Protein AF-A0A660RYM3-F1 (afdb_monomer_lite)

Structure (mmCIF, N/CA/C/O backbone):
data_AF-A0A660RYM3-F1
#
_entry.id   AF-A0A660RYM3-F1
#
loop_
_atom_site.group_PDB
_atom_site.id
_atom_site.type_symbol
_atom_site.label_atom_id
_atom_site.label_alt_id
_atom_site.label_comp_id
_atom_site.label_asym_id
_atom_site.label_entity_id
_atom_site.label_seq_id
_atom_site.pdbx_PDB_ins_code
_atom_site.Cartn_x
_atom_site.Cartn_y
_atom_site.Cartn_z
_atom_site.occupancy
_atom_site.B_iso_or_equiv
_atom_site.auth_seq_id
_atom_site.auth_comp_id
_atom_site.auth_asym_id
_atom_site.auth_atom_id
_atom_site.pdbx_PDB_model_num
ATOM 1 N N . GLN A 1 1 ? 2.548 -3.773 -28.791 1.00 91.00 1 GLN A N 1
ATOM 2 C CA . GLN A 1 1 ? 2.977 -2.606 -27.983 1.00 91.00 1 GLN A CA 1
ATOM 3 C C . GLN A 1 1 ? 2.859 -2.888 -26.485 1.00 91.00 1 GLN A C 1
ATOM 5 O O . GLN A 1 1 ? 3.905 -2.953 -25.858 1.00 91.00 1 GLN A O 1
ATOM 10 N N . ALA A 1 2 ? 1.665 -3.144 -25.932 1.00 93.69 2 ALA A N 1
ATOM 11 C CA . ALA A 1 2 ? 1.483 -3.336 -24.484 1.00 93.69 2 ALA A CA 1
ATOM 12 C C . ALA A 1 2 ? 2.399 -4.418 -23.873 1.00 93.69 2 ALA A C 1
ATOM 14 O O . ALA A 1 2 ? 3.039 -4.179 -22.856 1.00 93.69 2 ALA A O 1
ATOM 15 N N . ILE A 1 3 ? 2.542 -5.576 -24.536 1.00 95.75 3 ILE A N 1
ATOM 16 C CA . ILE A 1 3 ? 3.478 -6.625 -24.094 1.00 95.75 3 ILE A CA 1
ATOM 17 C C . ILE A 1 3 ? 4.928 -6.114 -24.093 1.00 95.75 3 ILE A C 1
ATOM 19 O O . ILE A 1 3 ? 5.630 -6.291 -23.105 1.00 95.75 3 ILE A O 1
ATOM 23 N N . CYS A 1 4 ? 5.381 -5.463 -25.172 1.00 96.44 4 CYS A N 1
ATOM 24 C CA . CYS A 1 4 ? 6.739 -4.914 -25.254 1.00 96.44 4 CYS A CA 1
ATOM 25 C C . CYS A 1 4 ? 7.007 -3.892 -24.145 1.00 96.44 4 CYS A C 1
ATOM 27 O O . CYS A 1 4 ? 8.098 -3.890 -23.597 1.00 96.44 4 CYS A O 1
ATOM 29 N N . GLU A 1 5 ? 6.019 -3.070 -23.784 1.00 94.94 5 GLU A N 1
ATOM 30 C CA . GLU A 1 5 ? 6.148 -2.127 -22.670 1.00 94.94 5 GLU A CA 1
ATOM 31 C C . GLU A 1 5 ? 6.317 -2.854 -21.328 1.00 94.94 5 GLU A C 1
ATOM 33 O O . GLU A 1 5 ? 7.212 -2.512 -20.560 1.00 94.94 5 GLU A O 1
ATOM 38 N N . LEU A 1 6 ? 5.529 -3.901 -21.056 1.00 95.69 6 LEU A N 1
ATOM 39 C CA . LEU A 1 6 ? 5.700 -4.714 -19.844 1.00 95.69 6 LEU A CA 1
ATOM 40 C C . LEU A 1 6 ? 7.080 -5.388 -19.801 1.00 95.69 6 LEU A C 1
ATOM 42 O O . LEU A 1 6 ? 7.727 -5.379 -18.754 1.00 95.69 6 LEU A O 1
ATOM 46 N N . ILE A 1 7 ? 7.559 -5.905 -20.938 1.00 97.38 7 ILE A N 1
ATOM 47 C CA . ILE A 1 7 ? 8.912 -6.460 -21.070 1.00 97.38 7 ILE A CA 1
ATOM 48 C C . ILE A 1 7 ? 9.962 -5.385 -20.775 1.00 97.38 7 ILE A C 1
ATOM 50 O O . ILE A 1 7 ? 10.846 -5.632 -19.963 1.00 97.38 7 ILE A O 1
ATOM 54 N N . GLU A 1 8 ? 9.841 -4.190 -21.355 1.00 97.12 8 GLU A N 1
ATOM 55 C CA . GLU A 1 8 ? 10.755 -3.060 -21.137 1.00 97.12 8 GLU A CA 1
ATOM 56 C C . GLU A 1 8 ? 10.872 -2.705 -19.648 1.00 97.12 8 GLU A C 1
ATOM 58 O O . GLU A 1 8 ? 11.974 -2.547 -19.114 1.00 97.12 8 GLU A O 1
ATOM 63 N N . ARG A 1 9 ? 9.733 -2.632 -18.941 1.00 94.44 9 ARG A N 1
ATOM 64 C CA . ARG A 1 9 ? 9.699 -2.391 -17.488 1.00 94.44 9 ARG A CA 1
ATOM 65 C C . ARG A 1 9 ? 10.318 -3.541 -16.704 1.00 94.44 9 ARG A C 1
ATOM 67 O O . ARG A 1 9 ? 11.049 -3.283 -15.746 1.00 94.44 9 ARG A O 1
ATOM 74 N N . HIS A 1 10 ? 10.064 -4.775 -17.129 1.00 95.56 10 HIS A N 1
ATOM 75 C CA . HIS A 1 10 ? 10.628 -5.973 -16.527 1.00 95.56 10 HIS A CA 1
ATOM 76 C C . HIS A 1 10 ? 12.149 -5.985 -16.575 1.00 95.56 10 HIS A C 1
ATOM 78 O O . HIS A 1 10 ? 12.806 -6.086 -15.536 1.00 95.56 10 HIS A O 1
ATOM 84 N N . VAL A 1 11 ? 12.712 -5.811 -17.767 1.00 96.00 11 VAL A N 1
ATOM 85 C CA . VAL A 1 11 ? 14.160 -5.827 -17.958 1.00 96.00 11 VAL A CA 1
ATOM 86 C C . VAL A 1 11 ? 14.840 -4.602 -17.349 1.00 96.00 11 VAL A C 1
ATOM 88 O O . VAL A 1 11 ? 15.946 -4.719 -16.829 1.00 96.00 11 VAL A O 1
ATOM 91 N N . SER A 1 12 ? 14.160 -3.450 -17.307 1.00 94.56 12 SER A N 1
ATOM 92 C CA . SER A 1 12 ? 14.637 -2.269 -16.575 1.00 94.56 12 SER A CA 1
ATOM 93 C C . SER A 1 12 ? 14.730 -2.531 -15.069 1.00 94.56 12 SER A C 1
ATOM 95 O O . SER A 1 12 ? 15.683 -2.113 -14.420 1.00 94.56 12 SER A O 1
ATOM 97 N N . ALA A 1 13 ? 13.756 -3.236 -14.486 1.00 93.00 13 ALA A N 1
ATOM 98 C CA . ALA A 1 13 ? 13.808 -3.617 -13.077 1.00 93.00 13 ALA A CA 1
ATOM 99 C C . ALA A 1 13 ? 14.904 -4.665 -12.813 1.00 93.00 13 ALA A C 1
ATOM 101 O O . ALA A 1 13 ? 15.603 -4.590 -11.799 1.00 93.00 13 ALA A O 1
ATOM 102 N N . LEU A 1 14 ? 15.083 -5.621 -13.732 1.00 93.88 14 LEU A N 1
ATOM 103 C CA . LEU A 1 14 ? 16.156 -6.611 -13.663 1.00 93.88 14 LEU A CA 1
ATOM 104 C C . LEU A 1 14 ? 17.543 -5.973 -13.758 1.00 93.88 14 LEU A C 1
ATOM 106 O O . LEU A 1 14 ? 18.401 -6.337 -12.959 1.00 93.88 14 LEU A O 1
ATOM 110 N N . SER A 1 15 ? 17.765 -5.005 -14.656 1.00 93.56 15 SER A N 1
ATOM 111 C CA . SER A 1 15 ? 19.072 -4.343 -14.795 1.00 93.56 15 SER A CA 1
ATOM 112 C C . SER A 1 15 ? 19.501 -3.666 -13.499 1.00 93.56 15 SER A C 1
ATOM 114 O O . SER A 1 15 ? 20.638 -3.834 -13.065 1.00 93.56 15 SER A O 1
ATOM 116 N N . VAL A 1 16 ? 18.570 -2.984 -12.829 1.00 90.94 16 VAL A N 1
ATOM 117 C CA . VAL A 1 16 ? 18.809 -2.343 -11.529 1.00 90.94 16 VAL A CA 1
ATOM 118 C C . VAL A 1 16 ? 19.083 -3.376 -10.438 1.00 90.94 16 VAL A C 1
ATOM 120 O O . VAL A 1 16 ? 19.957 -3.166 -9.602 1.00 90.94 16 VAL A O 1
ATOM 123 N N . LYS A 1 17 ? 18.359 -4.501 -10.432 1.00 90.19 17 LYS A N 1
ATOM 124 C CA . LYS A 1 17 ? 18.537 -5.563 -9.431 1.00 90.19 17 LYS A CA 1
ATOM 125 C C . LYS A 1 17 ? 19.857 -6.320 -9.603 1.00 90.19 17 LYS A C 1
ATOM 127 O O . LYS A 1 17 ? 20.488 -6.666 -8.609 1.00 90.19 17 LYS A O 1
ATOM 132 N N . ILE A 1 18 ? 20.240 -6.612 -10.844 1.00 92.56 18 ILE A N 1
ATOM 133 C CA . ILE A 1 18 ? 21.477 -7.325 -11.188 1.00 92.56 18 ILE A CA 1
ATOM 134 C C . ILE A 1 18 ? 22.686 -6.402 -10.996 1.00 92.56 18 ILE A C 1
ATOM 136 O O . ILE A 1 18 ? 23.715 -6.846 -10.493 1.00 92.56 18 ILE A O 1
ATOM 140 N N . ASN A 1 19 ? 22.539 -5.122 -11.350 1.00 91.94 19 ASN A N 1
ATOM 141 C CA . ASN A 1 19 ? 23.526 -4.066 -11.138 1.00 91.94 19 ASN A CA 1
ATOM 142 C C . ASN A 1 19 ? 24.931 -4.412 -11.674 1.00 91.94 19 ASN A C 1
ATOM 144 O O . ASN A 1 19 ? 25.938 -4.237 -10.987 1.00 91.94 19 ASN A O 1
ATOM 148 N N . SER A 1 20 ? 25.000 -4.924 -12.906 1.00 94.62 20 SER A N 1
ATOM 149 C CA . SER A 1 20 ? 26.252 -5.271 -13.587 1.00 94.62 20 SER A CA 1
ATOM 150 C C . SER A 1 20 ? 26.348 -4.611 -14.964 1.00 94.62 20 SER A C 1
ATOM 152 O O . SER A 1 20 ? 25.308 -4.354 -15.576 1.00 94.62 20 SER A O 1
ATOM 154 N N . PRO A 1 21 ? 27.565 -4.401 -15.506 1.00 96.75 21 PRO A N 1
ATOM 155 C CA . PRO A 1 21 ? 27.733 -3.938 -16.878 1.00 96.75 21 PRO A CA 1
ATOM 156 C C . PRO A 1 21 ? 27.032 -4.842 -17.901 1.00 96.75 21 PRO A C 1
ATOM 158 O O . PRO A 1 21 ? 27.034 -6.068 -17.772 1.00 96.75 21 PRO A O 1
ATOM 161 N N . MET A 1 22 ? 26.436 -4.224 -18.918 1.00 96.50 22 MET A N 1
ATOM 162 C CA . MET A 1 22 ? 25.701 -4.897 -19.997 1.00 96.50 22 MET A CA 1
ATOM 163 C C . MET A 1 22 ? 26.531 -4.953 -21.288 1.00 96.50 22 MET A C 1
ATOM 165 O O . MET A 1 22 ? 27.446 -4.139 -21.445 1.00 96.50 22 MET A O 1
ATOM 169 N N . PRO A 1 23 ? 26.240 -5.869 -22.231 1.00 98.12 23 PRO A N 1
ATOM 170 C CA . PRO A 1 23 ? 26.928 -5.898 -23.517 1.00 98.12 23 PRO A CA 1
ATOM 171 C C . PRO A 1 23 ? 26.746 -4.588 -24.293 1.00 98.12 23 PRO A C 1
ATOM 173 O O . PRO A 1 23 ? 25.669 -3.986 -24.289 1.00 98.12 23 PRO A O 1
ATOM 176 N N . ALA A 1 24 ? 27.802 -4.135 -24.965 1.00 98.50 24 ALA A N 1
ATOM 177 C CA . ALA A 1 24 ? 27.766 -2.956 -2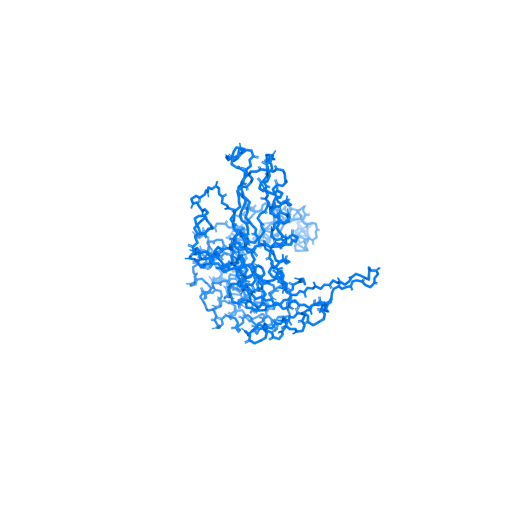5.821 1.00 98.50 24 ALA A CA 1
ATOM 178 C C . ALA A 1 24 ? 27.328 -3.326 -27.240 1.00 98.50 24 ALA A C 1
ATOM 180 O O . ALA A 1 24 ? 27.852 -4.269 -27.831 1.00 98.50 24 ALA A O 1
ATOM 181 N N . ILE A 1 25 ? 26.404 -2.552 -27.812 1.00 98.56 25 ILE A N 1
ATOM 182 C CA . ILE A 1 25 ? 26.034 -2.713 -29.222 1.00 98.56 25 ILE A CA 1
ATOM 183 C C . ILE A 1 25 ? 27.081 -2.014 -30.087 1.00 98.56 25 ILE A C 1
ATOM 185 O O . ILE A 1 25 ? 27.343 -0.818 -29.913 1.00 98.56 25 ILE A O 1
ATOM 189 N N . ARG A 1 26 ? 27.669 -2.753 -31.031 1.00 98.00 26 ARG A N 1
ATOM 190 C CA . ARG A 1 26 ? 28.670 -2.212 -31.956 1.00 98.00 26 ARG A CA 1
ATOM 191 C C . ARG A 1 26 ? 28.059 -1.171 -32.885 1.00 98.00 26 ARG A C 1
ATOM 193 O O . ARG A 1 26 ? 27.090 -1.459 -33.587 1.00 98.00 26 ARG A O 1
ATOM 200 N N . ARG A 1 27 ? 28.640 0.031 -32.926 1.00 95.56 27 ARG A N 1
ATOM 201 C CA . ARG A 1 27 ? 28.101 1.154 -33.716 1.00 95.56 27 ARG A CA 1
ATOM 202 C C . ARG A 1 27 ? 28.078 0.876 -35.217 1.00 95.56 27 ARG A C 1
ATOM 204 O O . ARG A 1 27 ? 27.109 1.210 -35.881 1.00 95.56 27 ARG A O 1
ATOM 211 N N . ASP A 1 28 ? 29.110 0.229 -35.743 1.00 96.44 28 ASP A N 1
ATOM 212 C CA . ASP A 1 28 ? 29.230 -0.131 -37.159 1.00 96.44 28 ASP A CA 1
ATOM 213 C C . ASP A 1 28 ? 28.224 -1.208 -37.601 1.00 96.44 28 ASP A C 1
ATOM 215 O O . ASP A 1 28 ? 27.918 -1.298 -38.792 1.00 96.44 28 ASP A O 1
ATOM 219 N N . SER A 1 29 ? 27.660 -1.968 -36.654 1.00 97.88 29 SER A N 1
ATOM 220 C CA . SER A 1 29 ? 26.577 -2.930 -36.907 1.00 97.88 29 SER A CA 1
ATOM 221 C C . SER A 1 29 ? 25.190 -2.285 -37.056 1.00 97.88 29 SER A C 1
ATOM 223 O O . SER A 1 29 ? 24.246 -2.949 -37.486 1.00 97.88 29 SER A O 1
ATOM 225 N N . ILE A 1 30 ? 25.052 -0.998 -36.717 1.00 97.69 30 ILE A N 1
ATOM 226 C CA . ILE A 1 30 ? 23.800 -0.244 -36.833 1.00 97.69 30 ILE A CA 1
ATOM 227 C C . ILE A 1 30 ? 23.663 0.246 -38.279 1.00 97.69 30 ILE A C 1
ATOM 229 O O . ILE A 1 30 ? 24.581 0.857 -38.829 1.00 97.69 30 ILE A O 1
ATOM 233 N N . LYS A 1 31 ? 22.522 -0.058 -38.908 1.00 94.69 31 LYS A N 1
ATOM 234 C CA . LYS A 1 31 ? 22.223 0.254 -40.314 1.00 94.69 31 LYS A CA 1
ATOM 235 C C . LYS A 1 31 ? 20.784 0.732 -40.484 1.00 94.69 31 LYS A C 1
ATOM 237 O O . LYS A 1 31 ? 19.922 0.409 -39.664 1.00 94.69 31 LYS A O 1
ATOM 242 N N . GLY A 1 32 ? 20.525 1.440 -41.583 1.00 94.62 32 GLY A N 1
ATOM 243 C CA . GLY A 1 32 ? 19.189 1.911 -41.961 1.00 94.62 32 GLY A CA 1
ATOM 244 C C . GLY A 1 32 ? 18.727 3.099 -41.117 1.00 94.62 32 GLY A C 1
ATOM 245 O O . GLY A 1 32 ? 19.541 3.904 -40.680 1.00 94.62 32 GLY A O 1
ATOM 246 N N . GLU A 1 33 ? 17.426 3.195 -40.846 1.00 94.94 33 GLU A N 1
ATOM 247 C CA . GLU A 1 33 ? 16.823 4.341 -40.140 1.00 94.94 33 GLU A CA 1
ATOM 248 C C . GLU A 1 33 ? 17.463 4.621 -38.767 1.00 94.94 33 GLU A C 1
ATOM 250 O O . GLU A 1 33 ? 17.646 5.771 -38.374 1.00 94.94 33 GLU A O 1
ATOM 255 N N . ALA A 1 34 ? 17.872 3.577 -38.039 1.00 95.38 34 ALA A N 1
ATOM 256 C CA . ALA A 1 34 ? 18.545 3.741 -36.751 1.00 95.38 34 ALA A CA 1
ATOM 257 C C . ALA A 1 34 ? 19.927 4.417 -36.876 1.00 95.38 34 ALA A C 1
ATOM 259 O O . ALA A 1 34 ? 20.332 5.150 -35.975 1.00 95.38 34 ALA A O 1
ATOM 260 N N . GLU A 1 3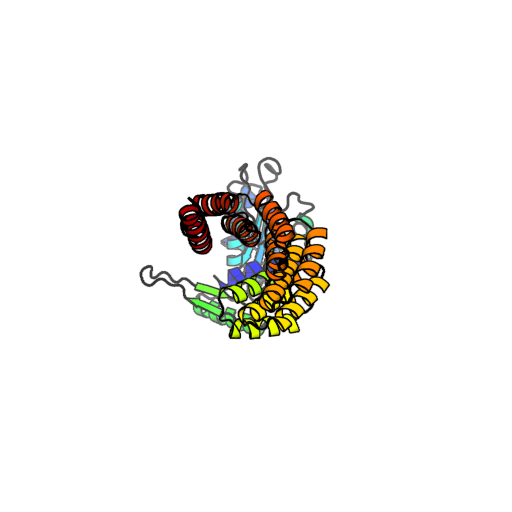5 ? 20.644 4.187 -37.983 1.00 97.12 35 GLU A N 1
ATOM 261 C CA . GLU A 1 35 ? 21.936 4.823 -38.285 1.00 97.12 35 GLU A CA 1
ATOM 262 C C . GLU A 1 35 ? 21.746 6.314 -38.594 1.00 97.12 35 GLU A C 1
ATOM 264 O O . GLU A 1 35 ? 22.521 7.147 -38.124 1.00 97.12 35 GLU A O 1
ATOM 269 N N . GLU A 1 36 ? 20.673 6.670 -39.306 1.00 96.56 36 GLU A N 1
ATOM 270 C CA . GLU A 1 36 ? 20.329 8.067 -39.594 1.00 96.56 36 GLU A CA 1
ATOM 271 C C . GLU A 1 36 ? 20.040 8.857 -38.311 1.00 96.56 36 GLU A C 1
ATOM 273 O O . GLU A 1 36 ? 20.580 9.950 -38.122 1.00 96.56 36 GLU A O 1
ATOM 278 N N . ILE A 1 37 ? 19.254 8.282 -37.392 1.00 95.81 37 ILE A N 1
ATOM 279 C CA . ILE A 1 37 ? 18.963 8.901 -36.090 1.00 95.81 37 ILE A CA 1
ATOM 280 C C . ILE A 1 37 ? 20.238 9.003 -35.248 1.00 95.81 37 ILE A C 1
ATOM 282 O O . ILE A 1 37 ? 20.498 10.050 -34.653 1.00 95.81 37 ILE A O 1
ATOM 286 N N . LEU A 1 38 ? 21.062 7.951 -35.211 1.00 95.31 38 LEU A N 1
ATOM 287 C CA . LEU A 1 38 ? 22.343 7.969 -34.500 1.00 95.31 38 LEU A CA 1
ATOM 288 C C . LEU A 1 38 ? 23.235 9.120 -34.991 1.00 95.31 38 LEU A C 1
ATOM 290 O O . LEU A 1 38 ? 23.805 9.859 -34.186 1.00 95.31 38 LEU A O 1
ATOM 294 N N . HIS A 1 39 ? 23.289 9.324 -36.305 1.00 95.38 39 HIS A N 1
ATOM 295 C CA . HIS A 1 39 ? 24.071 10.388 -36.917 1.00 95.38 39 HIS A CA 1
ATOM 296 C C . HIS A 1 39 ? 23.578 11.798 -36.539 1.00 95.38 39 HIS A C 1
ATOM 298 O O . HIS A 1 39 ? 24.383 12.730 -36.457 1.00 95.38 39 HIS A O 1
ATOM 304 N N . CYS A 1 40 ? 22.281 11.981 -36.261 1.00 94.12 40 CYS A N 1
ATOM 305 C CA . CYS A 1 40 ? 21.757 13.245 -35.732 1.00 94.12 40 CYS A CA 1
ATOM 306 C C . CYS A 1 40 ? 22.360 13.592 -34.362 1.00 94.12 40 CYS A C 1
ATOM 308 O O . CYS A 1 40 ? 22.777 14.732 -34.161 1.00 94.12 40 CYS A O 1
ATOM 310 N N . PHE A 1 41 ? 22.466 12.624 -33.447 1.00 94.88 41 PHE A N 1
ATOM 311 C CA . PHE A 1 41 ? 23.111 12.831 -32.144 1.00 94.88 41 PHE A CA 1
ATOM 312 C C . PHE A 1 41 ? 24.614 13.103 -32.282 1.00 94.88 41 PHE A C 1
ATOM 314 O O . PHE A 1 41 ? 25.149 13.996 -31.625 1.00 94.88 41 PHE A O 1
ATOM 321 N N . GLU A 1 42 ? 25.297 12.376 -33.170 1.00 92.50 42 GLU A N 1
ATOM 322 C CA . GLU A 1 42 ? 26.736 12.547 -33.405 1.00 92.50 42 GLU A CA 1
ATOM 323 C C . GLU A 1 42 ? 27.076 13.930 -33.972 1.00 92.50 42 GLU A C 1
ATOM 325 O O . GLU A 1 42 ? 28.047 14.547 -33.538 1.00 92.50 42 GLU A O 1
ATOM 330 N N . LYS A 1 43 ? 26.249 14.464 -34.884 1.00 94.75 43 LYS A N 1
ATOM 331 C CA . LYS A 1 43 ? 26.389 15.836 -35.408 1.00 94.75 43 LYS A CA 1
ATOM 332 C C . LYS A 1 43 ? 26.323 16.908 -34.322 1.00 94.75 43 LYS A C 1
ATOM 334 O O . LYS A 1 43 ? 26.939 17.959 -34.474 1.00 94.75 43 LYS A O 1
ATOM 339 N N . LEU A 1 44 ? 25.577 16.643 -33.255 1.00 92.81 44 LEU A N 1
ATOM 340 C CA . LEU A 1 44 ? 25.432 17.525 -32.100 1.00 92.81 44 LEU A CA 1
ATOM 341 C C . LEU A 1 44 ? 26.492 17.259 -31.018 1.00 92.81 44 LEU A C 1
ATOM 343 O O . LEU A 1 44 ? 26.438 17.861 -29.955 1.00 92.81 44 LEU A O 1
ATOM 347 N N . ASN A 1 45 ? 27.469 16.379 -31.273 1.00 94.06 45 ASN A N 1
ATOM 348 C CA . ASN A 1 45 ? 28.470 15.928 -30.299 1.00 94.06 45 ASN A CA 1
ATOM 349 C C . ASN A 1 45 ? 27.870 15.294 -29.029 1.00 94.06 45 ASN A C 1
ATOM 351 O O . ASN A 1 45 ? 28.537 15.228 -27.994 1.00 94.06 45 ASN A O 1
ATOM 355 N N . ILE A 1 46 ? 26.641 14.770 -29.107 1.00 95.69 46 ILE A N 1
ATOM 356 C CA . ILE A 1 46 ? 26.010 14.067 -27.990 1.00 95.69 46 ILE A CA 1
ATOM 357 C C . ILE A 1 46 ? 26.679 12.706 -27.817 1.00 95.69 46 ILE A C 1
ATOM 359 O O . ILE A 1 46 ? 26.751 11.884 -28.738 1.00 95.69 46 ILE A O 1
ATOM 363 N N . LYS A 1 47 ? 27.169 12.440 -26.606 1.00 96.19 47 LYS A N 1
ATOM 364 C CA . LYS A 1 47 ? 27.804 11.168 -26.274 1.00 96.19 47 LYS A CA 1
ATOM 365 C C . LYS A 1 47 ? 26.735 10.129 -25.961 1.00 96.19 47 LYS A C 1
ATOM 367 O O . LYS A 1 47 ? 25.930 10.335 -25.062 1.00 96.19 47 LYS A O 1
ATOM 372 N N . LEU A 1 48 ? 26.776 9.003 -26.675 1.00 97.31 48 LEU A N 1
ATOM 373 C CA . LEU A 1 48 ? 25.832 7.894 -26.524 1.00 97.31 48 LEU A CA 1
ATOM 374 C C . LEU A 1 48 ? 26.513 6.601 -26.064 1.00 97.31 48 LEU A C 1
ATOM 376 O O . LEU A 1 48 ? 27.548 6.203 -26.612 1.00 97.31 48 LEU A O 1
ATOM 380 N N . TRP A 1 49 ? 25.867 5.905 -25.131 1.00 98.06 49 TRP A N 1
ATOM 381 C CA . TRP A 1 49 ? 26.162 4.528 -24.742 1.00 98.06 49 TRP A CA 1
ATOM 382 C C . TRP A 1 49 ? 24.950 3.659 -25.059 1.00 98.06 49 TRP A C 1
ATOM 384 O O . TRP A 1 49 ? 23.866 3.910 -24.543 1.00 98.06 49 TRP A O 1
ATOM 394 N N . ILE A 1 50 ? 25.141 2.649 -25.907 1.00 98.44 50 ILE A N 1
ATOM 395 C CA . ILE A 1 50 ? 24.077 1.758 -26.384 1.00 98.44 50 ILE A CA 1
ATOM 396 C C . ILE A 1 50 ? 24.358 0.355 -25.839 1.00 98.44 50 ILE A C 1
ATOM 398 O O . ILE A 1 50 ? 25.467 -0.168 -26.016 1.00 98.44 50 ILE A O 1
ATOM 402 N N . ARG A 1 51 ? 23.389 -0.226 -25.128 1.00 98.31 51 ARG A N 1
ATOM 403 C CA . ARG A 1 51 ? 23.530 -1.500 -24.412 1.00 98.31 51 ARG A CA 1
ATOM 404 C C . ARG A 1 51 ? 22.417 -2.473 -24.763 1.00 98.31 51 ARG A C 1
ATOM 406 O O . ARG A 1 51 ? 21.259 -2.074 -24.876 1.00 98.31 51 ARG A O 1
ATOM 413 N N . ASP A 1 52 ? 22.777 -3.745 -24.880 1.00 98.31 52 ASP A N 1
ATOM 414 C CA . ASP A 1 52 ? 21.810 -4.839 -24.884 1.00 98.31 52 ASP A CA 1
ATOM 415 C C . ASP A 1 52 ? 21.321 -5.085 -23.450 1.00 98.31 52 ASP A C 1
ATOM 417 O O . ASP A 1 52 ? 22.093 -5.462 -22.569 1.00 98.31 52 ASP A O 1
ATOM 421 N N . MET A 1 53 ? 20.030 -4.855 -23.222 1.00 97.12 53 MET A N 1
ATOM 422 C CA . MET A 1 53 ? 19.342 -5.056 -21.947 1.00 97.12 53 MET A CA 1
ATOM 423 C C . MET A 1 53 ? 18.227 -6.106 -22.096 1.00 97.12 53 MET A C 1
ATOM 425 O O . MET A 1 53 ? 17.185 -6.022 -21.453 1.00 97.12 53 MET A O 1
ATOM 429 N N . THR A 1 54 ? 18.403 -7.094 -22.975 1.00 97.56 54 THR A N 1
ATOM 430 C CA . THR A 1 54 ? 17.331 -8.039 -23.326 1.00 97.56 54 THR A CA 1
ATOM 431 C C . THR A 1 54 ? 17.032 -9.071 -22.230 1.00 97.56 54 THR A C 1
ATOM 433 O O . THR A 1 54 ? 15.892 -9.511 -22.125 1.00 97.56 54 THR A O 1
ATOM 436 N N . PHE A 1 55 ? 18.016 -9.456 -21.403 1.00 95.31 55 PHE A N 1
ATOM 437 C CA . PHE A 1 55 ? 17.888 -10.461 -20.323 1.00 95.31 55 PHE A CA 1
ATOM 438 C C . PHE A 1 55 ? 17.082 -11.717 -20.703 1.00 95.31 55 PHE A C 1
ATOM 440 O O . PHE A 1 55 ? 16.180 -12.125 -19.976 1.00 95.31 55 PHE A O 1
ATOM 447 N N . ASP A 1 56 ? 17.411 -12.333 -21.843 1.00 94.25 56 ASP A N 1
ATOM 448 C CA . ASP A 1 56 ? 16.759 -13.561 -22.331 1.00 94.25 56 ASP A CA 1
ATOM 449 C C . ASP A 1 56 ? 15.239 -13.416 -22.588 1.00 94.25 56 ASP A C 1
ATOM 451 O O . ASP A 1 56 ? 14.505 -14.398 -22.697 1.00 94.25 56 ASP A O 1
ATOM 455 N N . MET A 1 57 ? 14.732 -12.191 -22.736 1.00 97.56 57 MET A N 1
ATOM 456 C CA . MET A 1 57 ? 13.370 -11.964 -23.216 1.00 97.56 57 MET A CA 1
ATOM 457 C C . MET A 1 57 ? 13.282 -12.230 -24.729 1.00 97.56 57 MET A C 1
ATOM 459 O O . MET A 1 57 ? 14.253 -12.021 -25.456 1.00 97.56 57 MET A O 1
ATOM 463 N N . PRO A 1 58 ? 12.120 -12.676 -25.243 1.00 97.06 58 PRO A N 1
ATOM 464 C CA . PRO A 1 58 ? 11.980 -13.090 -26.643 1.00 97.06 58 PRO A CA 1
ATOM 465 C C . PRO A 1 58 ? 12.013 -11.925 -27.639 1.00 97.06 58 PRO A C 1
ATOM 467 O O . PRO A 1 58 ? 12.027 -12.142 -28.847 1.00 97.06 58 PRO A O 1
ATOM 470 N N . VAL A 1 59 ? 12.013 -10.691 -27.137 1.00 98.12 59 VAL A N 1
ATOM 471 C CA . VAL A 1 59 ? 12.139 -9.473 -27.929 1.00 98.12 59 VAL A CA 1
ATOM 472 C C . VAL A 1 59 ? 13.220 -8.574 -27.344 1.00 98.12 59 VAL A C 1
ATOM 474 O O . VAL A 1 59 ? 13.362 -8.505 -26.119 1.00 98.12 59 VAL A O 1
ATOM 477 N N . PRO A 1 60 ? 13.970 -7.870 -28.200 1.00 98.31 60 PRO A N 1
ATOM 478 C CA . PRO A 1 60 ? 15.128 -7.102 -27.796 1.00 98.31 60 PRO A CA 1
ATOM 479 C C . PRO A 1 60 ? 14.719 -5.879 -26.994 1.00 98.31 60 PRO A C 1
ATOM 481 O O . PRO A 1 60 ? 13.756 -5.184 -27.334 1.00 98.31 60 PRO A O 1
ATOM 484 N N . THR A 1 61 ? 15.505 -5.586 -25.962 1.00 98.50 61 THR A N 1
ATOM 485 C CA . THR A 1 61 ? 15.439 -4.305 -25.261 1.00 98.50 61 THR A CA 1
ATOM 486 C C . THR A 1 61 ? 16.793 -3.638 -25.301 1.00 98.50 61 THR A C 1
ATOM 488 O O . THR A 1 61 ? 17.788 -4.206 -24.858 1.00 98.50 61 THR A O 1
ATOM 491 N N . ILE A 1 62 ? 16.826 -2.417 -25.823 1.00 98.50 62 ILE A N 1
ATOM 492 C CA . ILE A 1 62 ? 18.058 -1.658 -25.994 1.00 98.50 62 ILE A CA 1
ATOM 493 C C . ILE A 1 62 ? 18.014 -0.466 -25.057 1.00 98.50 62 ILE A C 1
ATOM 495 O O . ILE A 1 62 ? 17.082 0.335 -25.119 1.00 98.50 62 ILE A O 1
ATOM 499 N N . ALA A 1 63 ? 19.015 -0.355 -24.190 1.00 97.81 63 ALA A N 1
ATOM 500 C CA . ALA A 1 63 ? 19.178 0.791 -23.312 1.00 97.81 63 ALA A CA 1
ATOM 501 C C . ALA A 1 63 ? 20.118 1.811 -23.965 1.00 97.81 63 ALA A C 1
ATOM 503 O O . ALA A 1 63 ? 21.177 1.450 -24.487 1.00 97.81 63 ALA A O 1
ATOM 504 N N . VAL A 1 64 ? 19.733 3.084 -23.935 1.00 97.88 64 VAL A N 1
ATOM 505 C CA . VAL A 1 64 ? 20.526 4.195 -24.458 1.00 97.88 64 VAL A CA 1
ATOM 506 C C . VAL A 1 64 ? 20.699 5.233 -23.364 1.00 97.88 64 VAL A C 1
ATOM 508 O O . VAL A 1 64 ? 19.726 5.765 -22.829 1.00 97.88 64 VAL A O 1
ATOM 511 N N . MET A 1 65 ? 21.957 5.528 -23.048 1.00 97.00 65 MET A N 1
ATOM 512 C CA . MET A 1 65 ? 22.331 6.678 -22.237 1.00 97.00 65 MET A CA 1
ATOM 513 C C . MET A 1 65 ? 22.940 7.756 -23.121 1.00 97.00 65 MET A C 1
ATOM 515 O O . MET A 1 65 ? 23.738 7.447 -24.006 1.00 97.00 65 MET A O 1
ATOM 519 N N . ALA A 1 66 ? 22.582 9.006 -22.860 1.00 96.25 66 ALA A N 1
ATOM 520 C CA . ALA A 1 66 ? 23.003 10.172 -23.608 1.00 96.25 66 ALA A CA 1
ATOM 521 C C . ALA A 1 66 ? 23.434 11.307 -22.677 1.00 96.25 66 ALA A C 1
ATOM 523 O O . ALA A 1 66 ? 22.862 11.495 -21.603 1.00 96.25 66 ALA A O 1
ATOM 524 N N . MET A 1 67 ? 24.439 12.068 -23.100 1.00 95.00 67 MET A N 1
ATOM 525 C CA . MET A 1 67 ? 24.925 13.249 -22.390 1.00 95.00 67 MET A CA 1
ATOM 526 C C . MET A 1 67 ? 25.544 14.226 -23.388 1.00 95.00 67 MET A C 1
ATOM 528 O O . MET A 1 67 ? 26.362 13.817 -24.219 1.00 95.00 67 MET A O 1
ATOM 532 N N . ASP A 1 68 ? 25.201 15.506 -23.273 1.00 94.88 68 ASP A N 1
ATOM 533 C CA . ASP A 1 68 ? 25.900 16.579 -23.974 1.00 94.88 68 ASP A CA 1
ATOM 534 C C . ASP A 1 68 ? 27.125 17.017 -23.151 1.00 94.88 68 ASP A C 1
ATOM 536 O O . ASP A 1 68 ? 26.967 17.578 -22.065 1.00 94.88 68 ASP A O 1
ATOM 540 N N . PRO A 1 69 ? 28.359 16.770 -23.626 1.00 92.81 69 PRO A N 1
ATOM 541 C CA . PRO A 1 69 ? 29.563 17.152 -22.896 1.00 92.81 69 PRO A CA 1
ATOM 542 C C . PRO A 1 69 ? 29.783 18.670 -22.806 1.00 92.81 69 PRO A C 1
ATOM 544 O O . PRO A 1 69 ? 30.634 19.095 -22.030 1.00 92.81 69 PRO A O 1
ATOM 547 N N . SER A 1 70 ? 29.088 19.476 -23.613 1.00 91.94 70 SER A N 1
ATOM 548 C CA . SER A 1 70 ? 29.253 20.932 -23.656 1.00 91.94 70 SER A CA 1
ATOM 549 C C . SER A 1 70 ? 28.379 21.672 -22.640 1.00 91.94 70 SER A C 1
ATOM 551 O O . SER A 1 70 ? 28.769 22.742 -22.173 1.00 91.94 70 SER A O 1
ATOM 553 N N . THR A 1 71 ? 27.230 21.097 -22.276 1.00 90.19 71 THR A N 1
ATOM 554 C CA . THR A 1 71 ? 26.252 21.697 -21.351 1.00 90.19 71 THR A CA 1
ATOM 555 C C . THR A 1 71 ? 26.185 20.982 -19.998 1.00 90.19 71 THR A C 1
ATOM 557 O O . THR A 1 71 ? 25.787 21.598 -19.009 1.00 90.19 71 THR A O 1
ATOM 560 N N . TYR A 1 72 ? 26.608 19.718 -19.903 1.00 90.19 72 TYR A N 1
ATOM 561 C CA . TYR A 1 72 ? 26.636 18.962 -18.647 1.00 90.19 72 TYR A CA 1
ATOM 562 C C . TYR A 1 72 ? 27.800 19.387 -17.718 1.00 90.19 72 TYR A C 1
ATOM 564 O O . TYR A 1 72 ? 28.923 19.567 -18.194 1.00 90.19 72 TYR A O 1
ATOM 572 N N . PRO A 1 73 ? 27.604 19.460 -16.381 1.00 88.00 73 PRO A N 1
ATOM 573 C CA . PRO A 1 73 ? 26.361 19.197 -15.643 1.00 88.00 73 PRO A CA 1
ATOM 574 C C . PRO A 1 73 ? 25.497 20.444 -15.402 1.00 88.00 73 PRO A C 1
ATOM 576 O O . PRO A 1 73 ? 24.535 20.378 -14.642 1.00 88.00 73 PRO A O 1
ATOM 579 N N . GLU A 1 74 ? 25.868 21.598 -15.958 1.00 84.81 74 GLU A N 1
ATOM 580 C CA . GLU A 1 74 ? 25.284 22.887 -15.569 1.00 84.81 74 GLU A CA 1
ATOM 581 C C . GLU A 1 74 ? 23.901 23.124 -16.183 1.00 84.81 74 GLU A C 1
ATOM 583 O O . GLU A 1 74 ? 22.983 23.558 -15.490 1.00 84.81 74 GLU A O 1
ATOM 588 N N . ARG A 1 75 ? 23.755 22.844 -17.482 1.00 83.88 75 ARG A N 1
ATOM 589 C CA . ARG A 1 75 ? 22.560 23.156 -18.286 1.00 83.88 75 ARG A CA 1
ATOM 590 C C . ARG A 1 75 ? 21.885 21.919 -18.880 1.00 83.88 75 ARG A C 1
ATOM 592 O O . ARG A 1 75 ? 20.852 22.048 -19.525 1.00 83.88 75 ARG A O 1
ATOM 599 N N . SER A 1 76 ? 22.448 20.732 -18.661 1.00 85.56 76 SER A N 1
ATOM 600 C CA . SER A 1 76 ? 21.848 19.463 -19.072 1.00 85.56 76 SER A CA 1
ATOM 601 C C . SER A 1 76 ? 22.190 18.325 -18.117 1.00 85.56 76 SER A C 1
ATOM 603 O O . SER A 1 76 ? 23.157 18.380 -17.353 1.00 85.56 76 SER A O 1
ATOM 605 N N . GLU A 1 77 ? 21.363 17.281 -18.149 1.00 89.06 77 GLU A N 1
ATOM 606 C CA . GLU A 1 77 ? 21.478 16.091 -17.307 1.00 89.06 77 GLU A CA 1
ATOM 607 C C . GLU A 1 77 ? 21.846 14.853 -18.148 1.00 89.06 77 GLU A C 1
ATOM 609 O O . GLU A 1 77 ? 21.681 14.831 -19.369 1.00 89.06 77 GLU A O 1
ATOM 614 N N . ILE A 1 78 ? 22.301 13.780 -17.489 1.00 92.94 78 ILE A N 1
ATOM 615 C CA . ILE A 1 78 ? 22.450 12.466 -18.131 1.00 92.94 78 ILE A CA 1
ATOM 616 C C . ILE A 1 78 ? 21.056 11.870 -18.360 1.00 92.94 78 ILE A C 1
ATOM 618 O O . ILE A 1 78 ? 20.281 11.651 -17.420 1.00 92.94 78 ILE A O 1
ATOM 622 N N . VAL A 1 79 ? 20.744 11.561 -19.615 1.00 93.56 79 VAL A N 1
ATOM 623 C CA . VAL A 1 79 ? 19.474 10.952 -20.017 1.00 93.56 79 VAL A CA 1
ATOM 624 C C . VAL A 1 79 ? 19.686 9.462 -20.201 1.00 93.56 79 VAL A C 1
ATOM 626 O O . VAL A 1 79 ? 20.558 9.059 -20.963 1.00 93.56 79 VAL A O 1
ATOM 629 N N . TYR A 1 80 ? 18.909 8.634 -19.504 1.00 94.50 80 TYR A N 1
ATOM 630 C CA . TYR A 1 80 ? 19.009 7.181 -19.605 1.00 94.50 80 TYR A CA 1
ATOM 631 C C . TYR A 1 80 ? 17.628 6.551 -19.757 1.00 94.50 80 TYR A C 1
ATOM 633 O O . TYR A 1 80 ? 16.761 6.691 -18.893 1.00 94.50 80 TYR A O 1
ATOM 641 N N . THR A 1 81 ? 17.420 5.869 -20.879 1.00 95.00 81 THR A N 1
ATOM 642 C CA . THR A 1 81 ? 16.145 5.236 -21.220 1.00 95.00 81 THR A CA 1
ATOM 643 C C . THR A 1 81 ? 16.367 3.944 -22.005 1.00 95.00 81 THR A C 1
ATOM 645 O O . THR A 1 81 ? 17.500 3.547 -22.276 1.00 95.00 81 THR A O 1
ATOM 648 N N . SER A 1 82 ? 15.284 3.261 -22.351 1.00 96.75 82 SER A N 1
ATOM 649 C CA . SER A 1 82 ? 15.308 2.024 -23.117 1.00 96.75 82 SER A CA 1
ATOM 650 C C . SER A 1 82 ? 14.150 1.950 -24.095 1.00 96.75 82 SER A C 1
ATOM 652 O O . SER A 1 82 ? 13.142 2.623 -23.916 1.00 96.75 82 SER A O 1
ATOM 654 N N . GLY A 1 83 ? 14.292 1.101 -25.107 1.00 97.69 83 GLY A N 1
ATOM 655 C CA . GLY A 1 83 ? 13.226 0.764 -26.034 1.00 97.69 83 GLY A CA 1
ATOM 656 C C . GLY A 1 83 ? 13.146 -0.740 -26.242 1.00 97.69 83 GLY A C 1
ATOM 657 O O . GLY A 1 83 ? 14.157 -1.381 -26.536 1.00 97.69 83 GLY A O 1
ATOM 658 N N . THR A 1 84 ? 11.939 -1.290 -26.130 1.00 98.31 84 THR A N 1
ATOM 659 C CA . THR A 1 84 ? 11.629 -2.681 -26.500 1.00 98.31 84 THR A CA 1
ATOM 660 C C . THR A 1 84 ? 10.707 -2.727 -27.713 1.00 98.31 84 THR A C 1
ATOM 662 O O . THR A 1 84 ? 9.716 -1.994 -27.778 1.00 98.31 84 THR A O 1
ATOM 665 N N . ALA A 1 85 ? 10.997 -3.602 -28.676 1.00 97.75 85 ALA A N 1
ATOM 666 C CA . ALA A 1 85 ? 10.141 -3.861 -29.839 1.00 97.75 85 ALA A CA 1
ATOM 667 C C . ALA A 1 85 ? 10.395 -5.250 -30.424 1.00 97.75 85 ALA A C 1
ATOM 669 O O . ALA A 1 85 ? 11.319 -5.928 -30.011 1.00 97.75 85 ALA A O 1
ATOM 670 N N . THR A 1 86 ? 9.613 -5.650 -31.426 1.00 97.06 86 THR A N 1
ATOM 671 C CA . THR A 1 86 ? 9.698 -6.967 -32.082 1.00 97.06 86 THR A CA 1
ATOM 672 C C . THR A 1 86 ? 10.966 -7.192 -32.912 1.00 97.06 86 THR A C 1
ATOM 674 O O . THR A 1 86 ? 11.240 -8.326 -33.293 1.00 97.06 86 THR A O 1
ATOM 677 N N . SER A 1 87 ? 11.757 -6.143 -33.166 1.00 97.12 87 SER A N 1
ATOM 678 C CA . SER A 1 87 ? 13.055 -6.225 -33.845 1.00 97.12 87 SER A CA 1
ATOM 679 C C . SER A 1 87 ? 14.102 -5.319 -33.194 1.00 97.12 87 SER A C 1
ATOM 681 O O . SER A 1 87 ? 13.734 -4.292 -32.606 1.00 97.12 87 SER A O 1
ATOM 683 N N . PRO A 1 88 ? 15.402 -5.631 -33.351 1.00 98.06 88 PRO A N 1
ATOM 684 C CA . PRO A 1 88 ? 16.479 -4.815 -32.795 1.00 98.06 88 PRO A CA 1
ATOM 685 C C . PRO A 1 88 ? 16.474 -3.376 -33.327 1.00 98.06 88 PRO A C 1
ATOM 687 O O . PRO A 1 88 ? 16.647 -2.429 -32.564 1.00 98.06 88 PRO A O 1
ATOM 690 N N . GLN A 1 89 ? 16.195 -3.187 -34.619 1.00 97.38 89 GLN A N 1
ATOM 691 C CA . GLN A 1 89 ? 16.108 -1.871 -35.255 1.00 97.38 89 GLN A CA 1
ATOM 692 C C . GLN A 1 89 ? 14.975 -1.036 -34.653 1.00 97.38 89 GLN A C 1
ATOM 694 O O . GLN A 1 89 ? 15.219 0.089 -34.219 1.00 97.38 89 GLN A O 1
ATOM 699 N N . ARG A 1 90 ? 13.754 -1.586 -34.554 1.00 97.00 90 ARG A N 1
ATOM 700 C CA . ARG A 1 90 ? 12.619 -0.873 -33.938 1.00 97.00 90 ARG A CA 1
ATOM 701 C C . ARG A 1 90 ? 12.891 -0.558 -32.461 1.00 97.00 90 ARG A C 1
ATOM 703 O O . ARG A 1 90 ? 12.503 0.509 -31.991 1.00 97.00 90 ARG A O 1
ATOM 710 N N . ALA A 1 91 ? 13.558 -1.459 -31.736 1.00 98.25 91 ALA A N 1
ATOM 711 C CA . ALA A 1 91 ? 13.909 -1.267 -30.329 1.00 98.25 91 ALA A CA 1
ATOM 712 C C . ALA A 1 91 ? 14.913 -0.114 -30.152 1.00 98.25 91 ALA A C 1
ATOM 714 O O . ALA A 1 91 ? 14.700 0.766 -29.317 1.00 98.25 91 ALA A O 1
ATOM 715 N N . LEU A 1 92 ? 15.955 -0.067 -30.990 1.00 98.50 92 LEU A N 1
ATOM 716 C CA . LEU A 1 92 ? 16.961 0.996 -30.971 1.00 98.50 92 LEU A CA 1
ATOM 717 C C . LEU A 1 92 ? 16.358 2.350 -31.359 1.00 98.50 92 LEU A C 1
ATOM 719 O O . LEU A 1 92 ? 16.618 3.341 -30.681 1.00 98.50 92 LEU A O 1
ATOM 723 N N . ILE A 1 93 ? 15.531 2.390 -32.409 1.00 98.12 93 ILE A N 1
ATOM 724 C CA . ILE A 1 93 ? 14.832 3.611 -32.832 1.00 98.12 93 ILE A CA 1
ATOM 725 C C . ILE A 1 93 ? 13.992 4.150 -31.676 1.00 98.12 93 ILE A C 1
ATOM 727 O O . ILE A 1 93 ? 14.151 5.312 -31.319 1.00 98.12 93 ILE A O 1
ATOM 731 N N . ARG A 1 94 ? 13.176 3.301 -31.033 1.00 97.44 94 ARG A N 1
ATOM 732 C CA . ARG A 1 94 ? 12.370 3.691 -29.865 1.00 97.44 94 ARG A CA 1
ATOM 733 C C . ARG A 1 94 ? 13.225 4.269 -28.743 1.00 97.44 94 ARG A C 1
ATOM 735 O O . ARG A 1 94 ? 12.882 5.321 -28.213 1.00 97.44 94 ARG A O 1
ATOM 742 N N . ALA A 1 95 ? 14.341 3.619 -28.411 1.00 97.25 95 ALA A N 1
ATOM 743 C CA . ALA A 1 95 ? 15.240 4.093 -27.365 1.00 97.25 95 ALA A CA 1
ATOM 744 C C . ALA A 1 95 ? 15.840 5.470 -27.706 1.00 97.25 95 ALA A C 1
ATOM 746 O O . ALA A 1 95 ? 15.824 6.371 -26.874 1.00 97.25 95 ALA A O 1
ATOM 747 N N . LEU A 1 96 ? 16.323 5.660 -28.939 1.00 96.88 96 LEU A N 1
ATOM 748 C CA . LEU A 1 96 ? 16.895 6.930 -29.401 1.00 96.88 96 LEU A CA 1
ATOM 749 C C . LEU A 1 96 ? 15.852 8.056 -29.456 1.00 96.88 96 LEU A C 1
ATOM 751 O O . LEU A 1 96 ? 16.141 9.181 -29.053 1.00 96.88 96 LEU A O 1
ATOM 755 N N . THR A 1 97 ? 14.633 7.771 -29.920 1.00 95.50 97 THR A N 1
ATOM 756 C CA . THR A 1 97 ? 13.556 8.771 -29.951 1.00 95.50 97 THR A CA 1
ATOM 757 C C . THR A 1 97 ? 13.088 9.150 -28.550 1.00 95.50 97 THR A C 1
ATOM 759 O O . THR A 1 97 ? 12.800 10.318 -28.306 1.00 95.50 97 THR A O 1
ATOM 762 N N . GLU A 1 98 ? 13.074 8.201 -27.611 1.00 93.94 98 GLU A N 1
ATOM 763 C CA . GLU A 1 98 ? 12.753 8.476 -26.208 1.00 93.94 98 GLU A CA 1
ATOM 764 C C . GLU A 1 98 ? 13.844 9.337 -25.551 1.00 93.94 98 GLU A C 1
ATOM 766 O O . GLU A 1 98 ? 13.529 10.259 -24.802 1.00 93.94 98 GLU A O 1
ATOM 771 N N . VAL A 1 99 ? 15.128 9.118 -25.879 1.00 93.62 99 VAL A N 1
ATOM 772 C CA . VAL A 1 99 ? 16.212 10.023 -25.455 1.00 93.62 99 VAL A CA 1
ATOM 773 C C . VAL A 1 99 ? 15.933 11.444 -25.936 1.00 93.62 99 VAL A C 1
ATOM 775 O O . VAL A 1 99 ? 15.976 12.367 -25.128 1.00 93.62 99 VAL A O 1
ATOM 778 N N . ALA A 1 100 ? 15.631 11.628 -27.224 1.00 91.38 100 ALA A N 1
ATOM 779 C CA . ALA A 1 100 ? 15.352 12.952 -27.780 1.00 91.38 100 ALA A CA 1
ATOM 780 C C . ALA A 1 100 ? 14.131 13.612 -27.115 1.00 91.38 100 ALA A C 1
ATOM 782 O O . ALA A 1 100 ? 14.156 14.803 -26.812 1.00 91.38 100 ALA A O 1
ATOM 783 N N . GLN A 1 101 ? 13.081 12.835 -26.832 1.00 89.19 101 GLN A N 1
ATOM 784 C CA . GLN A 1 101 ? 11.887 13.322 -26.141 1.00 89.19 101 GLN A CA 1
ATOM 785 C C . GLN A 1 101 ? 12.184 13.788 -24.708 1.00 89.19 101 GLN A C 1
ATOM 787 O O . GLN A 1 101 ? 11.642 14.805 -24.276 1.00 89.19 101 GLN A O 1
ATOM 792 N N . LEU A 1 102 ? 13.022 13.056 -23.967 1.00 85.94 102 LEU A N 1
ATOM 793 C CA . LEU A 1 102 ? 13.363 13.383 -22.578 1.00 85.94 102 LEU A CA 1
ATOM 794 C C . LEU A 1 102 ? 14.391 14.513 -22.464 1.00 85.94 102 LEU A C 1
ATOM 796 O O . LEU A 1 102 ? 14.341 15.280 -21.506 1.00 85.94 102 LEU A O 1
ATOM 800 N N . ALA A 1 103 ? 15.324 14.594 -23.411 1.00 81.81 103 ALA A N 1
ATOM 801 C CA . ALA A 1 103 ? 16.431 15.542 -23.378 1.00 81.81 103 ALA A CA 1
ATOM 802 C C . ALA A 1 103 ? 16.102 16.914 -23.979 1.00 81.81 103 ALA A C 1
ATOM 804 O O . ALA A 1 103 ? 16.799 17.887 -23.691 1.00 81.81 103 ALA A O 1
ATOM 805 N N . GLY A 1 104 ? 15.093 16.991 -24.854 1.00 80.06 104 GLY A N 1
ATOM 806 C CA . GLY A 1 104 ? 14.866 18.178 -25.671 1.00 80.06 104 GLY A CA 1
ATOM 807 C C . GLY A 1 104 ? 16.073 18.462 -26.569 1.00 80.06 104 GLY A C 1
ATOM 808 O O . GLY A 1 104 ? 16.502 17.601 -27.336 1.00 80.06 104 GLY A O 1
ATOM 809 N N . ASP A 1 105 ? 16.630 19.666 -26.465 1.00 71.81 105 ASP A N 1
ATOM 810 C CA . ASP A 1 105 ? 17.845 20.098 -27.164 1.00 71.81 105 ASP A CA 1
ATOM 811 C C . ASP A 1 105 ? 19.135 19.894 -26.349 1.00 71.81 105 ASP A C 1
ATOM 813 O O . ASP A 1 105 ? 20.193 20.341 -26.783 1.00 71.81 105 ASP A O 1
ATOM 817 N N . PHE A 1 106 ? 19.067 19.211 -25.195 1.00 73.06 106 PHE A N 1
ATOM 818 C CA . PHE A 1 106 ? 20.161 19.125 -24.217 1.00 73.06 106 PHE A CA 1
ATOM 819 C C . PHE A 1 106 ? 20.664 20.502 -23.749 1.00 73.06 106 PHE A C 1
ATOM 821 O O . PHE A 1 106 ? 21.813 20.637 -23.326 1.00 73.06 106 PHE A O 1
ATOM 828 N N . ASP A 1 107 ? 19.799 21.518 -23.776 1.00 66.94 107 ASP A N 1
ATOM 829 C CA . ASP A 1 107 ? 20.114 22.858 -23.291 1.00 66.94 107 ASP A CA 1
ATOM 830 C C . ASP A 1 107 ? 18.958 23.479 -22.489 1.00 66.94 107 ASP A C 1
ATOM 832 O O . ASP A 1 107 ? 18.655 24.675 -22.555 1.00 66.94 107 ASP A O 1
ATOM 836 N N . THR A 1 108 ? 18.297 22.635 -21.698 1.00 61.31 108 THR A N 1
ATOM 837 C CA . THR A 1 108 ? 17.168 23.019 -20.857 1.00 61.31 108 THR A CA 1
ATOM 838 C C . THR A 1 108 ? 17.548 22.956 -19.380 1.00 61.31 108 THR A C 1
ATOM 840 O O . THR A 1 108 ? 17.945 21.901 -18.897 1.00 61.31 108 THR A O 1
ATOM 843 N N . GLU A 1 109 ? 17.268 24.008 -18.601 1.00 60.25 109 GLU A N 1
ATOM 844 C CA . GLU A 1 109 ? 17.279 23.942 -17.120 1.00 60.25 109 GLU A CA 1
ATOM 845 C C . GLU A 1 109 ? 16.206 22.973 -16.551 1.00 60.25 109 GLU A C 1
ATOM 847 O O . GLU A 1 109 ? 16.076 22.796 -15.337 1.00 60.25 109 GLU A O 1
ATOM 852 N N . GLY A 1 110 ? 15.391 22.365 -17.423 1.00 57.81 110 GLY A N 1
ATOM 853 C CA . GLY A 1 110 ? 14.358 21.398 -17.079 1.00 57.81 110 GLY A CA 1
ATOM 854 C C . GLY A 1 110 ? 14.929 20.039 -16.670 1.00 57.81 110 GLY A C 1
ATOM 855 O O . GLY A 1 110 ? 15.899 19.550 -17.237 1.00 57.81 110 GLY A O 1
ATOM 856 N N . LYS A 1 111 ? 14.277 19.396 -15.696 1.00 62.09 111 LYS A N 1
ATOM 857 C CA . LYS A 1 111 ? 14.596 18.032 -15.252 1.00 62.09 111 LYS A CA 1
ATOM 858 C C . LYS A 1 111 ? 13.556 17.055 -15.782 1.00 62.09 111 LYS A C 1
ATOM 860 O O . LYS A 1 111 ? 12.365 17.249 -15.537 1.00 62.09 111 LYS A O 1
ATOM 865 N N . TYR A 1 112 ? 13.983 15.977 -16.440 1.00 73.50 112 TYR A N 1
ATOM 866 C CA . TYR A 1 112 ? 13.050 14.932 -16.879 1.00 73.50 112 TYR A CA 1
ATOM 867 C C . TYR A 1 112 ? 12.583 14.049 -15.710 1.00 73.50 112 TYR A C 1
ATOM 869 O O . TYR A 1 112 ? 13.302 13.862 -14.721 1.00 73.50 112 TYR A O 1
ATOM 877 N N . LEU A 1 113 ? 11.372 13.500 -15.825 1.00 64.31 113 LEU A N 1
ATOM 878 C CA . LEU A 1 113 ? 10.802 12.559 -14.858 1.00 64.31 113 LEU A CA 1
ATOM 879 C C . LEU A 1 113 ? 11.277 11.130 -15.141 1.00 64.31 113 LEU A C 1
ATOM 881 O O . LEU A 1 113 ? 11.310 10.689 -16.286 1.00 64.31 113 LEU A O 1
ATOM 885 N N . GLU A 1 114 ? 11.600 10.382 -14.087 1.00 65.56 114 GLU A N 1
ATOM 886 C CA . GLU A 1 114 ? 12.054 8.994 -14.220 1.00 65.56 114 GLU A CA 1
ATOM 887 C C . GLU A 1 114 ? 10.953 8.097 -14.803 1.00 65.56 114 GLU A C 1
ATOM 889 O O . GLU A 1 114 ? 9.811 8.109 -14.330 1.00 65.56 114 GLU A O 1
ATOM 894 N N . SER A 1 115 ? 11.309 7.246 -15.769 1.00 65.19 115 SER A N 1
ATOM 895 C CA . SER A 1 115 ? 10.392 6.301 -16.420 1.00 65.19 115 SER A CA 1
ATOM 896 C C . SER A 1 115 ? 10.631 4.863 -15.926 1.00 65.19 115 SER A C 1
ATOM 898 O O . SER A 1 115 ? 9.967 4.403 -15.003 1.00 65.19 115 SER A O 1
ATOM 900 N N . GLY A 1 116 ? 11.596 4.123 -16.475 1.00 72.56 116 GLY A N 1
ATOM 901 C CA . GLY A 1 116 ? 11.883 2.735 -16.050 1.00 72.56 116 GLY A CA 1
ATOM 902 C C . GLY A 1 116 ? 13.199 2.600 -15.297 1.00 72.56 116 GLY A C 1
ATOM 903 O O . GLY A 1 116 ? 13.287 1.903 -14.288 1.00 72.56 116 GLY A O 1
ATOM 904 N N . LEU A 1 117 ? 14.197 3.325 -15.785 1.00 87.44 117 LEU A N 1
ATOM 905 C CA . LEU A 1 117 ? 15.586 3.270 -15.360 1.00 87.44 117 LEU A CA 1
ATOM 906 C C . LEU A 1 117 ? 15.910 4.389 -14.351 1.00 87.44 117 LEU A C 1
ATOM 908 O O . LEU A 1 117 ? 15.147 5.356 -14.247 1.00 87.44 117 LEU A O 1
ATOM 912 N N . PRO A 1 118 ? 16.980 4.239 -13.548 1.00 86.81 118 PRO A N 1
ATOM 913 C CA . PRO A 1 118 ? 17.412 5.269 -12.607 1.00 86.81 118 PRO A CA 1
ATOM 914 C C . PRO A 1 118 ? 17.997 6.483 -13.338 1.00 86.81 118 PRO A C 1
ATOM 916 O O . PRO A 1 118 ? 18.545 6.349 -14.433 1.00 86.81 118 PRO A O 1
ATOM 919 N N . LYS A 1 119 ? 17.928 7.659 -12.706 1.00 88.19 119 LYS A N 1
ATOM 920 C CA . LYS A 1 119 ? 18.733 8.815 -13.115 1.00 88.19 119 LYS A CA 1
ATOM 921 C C . LYS A 1 119 ? 20.108 8.733 -12.469 1.00 88.19 119 LYS A C 1
ATOM 923 O O . LYS A 1 119 ? 20.224 8.369 -11.301 1.00 88.19 119 LYS A O 1
ATOM 928 N N . PHE A 1 120 ? 21.122 9.134 -13.221 1.00 90.50 120 PHE A N 1
ATOM 929 C CA . PHE A 1 120 ? 22.478 9.288 -12.718 1.00 90.50 120 PHE A CA 1
ATOM 930 C C . PHE A 1 120 ? 22.823 10.770 -12.673 1.00 90.50 120 PHE A C 1
ATOM 932 O O . PHE A 1 120 ? 22.646 11.482 -13.662 1.00 90.50 120 PHE A O 1
ATOM 939 N N . ALA A 1 121 ? 23.319 11.238 -11.532 1.00 88.50 121 ALA A N 1
ATOM 940 C CA . ALA A 1 121 ? 23.847 12.587 -11.408 1.00 88.50 121 ALA A CA 1
ATOM 941 C C . ALA A 1 121 ? 25.248 12.682 -12.019 1.00 88.50 121 ALA A C 1
ATOM 943 O O . ALA A 1 121 ? 25.615 13.736 -12.533 1.00 88.50 121 ALA A O 1
ATOM 944 N N . THR A 1 122 ? 26.022 11.589 -11.983 1.00 93.25 122 THR A N 1
ATOM 945 C CA . THR A 1 122 ? 27.410 11.534 -12.464 1.00 93.25 122 THR A CA 1
ATOM 946 C C . THR A 1 122 ? 27.699 10.304 -13.321 1.00 93.25 122 THR A C 1
ATOM 948 O O . THR A 1 122 ? 27.024 9.280 -13.224 1.00 93.25 122 THR A O 1
ATOM 951 N N . LEU A 1 123 ? 28.753 10.373 -14.141 1.00 93.31 123 LEU A N 1
ATOM 952 C CA . LEU A 1 123 ? 29.220 9.215 -14.913 1.00 93.31 123 LEU A CA 1
ATOM 953 C C . LEU A 1 123 ? 29.758 8.075 -14.032 1.00 93.31 123 LEU A C 1
ATOM 955 O O . LEU A 1 123 ? 29.755 6.930 -14.478 1.00 93.31 123 LEU A O 1
ATOM 959 N N . GLU A 1 124 ? 30.192 8.376 -12.803 1.00 93.56 124 GLU A N 1
ATOM 960 C CA . GLU A 1 124 ? 30.624 7.360 -11.833 1.00 93.56 124 GLU A CA 1
ATOM 961 C C . GLU A 1 124 ? 29.427 6.559 -11.305 1.00 93.56 124 GLU A C 1
ATOM 963 O O . GLU A 1 124 ? 29.480 5.335 -11.239 1.00 93.56 124 GLU A O 1
ATOM 968 N N . GLU A 1 125 ? 28.301 7.220 -11.014 1.00 93.25 125 GLU A N 1
ATOM 969 C CA . GLU A 1 125 ? 27.048 6.523 -10.683 1.00 93.25 125 GLU A CA 1
ATOM 970 C C . GLU A 1 125 ? 26.546 5.675 -11.863 1.00 93.25 125 GLU A C 1
ATOM 972 O O . GLU A 1 125 ? 25.979 4.601 -11.667 1.00 93.25 125 GLU A O 1
ATOM 977 N N . ALA A 1 126 ? 26.811 6.122 -13.095 1.00 93.81 126 ALA A N 1
ATOM 978 C CA . ALA A 1 126 ? 26.436 5.438 -14.328 1.00 93.81 126 ALA A CA 1
ATOM 979 C C . ALA A 1 126 ? 27.422 4.339 -14.771 1.00 93.81 126 ALA A C 1
ATOM 981 O O . ALA A 1 126 ? 27.367 3.900 -15.924 1.00 93.81 126 ALA A O 1
ATOM 982 N N . LYS A 1 127 ? 28.331 3.879 -13.901 1.00 94.31 127 LYS A N 1
ATOM 983 C CA . LYS A 1 127 ? 29.392 2.917 -14.251 1.00 94.31 127 LYS A CA 1
ATOM 984 C C . LYS A 1 127 ? 28.878 1.642 -14.922 1.00 94.31 127 LYS A C 1
ATOM 986 O O . LYS A 1 127 ? 29.465 1.174 -15.892 1.00 94.31 127 LYS A O 1
ATOM 991 N N . ILE A 1 128 ? 27.725 1.140 -14.476 1.00 93.44 128 ILE A N 1
ATOM 992 C CA . ILE A 1 128 ? 27.065 -0.038 -15.066 1.00 93.44 128 ILE A CA 1
ATOM 993 C C . ILE A 1 128 ? 26.650 0.159 -16.534 1.00 93.44 128 ILE A C 1
ATOM 995 O O . ILE A 1 128 ? 26.443 -0.814 -17.253 1.00 93.44 128 ILE A O 1
ATOM 999 N N . VAL A 1 129 ? 26.517 1.407 -16.990 1.00 95.75 129 VAL A N 1
ATOM 1000 C CA . VAL A 1 129 ? 26.201 1.744 -18.382 1.00 95.75 129 VAL A CA 1
ATOM 1001 C C . VAL A 1 129 ? 27.450 2.187 -19.136 1.00 95.75 129 VAL A C 1
ATOM 1003 O O . VAL A 1 129 ? 27.594 1.868 -20.315 1.00 95.75 129 VAL A O 1
ATOM 1006 N N . THR A 1 130 ? 28.369 2.919 -18.499 1.00 96.56 130 THR A N 1
ATOM 1007 C CA . THR A 1 130 ? 29.586 3.397 -19.174 1.00 96.56 130 THR A CA 1
ATOM 1008 C C . THR A 1 130 ? 30.563 2.263 -19.477 1.00 96.56 130 THR A C 1
ATOM 1010 O O . THR A 1 130 ? 31.159 2.260 -20.557 1.00 96.56 130 THR A O 1
ATOM 1013 N N . GLU A 1 131 ? 30.658 1.267 -18.596 1.00 96.31 131 GLU A N 1
ATOM 1014 C CA . GLU A 1 131 ? 31.383 0.015 -18.819 1.00 96.31 131 GLU A CA 1
ATOM 1015 C C . GLU A 1 131 ? 30.532 -0.993 -19.612 1.00 96.31 131 GLU A C 1
ATOM 1017 O O . GLU A 1 131 ? 29.330 -0.802 -19.826 1.00 96.31 131 GLU A O 1
ATOM 1022 N N . PHE A 1 132 ? 31.164 -2.059 -20.108 1.00 96.81 132 PHE A N 1
ATOM 1023 C CA . PHE A 1 132 ? 30.481 -3.159 -20.791 1.00 96.81 132 PHE A CA 1
ATOM 1024 C C . PHE A 1 132 ? 31.248 -4.474 -20.627 1.00 96.81 132 PHE A C 1
ATOM 1026 O O . PHE A 1 132 ? 32.447 -4.475 -20.354 1.00 96.81 132 PHE A O 1
ATOM 1033 N N . THR A 1 133 ? 30.548 -5.598 -20.781 1.00 95.19 133 THR A N 1
ATOM 1034 C CA . THR A 1 133 ? 31.121 -6.948 -20.630 1.00 95.19 133 THR A CA 1
ATOM 1035 C C . THR A 1 133 ? 31.782 -7.451 -21.910 1.00 95.19 133 THR A C 1
ATOM 1037 O O . THR A 1 133 ? 32.926 -7.896 -21.893 1.00 95.19 133 THR A O 1
ATOM 1040 N N . TYR A 1 134 ? 31.061 -7.380 -23.024 1.00 97.44 134 TYR A N 1
ATOM 1041 C CA . TYR A 1 134 ? 31.526 -7.712 -24.367 1.00 97.44 134 TYR A CA 1
ATOM 1042 C C . TYR A 1 134 ? 30.722 -6.912 -25.398 1.00 97.44 134 TYR A C 1
ATOM 1044 O O . TYR A 1 134 ? 29.785 -6.195 -25.045 1.00 97.44 134 TYR A O 1
ATOM 1052 N N . GLU A 1 135 ? 31.099 -7.012 -26.668 1.00 98.25 135 GLU A N 1
ATOM 1053 C CA . GLU A 1 135 ? 30.378 -6.370 -27.765 1.00 98.25 135 GLU A CA 1
ATOM 1054 C C . GLU A 1 135 ? 29.512 -7.361 -28.542 1.00 98.25 135 GLU A C 1
ATOM 1056 O O . GLU A 1 135 ? 29.945 -8.484 -28.803 1.00 98.25 135 GLU A O 1
ATOM 1061 N N . VAL A 1 136 ? 28.335 -6.910 -28.970 1.00 98.12 136 VAL A N 1
ATOM 1062 C CA . VAL A 1 136 ? 27.362 -7.672 -29.764 1.00 98.12 136 VAL A CA 1
ATOM 1063 C C . VAL A 1 136 ? 26.932 -6.857 -30.986 1.00 98.12 136 VAL A C 1
ATOM 1065 O O . VAL A 1 136 ? 26.868 -5.622 -30.929 1.00 98.12 136 VAL A O 1
ATOM 1068 N N . ASN A 1 137 ? 26.656 -7.521 -32.108 1.00 98.44 137 ASN A N 1
ATOM 1069 C CA . ASN A 1 137 ? 26.085 -6.839 -33.270 1.00 98.44 137 ASN A CA 1
ATOM 1070 C C . ASN A 1 137 ? 24.578 -6.640 -33.077 1.00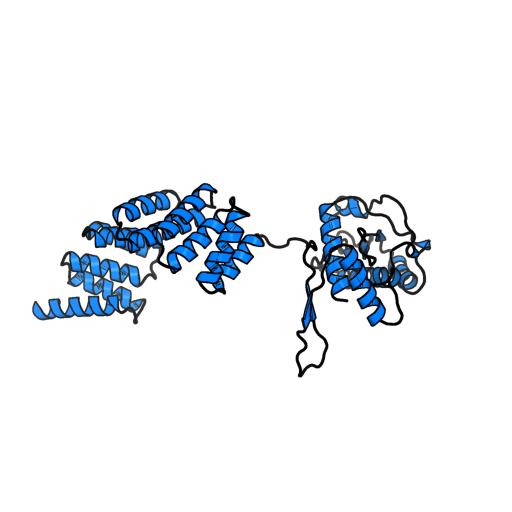 98.44 137 ASN A C 1
ATOM 1072 O O . ASN A 1 137 ? 23.895 -7.530 -32.581 1.00 98.44 137 ASN A O 1
ATOM 1076 N N . LEU A 1 138 ? 24.023 -5.518 -33.547 1.00 98.19 138 LEU A N 1
ATOM 1077 C CA . LEU A 1 138 ? 22.591 -5.221 -33.409 1.00 98.19 138 LEU A CA 1
ATOM 1078 C C . LEU A 1 138 ? 21.696 -6.348 -33.964 1.00 98.19 138 LEU A C 1
ATOM 1080 O O . LEU A 1 138 ? 20.672 -6.672 -33.375 1.00 98.19 138 LEU A O 1
ATOM 1084 N N . GLY A 1 139 ? 22.087 -6.958 -35.086 1.00 96.62 139 GLY A N 1
ATOM 1085 C CA . GLY A 1 139 ? 21.332 -8.043 -35.722 1.00 96.62 139 GLY A CA 1
ATOM 1086 C C . GLY A 1 139 ? 21.433 -9.411 -35.035 1.00 96.62 139 GLY A C 1
ATOM 1087 O O . GLY A 1 139 ? 20.740 -10.329 -35.456 1.00 96.62 139 GLY A O 1
ATOM 1088 N N . GLU A 1 140 ? 22.289 -9.568 -34.019 1.00 97.19 140 GLU A N 1
ATOM 1089 C CA . GLU A 1 140 ? 22.410 -10.811 -33.234 1.00 97.19 140 GLU A CA 1
ATOM 1090 C C . GLU A 1 140 ? 21.401 -10.871 -32.079 1.00 97.19 140 GLU A C 1
ATOM 1092 O O . GLU A 1 140 ? 21.171 -11.942 -31.518 1.00 97.19 140 GLU A O 1
ATOM 1097 N N . LEU A 1 141 ? 20.790 -9.735 -31.727 1.00 98.06 141 LEU A N 1
ATOM 1098 C CA . LEU A 1 141 ? 19.704 -9.687 -30.755 1.00 98.06 141 LEU A CA 1
ATOM 1099 C C . LEU A 1 141 ? 18.456 -10.412 -31.301 1.00 98.06 141 LEU A C 1
ATOM 1101 O O . LEU A 1 141 ? 18.258 -10.457 -32.520 1.00 98.06 141 LEU A O 1
ATOM 1105 N N . PRO A 1 142 ? 17.587 -10.960 -30.426 1.00 97.69 142 PRO A N 1
ATOM 1106 C CA . PRO A 1 142 ? 16.391 -11.667 -30.870 1.00 97.69 142 PRO A CA 1
ATOM 1107 C C . PRO A 1 142 ? 15.510 -10.782 -31.754 1.00 97.69 142 PRO A C 1
ATOM 1109 O O . PRO A 1 142 ? 15.484 -9.559 -31.632 1.00 97.69 142 PRO A O 1
ATOM 1112 N N . SER A 1 143 ? 14.776 -11.410 -32.663 1.00 97.25 143 SER A N 1
ATOM 1113 C CA . SER A 1 143 ? 13.827 -10.732 -33.536 1.00 97.25 143 SER A CA 1
ATOM 1114 C C . SER A 1 143 ? 12.688 -11.684 -33.851 1.00 97.25 143 SER A C 1
ATOM 1116 O O . SER A 1 143 ? 12.921 -12.828 -34.235 1.00 97.25 143 SER A O 1
ATOM 1118 N N . ILE A 1 144 ? 11.466 -11.191 -33.704 1.00 97.00 144 ILE A N 1
ATOM 1119 C CA . ILE A 1 144 ? 10.234 -11.872 -34.117 1.00 97.00 144 ILE A CA 1
ATOM 1120 C C . ILE A 1 144 ? 9.489 -11.042 -35.164 1.00 97.00 144 ILE A C 1
ATOM 1122 O O . ILE A 1 144 ? 8.277 -11.165 -35.302 1.00 97.00 144 ILE A O 1
ATOM 1126 N N . TYR A 1 145 ? 10.209 -10.142 -35.840 1.00 95.94 145 TYR A N 1
ATOM 1127 C CA . TYR A 1 145 ? 9.654 -9.266 -36.860 1.00 95.94 145 TYR A CA 1
ATOM 1128 C C . TYR A 1 145 ? 8.847 -10.057 -37.889 1.00 95.94 145 TYR A C 1
ATOM 1130 O O . TYR A 1 145 ? 9.349 -11.024 -38.463 1.00 95.94 145 TYR A O 1
ATOM 1138 N N . SER A 1 146 ? 7.649 -9.565 -38.175 1.00 95.69 146 SER A N 1
ATOM 1139 C CA . SER A 1 146 ? 6.863 -9.947 -39.341 1.00 95.69 146 SER A CA 1
ATOM 1140 C C . SER A 1 146 ? 6.211 -8.700 -39.937 1.00 95.69 146 SER A C 1
ATOM 1142 O O . SER A 1 146 ? 5.982 -7.703 -39.243 1.00 95.69 146 SER A O 1
ATOM 1144 N N . ASP A 1 147 ? 5.910 -8.761 -41.233 1.00 94.19 147 ASP A N 1
ATOM 1145 C CA . ASP A 1 147 ? 5.073 -7.763 -41.901 1.00 94.19 147 ASP A CA 1
ATOM 1146 C C . ASP A 1 147 ? 3.598 -7.875 -41.454 1.00 94.19 147 ASP A C 1
ATOM 1148 O O . ASP A 1 147 ? 2.828 -6.929 -41.632 1.00 94.19 147 ASP A O 1
ATOM 1152 N N . ASP A 1 148 ? 3.208 -8.998 -40.832 1.00 95.81 148 ASP A N 1
ATOM 1153 C CA . ASP A 1 148 ? 1.912 -9.187 -40.179 1.00 95.81 148 ASP A CA 1
ATOM 1154 C C . ASP A 1 148 ? 2.035 -9.056 -38.651 1.00 95.81 148 ASP A C 1
ATOM 1156 O O . ASP A 1 148 ? 2.624 -9.889 -37.959 1.00 95.81 148 ASP A O 1
ATOM 1160 N N . HIS A 1 149 ? 1.414 -8.014 -38.094 1.00 91.69 149 HIS A N 1
ATOM 1161 C CA . HIS A 1 149 ? 1.400 -7.782 -36.648 1.00 91.69 149 HIS A CA 1
ATOM 1162 C C . HIS A 1 149 ? 0.694 -8.896 -35.857 1.00 91.69 149 HIS A C 1
ATOM 1164 O O . HIS A 1 149 ? 0.965 -9.054 -34.666 1.00 91.69 149 HIS A O 1
ATOM 1170 N N . VAL A 1 150 ? -0.217 -9.656 -36.476 1.00 94.81 150 VAL A N 1
ATOM 1171 C CA . VAL A 1 150 ? -0.857 -10.810 -35.826 1.00 94.81 150 VAL A CA 1
ATOM 1172 C C . VAL A 1 150 ? 0.173 -11.910 -35.591 1.00 94.81 150 VAL A C 1
ATOM 1174 O O . VAL A 1 150 ? 0.252 -12.435 -34.483 1.00 94.81 150 VAL A O 1
ATOM 1177 N N . GLU A 1 151 ? 1.024 -12.190 -36.579 1.00 96.69 151 GLU A N 1
ATOM 1178 C CA . GLU A 1 151 ? 2.099 -13.179 -36.458 1.00 96.69 151 GLU A CA 1
ATOM 1179 C C . GLU A 1 151 ? 3.125 -12.772 -35.389 1.00 96.69 151 GLU A C 1
ATOM 1181 O O . GLU A 1 151 ? 3.547 -13.610 -34.584 1.00 96.69 151 GLU A O 1
ATOM 1186 N N . GLU A 1 152 ? 3.472 -11.480 -35.311 1.00 96.06 152 GLU A N 1
ATOM 1187 C CA . GLU A 1 152 ? 4.331 -10.959 -34.239 1.00 96.06 152 GLU A CA 1
ATOM 1188 C C . GLU A 1 152 ? 3.711 -11.211 -32.852 1.00 96.06 152 GLU A C 1
ATOM 1190 O O . GLU A 1 152 ? 4.402 -11.639 -31.925 1.00 96.06 152 GLU A O 1
ATOM 1195 N N . LEU A 1 153 ? 2.405 -10.963 -32.693 1.00 93.75 153 LEU A N 1
ATOM 1196 C CA . LEU A 1 153 ? 1.692 -11.154 -31.426 1.00 93.75 153 LEU A CA 1
ATOM 1197 C C . LEU A 1 153 ? 1.574 -12.631 -31.036 1.00 93.75 153 LEU A C 1
ATOM 1199 O O . LEU A 1 153 ? 1.813 -12.968 -29.875 1.00 93.75 153 LEU A O 1
ATOM 1203 N N . GLU A 1 154 ? 1.227 -13.507 -31.979 1.00 95.88 154 GLU A N 1
ATOM 1204 C CA . GLU A 1 154 ? 1.118 -14.950 -31.744 1.00 95.88 154 GLU A CA 1
ATOM 1205 C C . GLU A 1 154 ? 2.473 -15.560 -31.369 1.00 95.88 154 GLU A C 1
ATOM 1207 O O . GLU A 1 154 ? 2.573 -16.323 -30.401 1.00 95.88 154 GLU A O 1
ATOM 1212 N N . THR A 1 155 ? 3.532 -15.168 -32.082 1.00 97.25 155 THR A N 1
ATOM 1213 C CA . THR A 1 155 ? 4.902 -15.608 -31.797 1.00 97.25 155 THR A CA 1
ATOM 1214 C C . THR A 1 155 ? 5.351 -15.116 -30.425 1.00 97.25 155 THR A C 1
ATOM 1216 O O . THR A 1 155 ? 5.819 -15.911 -29.609 1.00 97.25 155 THR A O 1
ATOM 1219 N N . LEU A 1 156 ? 5.137 -13.832 -30.115 1.00 96.31 156 LEU A N 1
ATOM 1220 C CA . LEU A 1 156 ? 5.488 -13.259 -28.816 1.00 96.31 156 LEU A CA 1
ATOM 1221 C C . LEU A 1 156 ? 4.768 -13.963 -27.661 1.00 96.31 156 LEU A C 1
ATOM 1223 O O . LEU A 1 156 ? 5.389 -14.282 -26.646 1.00 96.31 156 LEU A O 1
ATOM 1227 N N . ALA A 1 157 ? 3.468 -14.227 -27.815 1.00 95.81 157 ALA A N 1
ATOM 1228 C CA . ALA A 1 157 ? 2.673 -14.922 -26.810 1.00 95.81 157 ALA A CA 1
ATOM 1229 C C . ALA A 1 157 ? 3.166 -16.358 -26.583 1.00 95.81 157 ALA A C 1
ATOM 1231 O O . ALA A 1 157 ? 3.275 -16.802 -25.438 1.00 95.81 157 ALA A O 1
ATOM 1232 N N . LYS A 1 158 ? 3.508 -17.074 -27.660 1.00 97.25 158 LYS A N 1
ATOM 1233 C CA . LYS A 1 158 ? 4.057 -18.431 -27.588 1.00 97.25 158 LYS A CA 1
ATOM 1234 C C . LYS A 1 158 ? 5.414 -18.462 -26.883 1.00 97.25 158 LYS A C 1
ATOM 1236 O O . LYS A 1 158 ? 5.607 -19.286 -25.992 1.00 97.25 158 LYS A O 1
ATOM 1241 N N . GLU A 1 159 ? 6.331 -17.570 -27.242 1.00 97.50 159 GLU A N 1
ATOM 1242 C CA . GLU A 1 159 ? 7.669 -17.529 -26.645 1.00 97.50 159 GLU A CA 1
ATOM 1243 C C . GLU A 1 159 ? 7.636 -17.129 -25.163 1.00 97.50 159 GLU A C 1
ATOM 1245 O O . GLU A 1 159 ? 8.316 -17.740 -24.337 1.00 97.50 159 GLU A O 1
ATOM 1250 N N . LEU A 1 160 ? 6.787 -16.166 -24.788 1.00 97.06 160 LEU A N 1
ATOM 1251 C CA . LEU A 1 160 ? 6.565 -15.823 -23.381 1.00 97.06 160 LEU A CA 1
ATOM 1252 C C . LEU A 1 160 ? 5.995 -17.005 -22.592 1.00 97.06 160 LEU A C 1
ATOM 1254 O O . LEU A 1 160 ? 6.493 -17.312 -21.508 1.00 97.06 160 LEU A O 1
ATOM 1258 N N . LYS A 1 161 ? 5.024 -17.725 -23.165 1.00 96.88 161 LYS A N 1
ATOM 1259 C CA . LYS A 1 161 ? 4.461 -18.930 -22.551 1.00 96.88 161 LYS A CA 1
ATOM 1260 C C . LYS A 1 161 ? 5.511 -20.025 -22.358 1.00 96.88 161 LYS A C 1
ATOM 1262 O O . LYS A 1 161 ? 5.544 -20.644 -21.298 1.00 96.88 161 LYS A O 1
ATOM 1267 N N . ASN A 1 162 ? 6.400 -20.235 -23.333 1.00 96.81 162 ASN A N 1
ATOM 1268 C CA . ASN A 1 162 ? 7.514 -21.187 -23.215 1.00 96.81 162 ASN A CA 1
ATOM 1269 C C . ASN A 1 162 ? 8.471 -20.829 -22.067 1.00 96.81 162 ASN A C 1
ATOM 1271 O O . ASN A 1 162 ? 9.058 -21.718 -21.455 1.00 96.81 162 ASN A O 1
ATOM 1275 N N . LYS A 1 163 ? 8.598 -19.535 -21.754 1.00 95.50 163 LYS A N 1
ATOM 1276 C CA . LYS A 1 163 ? 9.384 -19.011 -20.627 1.00 95.50 163 LYS A CA 1
ATOM 1277 C C . LYS A 1 163 ? 8.604 -18.950 -19.303 1.00 95.50 163 LYS A C 1
ATOM 1279 O O . LYS A 1 163 ? 9.142 -18.477 -18.309 1.00 95.50 163 LYS A O 1
ATOM 1284 N N . GLY A 1 164 ? 7.367 -19.452 -19.265 1.00 96.12 164 GLY A N 1
ATOM 1285 C CA . GLY A 1 164 ? 6.539 -19.511 -18.056 1.00 96.12 164 GLY A CA 1
ATOM 1286 C C . GLY A 1 164 ? 5.737 -18.242 -17.760 1.00 96.12 164 GLY A C 1
ATOM 1287 O O . GLY A 1 164 ? 5.194 -18.117 -16.665 1.00 96.12 164 GLY A O 1
ATOM 1288 N N . TYR A 1 165 ? 5.639 -17.313 -18.713 1.00 96.56 165 TYR A N 1
ATOM 1289 C CA . TYR A 1 165 ? 4.828 -16.106 -18.582 1.00 96.56 165 TYR A CA 1
ATOM 1290 C C . TYR A 1 165 ? 3.469 -16.280 -19.260 1.00 96.56 165 TYR A C 1
ATOM 1292 O O . TYR A 1 165 ? 3.383 -16.583 -20.450 1.00 96.56 165 TYR A O 1
ATOM 1300 N N . GLU A 1 166 ? 2.397 -16.027 -18.514 1.00 95.25 166 GLU A N 1
ATOM 1301 C CA . GLU A 1 166 ? 1.041 -15.944 -19.057 1.00 95.25 166 GLU A CA 1
ATOM 1302 C C . GLU A 1 166 ? 0.625 -14.489 -19.264 1.00 95.25 166 GLU A C 1
ATOM 1304 O O . GLU A 1 166 ? 0.940 -13.621 -18.452 1.00 95.25 166 GLU A O 1
ATOM 1309 N N . ILE A 1 167 ? -0.102 -14.227 -20.350 1.00 95.06 167 ILE A N 1
ATOM 1310 C CA . ILE A 1 167 ? -0.537 -12.883 -20.730 1.00 95.06 167 ILE A CA 1
ATOM 1311 C C . ILE A 1 167 ? -2.048 -12.794 -20.571 1.00 95.06 167 ILE A C 1
ATOM 1313 O O . ILE A 1 167 ? -2.792 -13.577 -21.161 1.00 95.06 167 ILE A O 1
ATOM 1317 N N . TYR A 1 168 ? -2.491 -11.798 -19.815 1.00 95.44 168 TYR A N 1
ATOM 1318 C CA . TYR A 1 168 ? -3.892 -11.468 -19.620 1.00 95.44 168 TYR A CA 1
ATOM 1319 C C . TYR A 1 168 ? -4.171 -10.103 -20.237 1.00 95.44 168 TYR A C 1
ATOM 1321 O O . TYR A 1 168 ? -3.414 -9.152 -20.030 1.00 95.44 168 TYR A O 1
ATOM 1329 N N . PHE A 1 169 ? -5.278 -10.001 -20.967 1.00 94.19 169 PHE A N 1
ATOM 1330 C CA . PHE A 1 169 ? -5.753 -8.744 -21.529 1.00 94.19 169 PHE A CA 1
ATOM 1331 C C . PHE A 1 169 ? -7.128 -8.399 -20.980 1.00 94.19 169 PHE A C 1
ATOM 1333 O O . PHE A 1 169 ? -8.006 -9.254 -20.887 1.00 94.19 169 PHE A O 1
ATOM 1340 N N . ILE A 1 170 ? -7.309 -7.126 -20.653 1.00 94.56 170 ILE A N 1
ATOM 1341 C CA . ILE A 1 170 ? -8.600 -6.540 -20.316 1.00 94.56 170 ILE A CA 1
ATOM 1342 C C . ILE A 1 170 ? -8.896 -5.513 -21.398 1.00 94.56 170 ILE A C 1
ATOM 1344 O O . ILE A 1 170 ? -8.204 -4.498 -21.493 1.00 94.56 170 ILE A O 1
ATOM 1348 N N . ASP A 1 171 ? -9.902 -5.793 -22.219 1.00 93.50 171 ASP A N 1
ATOM 1349 C CA . ASP A 1 171 ? -10.392 -4.837 -23.204 1.00 93.50 171 ASP A CA 1
ATOM 1350 C C . ASP A 1 171 ? -11.149 -3.714 -22.487 1.00 93.50 171 ASP A C 1
ATOM 1352 O O . ASP A 1 171 ? -12.110 -3.954 -21.754 1.00 93.50 171 ASP A O 1
ATOM 1356 N N . ILE A 1 172 ? -10.672 -2.486 -22.672 1.00 93.75 172 ILE A N 1
ATOM 1357 C CA . ILE A 1 172 ? -11.258 -1.263 -22.117 1.00 93.75 172 ILE A CA 1
ATOM 1358 C C . ILE A 1 172 ? -11.714 -0.311 -23.227 1.00 93.75 172 ILE A C 1
ATOM 1360 O O . ILE A 1 172 ? -11.893 0.888 -23.000 1.00 93.75 172 ILE A O 1
ATOM 1364 N N . THR A 1 173 ? -11.887 -0.831 -24.442 1.00 93.75 173 THR A N 1
ATOM 1365 C CA . THR A 1 173 ? -12.340 -0.069 -25.600 1.00 93.75 173 THR A CA 1
ATOM 1366 C C . THR A 1 173 ? -13.718 0.522 -25.327 1.00 93.75 173 THR A C 1
ATOM 1368 O O . THR A 1 173 ? -14.705 -0.182 -25.118 1.00 93.75 173 THR A O 1
ATOM 1371 N N . HIS A 1 174 ? -13.805 1.851 -25.347 1.00 93.62 174 HIS A N 1
ATOM 1372 C CA . HIS A 1 174 ? -15.077 2.541 -25.195 1.00 93.62 174 HIS A CA 1
ATOM 1373 C C . HIS A 1 174 ? -15.822 2.567 -26.536 1.00 93.62 174 HIS A C 1
ATOM 1375 O O . HIS A 1 174 ? -15.321 3.127 -27.514 1.00 93.62 174 HIS A O 1
ATOM 1381 N N . GLU A 1 175 ? -17.056 2.058 -26.566 1.00 91.81 175 GLU A N 1
ATOM 1382 C CA . GLU A 1 175 ? -17.856 1.883 -27.794 1.00 91.81 175 GLU A CA 1
ATOM 1383 C C . GLU A 1 175 ? -17.967 3.158 -28.645 1.00 91.81 175 GLU A C 1
ATOM 1385 O O . GLU A 1 175 ? -17.897 3.107 -29.869 1.00 91.81 175 GLU A O 1
ATOM 1390 N N . LYS A 1 176 ? -18.091 4.332 -28.007 1.00 94.94 176 LYS A N 1
ATOM 1391 C CA . LYS A 1 176 ? -18.183 5.617 -28.730 1.00 94.94 176 LYS A CA 1
ATOM 1392 C C . LYS A 1 176 ? -16.856 6.122 -29.300 1.00 94.94 176 LYS A C 1
ATOM 1394 O O . LYS A 1 176 ? -16.884 6.961 -30.192 1.00 94.94 176 LYS A O 1
ATOM 1399 N N . LEU A 1 177 ? -15.721 5.697 -28.740 1.00 92.94 177 LEU A N 1
ATOM 1400 C CA . LEU A 1 177 ? -14.401 6.131 -29.208 1.00 92.94 177 LEU A CA 1
ATOM 1401 C C . LEU A 1 177 ? -13.921 5.255 -30.362 1.00 92.94 177 LEU A C 1
ATOM 1403 O O . LEU A 1 177 ? -13.231 5.757 -31.242 1.00 92.94 177 LEU A O 1
ATOM 1407 N N . ASN A 1 178 ? -14.299 3.970 -30.360 1.00 87.50 178 ASN A N 1
ATOM 1408 C CA . ASN A 1 178 ? -13.889 2.984 -31.361 1.00 87.50 178 ASN A CA 1
ATOM 1409 C C . ASN A 1 178 ? -12.361 2.968 -31.596 1.00 87.50 178 ASN A C 1
ATOM 1411 O O . ASN A 1 178 ? -11.882 2.772 -32.712 1.00 87.50 178 ASN A O 1
ATOM 1415 N N . LEU A 1 179 ? -11.603 3.221 -30.526 1.00 92.62 179 LEU A N 1
ATOM 1416 C CA . LEU A 1 179 ? -10.147 3.163 -30.481 1.00 92.62 179 LEU A CA 1
ATOM 1417 C C . LEU A 1 179 ? -9.762 1.981 -29.590 1.00 92.62 179 LEU A C 1
ATOM 1419 O O . LEU A 1 179 ? -10.061 2.043 -28.394 1.00 92.62 179 LEU A O 1
ATOM 1423 N N . PRO A 1 180 ? -9.133 0.925 -30.142 1.00 90.38 180 PRO A N 1
ATOM 1424 C CA . PRO A 1 180 ? -8.723 -0.232 -29.361 1.00 90.38 180 PRO A CA 1
ATOM 1425 C C . PRO A 1 180 ? -7.836 0.181 -28.188 1.00 90.38 180 PRO A C 1
ATOM 1427 O O . PRO A 1 180 ? -6.787 0.800 -28.377 1.00 90.38 180 PRO A O 1
ATOM 1430 N N . ALA A 1 181 ? -8.262 -0.168 -26.979 1.00 92.62 181 ALA A N 1
ATOM 1431 C CA . ALA A 1 181 ? -7.531 0.110 -25.755 1.00 92.62 181 ALA A CA 1
ATOM 1432 C C . ALA A 1 181 ? -7.578 -1.120 -24.851 1.00 92.62 181 ALA A C 1
ATOM 1434 O O . ALA A 1 181 ? -8.639 -1.695 -24.618 1.00 92.62 181 ALA A O 1
ATOM 1435 N N . ILE A 1 182 ? -6.418 -1.520 -24.336 1.00 93.19 182 ILE A N 1
ATOM 1436 C CA . ILE A 1 182 ? -6.279 -2.712 -23.503 1.00 93.19 182 ILE A CA 1
ATOM 1437 C C . ILE A 1 182 ? -5.431 -2.411 -22.272 1.00 93.19 182 ILE A C 1
ATOM 1439 O O . ILE A 1 182 ? -4.466 -1.649 -22.343 1.00 93.19 182 ILE A O 1
ATOM 1443 N N . TYR A 1 183 ? -5.742 -3.072 -21.162 1.00 93.25 183 TYR A N 1
ATOM 1444 C CA . TYR A 1 183 ? -4.772 -3.319 -20.100 1.00 93.25 183 TYR A CA 1
ATOM 1445 C C . TYR A 1 183 ? -4.154 -4.697 -20.297 1.00 93.25 183 TYR A C 1
ATOM 1447 O O . TYR A 1 183 ? -4.868 -5.678 -20.493 1.00 93.25 183 TYR A O 1
ATOM 1455 N N . ALA A 1 184 ? -2.828 -4.769 -20.228 1.00 93.69 184 ALA A N 1
ATOM 1456 C CA . ALA A 1 184 ? -2.085 -6.019 -20.274 1.00 93.69 184 ALA A CA 1
ATOM 1457 C C . ALA A 1 184 ? -1.507 -6.331 -18.892 1.00 93.69 184 ALA A C 1
ATOM 1459 O O . ALA A 1 184 ? -0.980 -5.444 -18.220 1.00 93.69 184 ALA A O 1
ATOM 1460 N N . ILE A 1 185 ? -1.597 -7.591 -18.477 1.00 94.62 185 ILE A N 1
ATOM 1461 C CA . ILE A 1 185 ? -1.070 -8.081 -17.203 1.00 94.62 185 ILE A CA 1
ATOM 1462 C C . ILE A 1 185 ? -0.276 -9.353 -17.489 1.00 94.62 185 ILE A C 1
ATOM 1464 O O . ILE A 1 185 ? -0.792 -10.283 -18.105 1.00 94.62 185 ILE A O 1
ATOM 1468 N N . ILE A 1 186 ? 0.977 -9.393 -17.033 1.00 95.12 186 ILE A N 1
ATOM 1469 C CA . ILE A 1 186 ? 1.845 -10.572 -17.128 1.00 95.12 186 ILE A CA 1
ATOM 1470 C C . ILE A 1 186 ? 2.369 -10.883 -15.721 1.00 95.12 186 ILE A C 1
ATOM 1472 O O . ILE A 1 186 ? 3.325 -10.244 -15.264 1.00 95.12 186 ILE A O 1
ATOM 1476 N N . PRO A 1 187 ? 1.725 -11.809 -14.986 1.00 92.56 187 PRO A N 1
ATOM 1477 C CA . PRO A 1 187 ? 2.176 -12.206 -13.658 1.00 92.56 187 PRO A CA 1
ATOM 1478 C C . PRO A 1 187 ? 3.624 -12.711 -13.675 1.00 92.56 187 PRO A C 1
ATOM 1480 O O . PRO A 1 187 ? 4.059 -13.366 -14.619 1.00 92.56 187 PRO A O 1
ATOM 1483 N N . GLY A 1 188 ? 4.380 -12.395 -12.622 1.00 89.00 188 GLY A N 1
ATOM 1484 C CA . GLY A 1 188 ? 5.792 -12.775 -12.493 1.00 89.00 188 GLY A CA 1
ATOM 1485 C C . GLY A 1 188 ? 6.790 -11.766 -13.074 1.00 89.00 188 GLY A C 1
ATOM 1486 O O . GLY A 1 188 ? 7.980 -11.858 -12.775 1.00 89.00 188 GLY A O 1
ATOM 1487 N N . MET A 1 189 ? 6.343 -10.762 -13.836 1.00 92.62 189 MET A N 1
ATOM 1488 C CA . MET A 1 189 ? 7.224 -9.671 -14.255 1.00 92.62 189 MET A CA 1
ATOM 1489 C C . MET A 1 189 ? 7.558 -8.729 -13.088 1.00 92.62 189 MET A C 1
ATOM 1491 O O . MET A 1 189 ? 6.687 -8.216 -12.392 1.00 92.62 189 MET A O 1
ATOM 1495 N N . HIS A 1 190 ? 8.851 -8.482 -12.887 1.00 89.12 190 HIS A N 1
ATOM 1496 C CA . HIS A 1 190 ? 9.379 -7.424 -12.027 1.00 89.12 190 HIS A CA 1
ATOM 1497 C C . HIS A 1 190 ? 9.024 -6.020 -12.528 1.00 89.12 190 HIS A C 1
ATOM 1499 O O . HIS A 1 190 ? 9.029 -5.759 -13.722 1.00 89.12 190 HIS A O 1
ATOM 1505 N N . PHE A 1 191 ? 8.806 -5.097 -11.599 1.00 86.19 191 PHE A N 1
ATOM 1506 C CA . PHE A 1 191 ? 8.695 -3.667 -11.866 1.00 86.19 191 PHE A CA 1
ATOM 1507 C C . PHE A 1 191 ? 9.563 -2.927 -10.857 1.00 86.19 191 PHE A C 1
ATOM 1509 O O . PHE A 1 191 ? 9.819 -3.429 -9.760 1.00 86.19 191 PHE A O 1
ATOM 1516 N N . ARG A 1 192 ? 10.018 -1.724 -11.212 1.00 76.31 192 ARG A N 1
ATOM 1517 C CA . ARG A 1 192 ? 10.701 -0.860 -10.250 1.00 76.31 192 ARG A CA 1
ATOM 1518 C C . ARG A 1 192 ? 9.700 -0.467 -9.162 1.00 76.31 192 ARG A C 1
ATOM 1520 O O . ARG A 1 192 ? 8.754 0.271 -9.435 1.00 76.31 192 ARG A O 1
ATOM 1527 N N . GLU A 1 193 ? 9.906 -0.964 -7.945 1.00 67.81 193 GLU A N 1
ATOM 1528 C CA . GLU A 1 193 ? 9.079 -0.612 -6.792 1.00 67.81 193 GLU A CA 1
ATOM 1529 C C . GLU A 1 193 ? 9.272 0.878 -6.486 1.00 67.81 193 GLU A C 1
ATOM 1531 O O . GLU A 1 193 ? 10.339 1.322 -6.065 1.00 67.81 193 GLU A O 1
ATOM 1536 N N . ARG A 1 194 ? 8.234 1.668 -6.759 1.00 66.38 194 ARG A N 1
ATOM 1537 C CA . ARG A 1 194 ? 8.172 3.097 -6.413 1.00 66.38 194 ARG A CA 1
ATOM 1538 C C . ARG A 1 194 ? 7.361 3.346 -5.147 1.00 66.38 194 ARG A C 1
ATOM 1540 O O . ARG A 1 194 ? 7.263 4.480 -4.687 1.00 66.38 194 ARG A O 1
ATOM 1547 N N . LEU A 1 195 ? 6.720 2.302 -4.628 1.00 65.00 195 LEU A N 1
ATOM 1548 C CA . LEU A 1 195 ? 5.848 2.403 -3.476 1.00 65.00 195 LEU A CA 1
ATOM 1549 C C . LEU A 1 195 ? 6.693 2.358 -2.206 1.00 65.00 195 LEU A C 1
ATOM 1551 O O . LEU A 1 195 ? 7.484 1.448 -1.994 1.00 65.00 195 LEU A O 1
ATOM 1555 N N . GLN A 1 196 ? 6.471 3.333 -1.327 1.00 67.50 196 GLN A N 1
ATOM 1556 C CA . GLN A 1 196 ? 6.966 3.276 0.053 1.00 67.50 196 GLN A CA 1
ATOM 1557 C C . GLN A 1 196 ? 6.174 2.268 0.903 1.00 67.50 196 GLN A C 1
ATOM 1559 O O . GLN A 1 196 ? 6.566 1.947 2.021 1.00 67.50 196 GLN A O 1
ATOM 1564 N N . ILE A 1 197 ? 5.038 1.791 0.384 1.00 71.69 197 ILE A N 1
ATOM 1565 C CA . ILE A 1 197 ? 4.110 0.896 1.069 1.00 71.69 197 ILE A CA 1
ATOM 1566 C C . ILE A 1 197 ? 4.158 -0.462 0.377 1.00 71.69 197 ILE A C 1
ATOM 1568 O O . ILE A 1 197 ? 4.011 -0.538 -0.838 1.00 71.69 197 ILE A O 1
ATOM 1572 N N . SER A 1 198 ? 4.301 -1.528 1.163 1.00 82.25 198 SER A N 1
ATOM 1573 C CA . SER A 1 198 ? 4.315 -2.902 0.659 1.00 82.25 198 SER A CA 1
ATOM 1574 C C . SER A 1 198 ? 3.070 -3.221 -0.181 1.00 82.25 198 SER A C 1
ATOM 1576 O O . SER A 1 198 ? 1.941 -2.967 0.250 1.00 82.25 198 SER A O 1
ATOM 1578 N N . LEU A 1 199 ? 3.266 -3.852 -1.343 1.00 84.06 199 LEU A N 1
ATOM 1579 C CA . LEU A 1 199 ? 2.174 -4.377 -2.170 1.00 84.06 199 LEU A CA 1
ATOM 1580 C C . LEU A 1 199 ? 1.242 -5.302 -1.371 1.00 84.06 199 LEU A C 1
ATOM 1582 O O . LEU A 1 199 ? 0.024 -5.222 -1.514 1.00 84.06 199 LEU A O 1
ATOM 1586 N N . LEU A 1 200 ? 1.804 -6.125 -0.481 1.00 89.94 200 LEU A N 1
ATOM 1587 C CA . LEU A 1 200 ? 1.040 -7.018 0.390 1.00 89.94 200 LEU A CA 1
ATOM 1588 C C . LEU A 1 200 ? 0.113 -6.239 1.332 1.00 89.94 200 LEU A C 1
ATOM 1590 O O . LEU A 1 200 ? -1.055 -6.589 1.487 1.00 89.94 200 LEU A O 1
ATOM 1594 N N . TYR A 1 201 ? 0.599 -5.138 1.909 1.00 91.06 201 TYR A N 1
ATOM 1595 C CA . TYR A 1 201 ? -0.228 -4.258 2.734 1.00 91.06 201 TYR A CA 1
ATOM 1596 C C . TYR A 1 201 ? -1.391 -3.661 1.927 1.00 91.06 201 TYR A C 1
ATOM 1598 O O . TYR A 1 201 ? -2.531 -3.650 2.394 1.00 91.06 201 TYR A O 1
ATOM 1606 N N . GLN A 1 202 ? -1.127 -3.203 0.698 1.00 90.44 202 GLN A N 1
ATOM 1607 C CA . GLN A 1 202 ? -2.170 -2.648 -0.172 1.00 90.44 202 GLN A CA 1
ATOM 1608 C C . GLN A 1 202 ? -3.194 -3.697 -0.602 1.00 90.44 202 GLN A C 1
ATOM 1610 O O . GLN A 1 202 ? -4.393 -3.410 -0.614 1.00 90.44 202 GLN A O 1
ATOM 1615 N N . LEU A 1 203 ? -2.747 -4.916 -0.907 1.00 92.69 203 LEU A N 1
ATOM 1616 C CA . LEU A 1 203 ? -3.623 -6.040 -1.218 1.00 92.69 203 LEU A CA 1
ATOM 1617 C C . LEU A 1 203 ? -4.588 -6.307 -0.057 1.00 92.69 203 LEU A C 1
ATOM 1619 O O . LEU A 1 203 ? -5.800 -6.318 -0.251 1.00 92.69 203 LEU A O 1
ATOM 1623 N N . ILE A 1 204 ? -4.067 -6.430 1.162 1.00 95.50 204 ILE A N 1
ATOM 1624 C CA . ILE A 1 204 ? -4.864 -6.739 2.357 1.00 95.50 204 ILE A CA 1
ATOM 1625 C C . ILE A 1 204 ? -5.841 -5.616 2.688 1.00 95.50 204 ILE A C 1
ATOM 1627 O O . ILE A 1 204 ? -7.004 -5.876 3.006 1.00 95.50 204 ILE A O 1
ATOM 1631 N N . ARG A 1 205 ? -5.409 -4.360 2.547 1.00 93.38 205 ARG A N 1
ATOM 1632 C CA . ARG A 1 205 ? -6.294 -3.202 2.678 1.00 93.38 205 ARG A CA 1
ATOM 1633 C C . ARG A 1 205 ? -7.412 -3.226 1.632 1.00 93.38 205 ARG A C 1
ATOM 1635 O O . ARG A 1 205 ? -8.559 -2.955 1.970 1.00 93.38 205 ARG A O 1
ATOM 1642 N N . THR A 1 206 ? -7.101 -3.572 0.384 1.00 93.19 206 THR A N 1
ATOM 1643 C CA . THR A 1 206 ? -8.082 -3.658 -0.713 1.00 93.19 206 THR A CA 1
ATOM 1644 C C . THR A 1 206 ? -9.100 -4.765 -0.452 1.00 93.19 206 THR A C 1
ATOM 1646 O O . THR A 1 206 ? -10.302 -4.514 -0.515 1.00 93.19 206 THR A O 1
ATOM 1649 N N . ILE A 1 207 ? -8.638 -5.954 -0.056 1.00 95.62 207 ILE A N 1
ATOM 1650 C CA . ILE A 1 207 ? -9.501 -7.064 0.368 1.00 95.62 207 ILE A CA 1
ATOM 1651 C C . ILE A 1 207 ? -10.432 -6.598 1.496 1.00 95.62 207 ILE A C 1
ATOM 1653 O O . ILE A 1 207 ? -11.651 -6.744 1.406 1.00 95.62 207 ILE A O 1
ATOM 1657 N N . SER A 1 208 ? -9.863 -5.947 2.514 1.00 93.25 208 SER A N 1
ATOM 1658 C CA . SER A 1 208 ? -10.584 -5.446 3.690 1.00 93.25 208 SER A CA 1
ATOM 1659 C C . SER A 1 208 ? -11.600 -4.341 3.374 1.00 93.25 208 SER A C 1
ATOM 1661 O O . SER A 1 208 ? -12.574 -4.180 4.107 1.00 93.25 208 SER A O 1
ATOM 1663 N N . LEU A 1 209 ? -11.431 -3.590 2.288 1.00 93.88 209 LEU A N 1
ATOM 1664 C CA . LEU A 1 209 ? -12.377 -2.546 1.891 1.00 93.88 209 LEU A CA 1
ATOM 1665 C C . LEU A 1 209 ? -13.510 -3.079 1.012 1.00 93.88 209 LEU A C 1
ATOM 1667 O O . LEU A 1 209 ? -14.655 -2.681 1.209 1.00 93.88 209 LEU A O 1
ATOM 1671 N N . TYR A 1 210 ? -13.207 -3.969 0.065 1.00 94.25 210 TYR A N 1
ATOM 1672 C CA . TYR A 1 210 ? -14.124 -4.252 -1.044 1.00 94.25 210 TYR A CA 1
ATOM 1673 C C . TYR A 1 210 ? -14.796 -5.626 -1.008 1.00 94.25 210 TYR A C 1
ATOM 1675 O O . TYR A 1 210 ? -15.854 -5.773 -1.615 1.00 94.25 210 TYR A O 1
ATOM 1683 N N . LEU A 1 211 ? -14.238 -6.624 -0.313 1.00 95.38 211 LEU A N 1
ATOM 1684 C CA . LEU A 1 211 ? -14.842 -7.962 -0.295 1.00 95.38 211 LEU A CA 1
ATOM 1685 C C . LEU A 1 211 ? -15.936 -8.122 0.789 1.00 95.38 211 LEU A C 1
ATOM 1687 O O . LEU A 1 211 ? -15.946 -7.405 1.794 1.00 95.38 211 LEU A O 1
ATOM 1691 N N . PRO A 1 212 ? -16.877 -9.069 0.637 1.00 95.31 212 PRO A N 1
ATOM 1692 C CA . PRO A 1 212 ? -17.794 -9.450 1.712 1.00 95.31 212 PRO A CA 1
ATOM 1693 C C . PRO A 1 212 ? -17.062 -10.091 2.912 1.00 95.31 212 PRO A C 1
ATOM 1695 O O . PRO A 1 212 ? -16.028 -10.730 2.713 1.00 95.31 212 PRO A O 1
ATOM 1698 N N . PRO A 1 213 ? -17.588 -10.007 4.155 1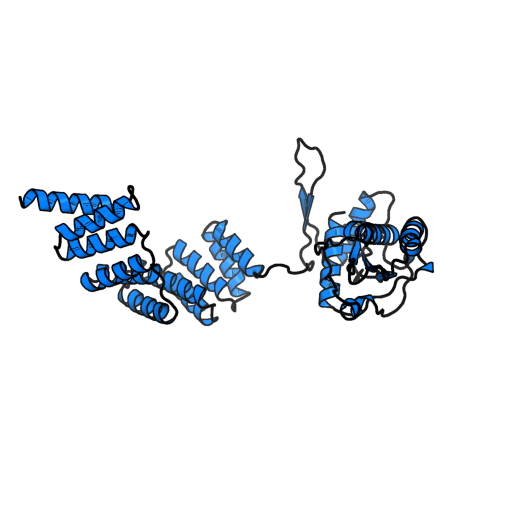.00 91.81 213 PRO A N 1
ATOM 1699 C CA . PRO A 1 213 ? -16.897 -10.488 5.364 1.00 91.81 213 PRO A CA 1
ATOM 1700 C C . PRO A 1 213 ? -16.394 -11.941 5.319 1.00 91.81 213 PRO A C 1
ATOM 1702 O O . PRO A 1 213 ? -15.320 -12.241 5.830 1.00 91.81 213 PRO A O 1
ATOM 1705 N N . GLN A 1 214 ? -17.144 -12.849 4.691 1.00 92.44 214 GLN A N 1
ATOM 1706 C CA . GLN A 1 214 ? -16.779 -14.270 4.606 1.00 92.44 214 GLN A CA 1
ATOM 1707 C C . GLN A 1 214 ? -15.635 -14.518 3.610 1.00 92.44 214 GLN A C 1
ATOM 1709 O O . GLN A 1 214 ? -14.731 -15.299 3.896 1.00 92.44 214 GLN A O 1
ATOM 1714 N N . GLU A 1 215 ? -15.645 -13.824 2.469 1.00 95.88 215 GLU A N 1
ATOM 1715 C CA . GLU A 1 215 ? -14.571 -13.893 1.469 1.00 95.88 215 GLU A CA 1
ATOM 1716 C C . GLU A 1 215 ? -13.294 -13.218 1.979 1.00 95.88 215 GLU A C 1
ATOM 1718 O O . GLU A 1 215 ? -12.204 -13.768 1.820 1.00 95.88 215 GLU A O 1
ATOM 1723 N N . LYS A 1 216 ? -13.437 -12.074 2.670 1.00 96.06 216 LYS A N 1
ATOM 1724 C CA . LYS A 1 216 ? -12.344 -11.401 3.390 1.00 96.06 216 LYS A CA 1
ATOM 1725 C C . LYS A 1 216 ? -11.651 -12.345 4.356 1.00 96.06 216 LYS A C 1
ATOM 1727 O O . LYS A 1 216 ? -10.428 -12.431 4.327 1.00 96.06 216 LYS A O 1
ATOM 1732 N N . LEU A 1 217 ? -12.434 -13.024 5.200 1.00 96.88 217 LEU A N 1
ATOM 1733 C CA . LEU A 1 217 ? -11.911 -13.929 6.217 1.00 96.88 217 LEU A CA 1
ATOM 1734 C C . LEU A 1 217 ? -11.067 -15.019 5.566 1.00 96.88 217 LEU A C 1
ATOM 1736 O O . LEU A 1 217 ? -9.888 -15.125 5.875 1.00 96.88 217 LEU A O 1
ATOM 1740 N N . LYS A 1 218 ? -11.650 -15.745 4.605 1.00 96.94 218 LYS A N 1
ATOM 1741 C CA . LYS A 1 218 ? -10.968 -16.839 3.913 1.00 96.94 218 LYS A CA 1
ATOM 1742 C C . LYS A 1 218 ? -9.638 -16.385 3.302 1.00 96.94 218 LYS A C 1
ATOM 1744 O O . LYS A 1 218 ? -8.609 -17.004 3.544 1.00 96.94 218 LYS A O 1
ATOM 1749 N N . LEU A 1 219 ? -9.654 -15.299 2.528 1.00 97.12 219 LEU A N 1
ATOM 1750 C CA . LEU A 1 219 ? -8.470 -14.860 1.792 1.00 97.12 219 LEU A CA 1
ATOM 1751 C C . LEU A 1 219 ? -7.389 -14.281 2.716 1.00 97.12 219 LEU A C 1
ATOM 1753 O O . LEU A 1 219 ? -6.208 -14.560 2.528 1.00 97.12 219 LEU A O 1
ATOM 1757 N N . ILE A 1 220 ? -7.769 -13.493 3.728 1.00 97.19 220 ILE A N 1
ATOM 1758 C CA . ILE A 1 220 ? -6.804 -12.955 4.696 1.00 97.19 220 ILE A CA 1
ATOM 1759 C C . ILE A 1 220 ? -6.224 -14.084 5.555 1.00 97.19 220 ILE A C 1
ATOM 1761 O O . ILE A 1 220 ? -5.030 -14.044 5.831 1.00 97.19 220 ILE A O 1
ATOM 1765 N N . GLU A 1 221 ? -7.001 -15.102 5.934 1.00 96.75 221 GLU A N 1
ATOM 1766 C CA . GLU A 1 221 ? -6.486 -16.288 6.634 1.00 96.75 221 GLU A CA 1
ATOM 1767 C C . GLU A 1 221 ? -5.475 -17.060 5.786 1.00 96.75 221 GLU A C 1
ATOM 1769 O O . GLU A 1 221 ? -4.384 -17.345 6.272 1.00 96.75 221 GLU A O 1
ATOM 1774 N N . GLU A 1 222 ? -5.795 -17.351 4.520 1.00 96.75 222 GLU A N 1
ATOM 1775 C CA . GLU A 1 222 ? -4.872 -18.013 3.588 1.00 96.75 222 GLU A CA 1
ATOM 1776 C C . GLU A 1 222 ? -3.553 -17.233 3.471 1.00 96.75 222 GLU A C 1
ATOM 1778 O O . GLU A 1 222 ? -2.482 -17.799 3.674 1.00 96.75 222 GLU A O 1
ATOM 1783 N N . ILE A 1 223 ? -3.619 -15.915 3.253 1.00 96.25 223 ILE A N 1
ATOM 1784 C CA . ILE A 1 223 ? -2.420 -15.069 3.154 1.00 96.25 223 ILE A CA 1
ATOM 1785 C C . ILE A 1 223 ? -1.643 -15.027 4.477 1.00 96.25 223 ILE A C 1
ATOM 1787 O O . ILE A 1 223 ? -0.415 -15.069 4.472 1.00 96.25 223 ILE A O 1
ATOM 1791 N N . THR A 1 224 ? -2.341 -14.937 5.611 1.00 95.81 224 THR A N 1
ATOM 1792 C CA . THR A 1 224 ? -1.708 -14.861 6.936 1.00 95.81 224 THR A CA 1
ATOM 1793 C C . THR A 1 224 ? -1.022 -16.177 7.306 1.00 95.81 224 THR A C 1
ATOM 1795 O O . THR A 1 224 ? 0.013 -16.142 7.961 1.00 95.81 224 THR A O 1
ATOM 1798 N N . ASN A 1 225 ? -1.549 -17.322 6.863 1.00 94.06 225 ASN A N 1
ATOM 1799 C CA . ASN A 1 225 ? -0.927 -18.634 7.069 1.00 94.06 225 ASN A CA 1
ATOM 1800 C C . ASN A 1 225 ? 0.342 -18.822 6.223 1.00 94.06 225 ASN A C 1
ATOM 1802 O O . ASN A 1 225 ? 1.277 -19.481 6.664 1.00 94.06 225 ASN A O 1
ATOM 1806 N N . GLU A 1 226 ? 0.387 -18.240 5.023 1.00 94.75 226 GLU A N 1
ATOM 1807 C CA . GLU A 1 226 ? 1.583 -18.264 4.169 1.00 94.75 226 GLU A CA 1
ATOM 1808 C C . GLU A 1 226 ? 2.643 -17.247 4.628 1.00 94.75 226 GLU A C 1
ATOM 1810 O O . GLU A 1 226 ? 3.846 -17.473 4.491 1.00 94.75 226 GLU A O 1
ATOM 1815 N N .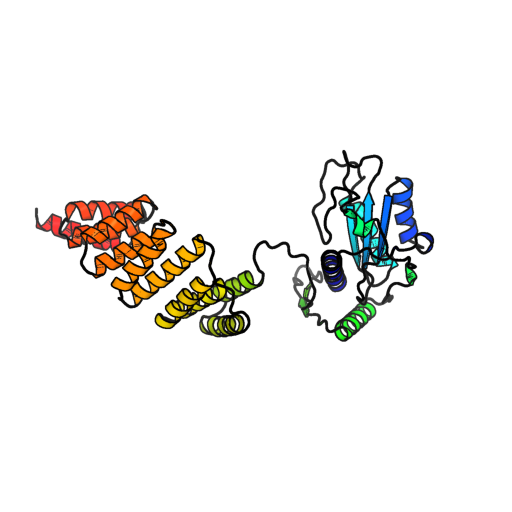 ILE A 1 227 ? 2.209 -16.108 5.179 1.00 93.56 227 ILE A N 1
ATOM 1816 C CA . ILE A 1 227 ? 3.072 -14.997 5.592 1.00 93.56 227 ILE A CA 1
ATOM 1817 C C . ILE A 1 227 ? 2.723 -14.600 7.029 1.00 93.56 227 ILE A C 1
ATOM 1819 O O . ILE A 1 227 ? 1.924 -13.702 7.273 1.00 93.56 227 ILE A O 1
ATOM 1823 N N . GLU A 1 228 ? 3.344 -15.246 8.011 1.00 90.69 228 GLU A N 1
ATOM 1824 C CA . GLU A 1 228 ? 2.968 -15.029 9.414 1.00 90.69 228 GLU A CA 1
ATOM 1825 C C . GLU A 1 228 ? 3.634 -13.812 10.073 1.00 90.69 228 GLU A C 1
ATOM 1827 O O . GLU A 1 228 ? 3.145 -13.333 11.094 1.00 90.69 228 GLU A O 1
ATOM 1832 N N . ASP A 1 229 ? 4.741 -13.300 9.528 1.00 91.62 229 ASP A N 1
ATOM 1833 C CA . ASP A 1 229 ? 5.655 -12.382 10.227 1.00 91.62 229 ASP A CA 1
ATOM 1834 C C . ASP A 1 229 ? 5.292 -10.887 10.123 1.00 91.62 229 ASP A C 1
ATOM 1836 O O . ASP A 1 229 ? 6.067 -10.022 10.540 1.00 91.62 229 ASP A O 1
ATOM 1840 N N . LYS A 1 230 ? 4.129 -10.550 9.550 1.00 94.94 230 LYS A N 1
ATOM 1841 C CA . LYS A 1 230 ? 3.688 -9.159 9.355 1.00 94.94 230 LYS A CA 1
ATOM 1842 C C . LYS A 1 230 ? 2.541 -8.809 10.298 1.00 94.94 230 LYS A C 1
ATOM 1844 O O . LYS A 1 230 ? 1.433 -9.321 10.150 1.00 94.94 230 LYS A O 1
ATOM 1849 N N . TYR A 1 231 ? 2.768 -7.859 11.213 1.00 96.69 231 TYR A N 1
ATOM 1850 C CA . TYR A 1 231 ? 1.759 -7.441 12.201 1.00 96.69 231 TYR A CA 1
ATOM 1851 C C . TYR A 1 231 ? 0.418 -7.044 11.566 1.00 96.69 231 TYR A C 1
ATOM 1853 O O . TYR A 1 231 ? -0.642 -7.368 12.098 1.00 96.69 231 TYR A O 1
ATOM 1861 N N . TYR A 1 232 ? 0.449 -6.347 10.425 1.00 95.88 232 TYR A N 1
ATOM 1862 C CA . TYR A 1 232 ? -0.763 -5.818 9.811 1.00 95.88 232 TYR A CA 1
ATOM 1863 C C . TYR A 1 232 ? -1.674 -6.930 9.287 1.00 95.88 232 TYR A C 1
ATOM 1865 O O . TYR A 1 232 ? -2.883 -6.740 9.291 1.00 95.88 232 TYR A O 1
ATOM 1873 N N . LEU A 1 233 ? -1.144 -8.098 8.904 1.00 97.25 233 LEU A N 1
ATOM 1874 C CA . LEU A 1 233 ? -1.963 -9.245 8.496 1.00 97.25 233 LEU A CA 1
ATOM 1875 C C . LEU A 1 233 ? -2.853 -9.705 9.648 1.00 97.25 233 LEU A C 1
ATOM 1877 O O . LEU A 1 233 ? -4.075 -9.740 9.516 1.00 97.25 233 LEU A O 1
ATOM 1881 N N . TRP A 1 234 ? -2.250 -9.910 10.818 1.00 98.25 234 TRP A N 1
ATOM 1882 C CA . TRP A 1 234 ? -2.962 -10.237 12.049 1.00 98.25 234 TRP A CA 1
ATOM 1883 C C . TRP A 1 234 ? -3.919 -9.125 12.491 1.00 98.25 234 TRP A C 1
ATOM 1885 O O . TRP A 1 234 ? -5.037 -9.410 12.915 1.00 98.25 234 TRP A O 1
ATOM 1895 N N . ALA A 1 235 ? -3.536 -7.853 12.347 1.00 98.06 235 ALA A N 1
A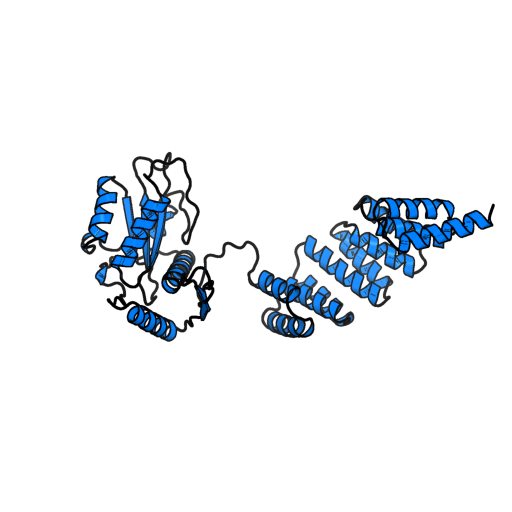TOM 1896 C CA . ALA A 1 235 ? -4.414 -6.733 12.683 1.00 98.06 235 ALA A CA 1
ATOM 1897 C C . ALA A 1 235 ? -5.653 -6.669 11.768 1.00 98.06 235 ALA A C 1
ATOM 1899 O O . ALA A 1 235 ? -6.774 -6.498 12.251 1.00 98.06 235 ALA A O 1
ATOM 1900 N N . TYR A 1 236 ? -5.482 -6.851 10.455 1.00 97.69 236 TYR A N 1
ATOM 1901 C CA . TYR A 1 236 ? -6.599 -6.899 9.510 1.00 97.69 236 TYR A CA 1
ATOM 1902 C C . TYR A 1 236 ? -7.457 -8.154 9.704 1.00 97.69 236 TYR A C 1
ATOM 1904 O O . TYR A 1 236 ? -8.681 -8.044 9.688 1.00 97.69 236 TYR A O 1
ATOM 1912 N N . LEU A 1 237 ? -6.858 -9.312 9.990 1.00 97.75 237 LEU A N 1
ATOM 1913 C CA . LEU A 1 237 ? -7.604 -10.518 10.350 1.00 97.75 237 LEU A CA 1
ATOM 1914 C C . LEU A 1 237 ? -8.449 -10.298 11.617 1.00 97.75 237 LEU A C 1
ATOM 1916 O O . LEU A 1 237 ? -9.635 -10.627 11.644 1.00 97.75 237 LEU A O 1
ATOM 1920 N N . GLY A 1 238 ? -7.881 -9.641 12.633 1.00 97.81 238 GLY A N 1
ATOM 1921 C CA . GLY A 1 238 ? -8.607 -9.235 13.837 1.00 97.81 238 GLY A CA 1
ATOM 1922 C C . GLY A 1 238 ? -9.781 -8.298 13.538 1.00 97.81 238 GLY A C 1
ATOM 1923 O O . GLY A 1 238 ? -10.859 -8.457 14.113 1.00 97.81 238 GLY A O 1
ATOM 1924 N N . ASN A 1 239 ? -9.621 -7.367 12.590 1.00 97.25 239 ASN A N 1
ATOM 1925 C CA . ASN A 1 239 ? -10.715 -6.507 12.128 1.00 97.25 239 ASN A CA 1
ATOM 1926 C C . ASN A 1 239 ? -11.856 -7.317 11.504 1.00 97.25 239 ASN A C 1
ATOM 1928 O O . ASN A 1 239 ? -13.010 -7.083 11.861 1.00 97.25 239 ASN A O 1
ATOM 1932 N N . VAL A 1 240 ? -11.546 -8.296 10.650 1.00 97.12 240 VAL A N 1
ATOM 1933 C CA . VAL A 1 240 ? -12.564 -9.167 10.041 1.00 97.12 240 VAL A CA 1
ATOM 1934 C C . VAL A 1 240 ? -13.298 -9.984 11.106 1.00 97.12 240 VAL A C 1
ATOM 1936 O O . VAL A 1 240 ? -14.527 -10.028 11.114 1.00 97.12 240 VAL A O 1
ATOM 1939 N N . TYR A 1 241 ? -12.579 -10.575 12.063 1.00 98.06 241 TYR A N 1
ATOM 1940 C CA . TYR A 1 241 ? -13.209 -11.295 13.172 1.00 98.06 241 TYR A CA 1
ATOM 1941 C C . TYR A 1 241 ? -14.111 -10.396 14.027 1.00 98.06 241 TYR A C 1
ATOM 1943 O O . TYR A 1 241 ? -15.203 -10.809 14.420 1.00 98.06 241 TYR A O 1
ATOM 1951 N N . LYS A 1 242 ? -13.700 -9.147 14.267 1.00 96.56 242 LYS A N 1
ATOM 1952 C CA . LYS A 1 242 ? -14.502 -8.154 14.990 1.00 96.56 242 LYS A CA 1
ATOM 1953 C C . LYS A 1 242 ? -15.770 -7.762 14.223 1.00 96.56 242 LYS A C 1
ATOM 1955 O O . LYS A 1 242 ? -16.809 -7.595 14.857 1.00 96.56 242 LYS A O 1
ATOM 1960 N N . GLU A 1 243 ? -15.701 -7.618 12.896 1.00 94.94 243 GLU A N 1
ATOM 1961 C CA . GLU A 1 243 ? -16.872 -7.388 12.029 1.00 94.94 243 GLU A CA 1
ATOM 1962 C C . GLU A 1 243 ? -17.864 -8.559 12.083 1.00 94.94 243 GLU A C 1
ATOM 1964 O O . GLU A 1 243 ? -19.072 -8.345 12.055 1.00 94.94 243 GLU A O 1
ATOM 1969 N N . LEU A 1 244 ? -17.359 -9.787 12.220 1.00 95.69 244 LEU A N 1
ATOM 1970 C CA . LEU A 1 244 ? -18.151 -11.013 12.361 1.00 95.69 244 LEU A CA 1
ATOM 1971 C C . LEU A 1 244 ? -18.630 -11.287 13.801 1.00 95.69 244 LEU A C 1
ATOM 1973 O O . LEU A 1 244 ? -19.115 -12.382 14.077 1.00 95.69 244 LEU A O 1
ATOM 1977 N N . GLU A 1 245 ? -18.455 -10.336 14.724 1.00 96.25 245 GLU A N 1
ATOM 1978 C CA . GLU A 1 245 ? -18.763 -10.462 16.161 1.00 96.25 245 GLU A CA 1
ATOM 1979 C C . GLU A 1 245 ? -18.036 -11.615 16.888 1.00 96.25 245 GLU A C 1
ATOM 1981 O O . GLU A 1 245 ? -18.351 -11.955 18.031 1.00 96.25 245 GLU A O 1
ATOM 1986 N N . LYS A 1 246 ? -16.984 -12.170 16.281 1.00 97.88 246 LYS A N 1
ATOM 1987 C CA . LYS A 1 246 ? -16.092 -13.174 16.876 1.00 97.88 246 LYS A CA 1
ATOM 1988 C C . LYS A 1 246 ? -15.010 -12.485 17.708 1.00 97.88 246 LYS A C 1
ATOM 1990 O O . LYS A 1 246 ? -13.844 -12.383 17.329 1.00 97.88 246 LYS A O 1
ATOM 1995 N N . LEU A 1 247 ? -15.435 -11.902 18.829 1.00 98.19 247 LEU A N 1
ATOM 1996 C CA . LEU A 1 247 ? -14.620 -10.956 19.602 1.00 98.19 247 LEU A CA 1
ATOM 1997 C C . LEU A 1 247 ? -13.386 -11.594 20.255 1.00 98.19 247 LEU A C 1
ATOM 1999 O O . LEU A 1 247 ? -12.376 -10.915 20.416 1.00 98.19 247 LEU A O 1
ATOM 2003 N N . THR A 1 248 ? -13.445 -12.871 20.637 1.00 98.38 248 THR A N 1
ATOM 2004 C CA . THR A 1 248 ? -12.299 -13.560 21.256 1.00 98.38 248 THR A CA 1
ATOM 2005 C C . THR A 1 248 ? -11.201 -13.814 20.225 1.00 98.38 248 THR A C 1
ATOM 2007 O O . THR A 1 248 ? -10.041 -13.501 20.475 1.00 98.38 248 THR A O 1
ATOM 2010 N N . GLU A 1 249 ? -11.572 -14.293 19.041 1.00 98.31 249 GLU A N 1
ATOM 2011 C CA . GLU A 1 249 ? -10.676 -14.513 17.908 1.00 98.31 249 GLU A CA 1
ATOM 2012 C C . GLU A 1 249 ? -10.062 -13.195 17.422 1.00 98.31 249 GLU A C 1
ATOM 2014 O O . GLU A 1 249 ? -8.862 -13.132 17.152 1.00 98.31 249 GLU A O 1
ATOM 2019 N N . ALA A 1 250 ? -10.852 -12.115 17.403 1.00 98.44 250 ALA A N 1
ATOM 2020 C CA . ALA A 1 250 ? -10.356 -10.779 17.091 1.00 98.44 250 ALA A CA 1
ATOM 2021 C C . ALA A 1 250 ? -9.246 -10.339 18.057 1.00 98.44 250 ALA A C 1
ATOM 2023 O O . ALA A 1 250 ? -8.178 -9.918 17.615 1.00 98.44 250 ALA A O 1
ATOM 2024 N N . ILE A 1 251 ? -9.477 -10.479 19.370 1.00 98.75 251 ILE A N 1
ATOM 2025 C CA . ILE A 1 251 ? -8.491 -10.140 20.407 1.00 98.75 251 ILE A CA 1
ATOM 2026 C C . ILE A 1 251 ? -7.217 -10.972 20.235 1.00 98.75 251 ILE A C 1
ATOM 2028 O O . ILE A 1 251 ? -6.134 -10.395 20.229 1.00 98.75 251 ILE A O 1
ATOM 2032 N N . MET A 1 252 ? -7.332 -12.285 20.013 1.00 98.50 252 MET A N 1
ATOM 2033 C CA . MET A 1 252 ? -6.169 -13.152 19.782 1.00 98.50 252 MET A CA 1
ATOM 2034 C C . MET A 1 252 ? -5.342 -12.705 18.570 1.00 98.50 252 MET A C 1
ATOM 2036 O O . MET A 1 252 ? -4.113 -12.690 18.630 1.00 98.50 252 MET A O 1
ATOM 2040 N N . CYS A 1 253 ? -5.999 -12.309 17.476 1.00 98.50 253 CYS A N 1
ATOM 2041 C CA . CYS A 1 253 ? -5.309 -11.806 16.290 1.00 98.50 253 CYS A CA 1
ATOM 2042 C C . CYS A 1 253 ? -4.594 -10.481 16.576 1.00 98.50 253 CYS A C 1
ATOM 2044 O O . CYS A 1 253 ? -3.429 -10.323 16.225 1.00 98.50 253 CYS A O 1
ATOM 2046 N N . TYR A 1 254 ? -5.245 -9.542 17.262 1.00 98.69 254 TYR A N 1
ATOM 2047 C CA . TYR A 1 254 ? -4.611 -8.282 17.648 1.00 98.69 254 TYR A CA 1
ATOM 2048 C C . TYR A 1 254 ? -3.429 -8.481 18.609 1.00 98.69 254 TYR A C 1
ATOM 2050 O O . TYR A 1 254 ? -2.393 -7.838 18.454 1.00 98.69 254 TYR A O 1
ATOM 2058 N N . GLU A 1 255 ? -3.545 -9.393 19.575 1.00 98.38 255 GLU A N 1
ATOM 2059 C CA . GLU A 1 255 ? -2.443 -9.751 20.471 1.00 98.38 255 GLU A CA 1
ATOM 2060 C C . GLU A 1 255 ? -1.280 -10.381 19.693 1.00 98.38 255 GLU A C 1
ATOM 2062 O O . GLU A 1 255 ? -0.130 -10.004 19.917 1.00 98.38 255 GLU A O 1
ATOM 2067 N N . LYS A 1 256 ? -1.563 -11.256 18.714 1.00 98.12 256 LYS A N 1
ATOM 2068 C CA . LYS A 1 256 ? -0.538 -11.805 17.813 1.00 98.12 256 LYS A CA 1
ATOM 2069 C C . LYS A 1 256 ? 0.099 -10.715 16.941 1.00 98.12 256 LYS A C 1
ATOM 2071 O O . LYS A 1 256 ? 1.311 -10.739 16.758 1.00 98.12 256 LYS A O 1
ATOM 2076 N N . ALA A 1 257 ? -0.660 -9.717 16.481 1.00 98.25 257 ALA A N 1
ATOM 2077 C CA . ALA A 1 257 ? -0.122 -8.575 15.737 1.00 98.25 257 ALA A CA 1
ATOM 2078 C C . ALA A 1 257 ? 0.940 -7.805 16.543 1.00 98.25 257 ALA A C 1
ATOM 2080 O O . ALA A 1 257 ? 1.998 -7.472 16.011 1.00 98.25 257 ALA A O 1
ATOM 2081 N N . LEU A 1 258 ? 0.695 -7.571 17.837 1.00 97.94 258 LEU A N 1
ATOM 2082 C CA . LEU A 1 258 ? 1.633 -6.866 18.721 1.00 97.94 258 LEU A CA 1
ATOM 2083 C C . LEU A 1 258 ? 2.965 -7.613 18.917 1.00 97.94 258 LEU A C 1
ATOM 2085 O O . LEU A 1 258 ? 3.973 -6.971 19.207 1.00 97.94 258 LEU A O 1
ATOM 2089 N N . LEU A 1 259 ? 3.007 -8.937 18.712 1.00 97.81 259 LEU A N 1
ATOM 2090 C CA . LEU A 1 259 ? 4.246 -9.728 18.791 1.00 97.81 259 LEU A CA 1
ATOM 2091 C C . LEU A 1 259 ? 5.226 -9.438 17.644 1.00 97.81 259 LEU A C 1
ATOM 2093 O O . LEU A 1 259 ? 6.406 -9.754 17.764 1.00 97.81 259 LEU A O 1
ATOM 2097 N N . PHE A 1 260 ? 4.762 -8.820 16.555 1.00 96.81 260 PHE A N 1
ATOM 2098 C CA . PHE A 1 260 ? 5.580 -8.468 15.389 1.00 96.81 260 PHE A CA 1
ATOM 2099 C C . PHE A 1 260 ? 6.014 -6.996 15.386 1.00 96.81 260 PHE A C 1
ATOM 2101 O O . PHE A 1 260 ? 6.270 -6.432 14.324 1.00 96.81 260 PHE A O 1
ATOM 2108 N N . TYR A 1 261 ? 6.088 -6.383 16.573 1.00 94.75 261 TYR A N 1
ATOM 2109 C CA . TYR A 1 261 ? 6.631 -5.042 16.816 1.00 94.75 261 TYR A CA 1
ATOM 2110 C C . TYR A 1 261 ? 6.128 -3.976 15.820 1.00 94.75 261 TYR A C 1
ATOM 2112 O O . TYR A 1 261 ? 6.928 -3.414 15.065 1.00 94.75 261 TYR A O 1
ATOM 2120 N N . PRO A 1 262 ? 4.811 -3.682 15.794 1.00 96.12 262 PRO A N 1
ATOM 2121 C CA . PRO A 1 262 ? 4.285 -2.620 14.943 1.00 96.12 262 PRO A CA 1
ATOM 2122 C C . PRO A 1 262 ? 4.957 -1.275 15.260 1.00 96.12 262 PRO A C 1
ATOM 2124 O O . PRO A 1 262 ? 5.376 -1.057 16.401 1.00 96.12 262 PRO A O 1
ATOM 2127 N N . PRO A 1 263 ? 4.993 -0.322 14.318 1.00 95.81 263 PRO A N 1
ATOM 2128 C CA . PRO A 1 263 ? 5.296 1.069 14.642 1.00 95.81 263 PRO A CA 1
ATOM 2129 C C . PRO A 1 263 ? 4.376 1.592 15.758 1.00 95.81 263 PRO A C 1
ATOM 2131 O O . PRO A 1 263 ? 3.213 1.199 15.832 1.00 95.81 263 PRO A O 1
ATOM 2134 N N . GLU A 1 264 ? 4.866 2.496 16.610 1.00 97.19 264 GLU A N 1
ATOM 2135 C CA . GLU A 1 264 ? 4.114 3.014 17.770 1.00 97.19 264 GLU A CA 1
ATOM 2136 C C . GLU A 1 264 ? 2.681 3.490 17.445 1.00 97.19 264 GLU A C 1
ATOM 2138 O O . GLU A 1 264 ? 1.762 3.099 18.174 1.00 97.19 264 GLU A O 1
ATOM 2143 N N . PRO A 1 265 ? 2.422 4.235 16.345 1.00 95.88 265 PRO A N 1
ATOM 2144 C CA . PRO A 1 265 ? 1.055 4.630 15.992 1.00 95.88 265 PRO A CA 1
ATOM 2145 C C . PRO A 1 265 ? 0.122 3.433 15.766 1.00 95.88 265 PRO A C 1
ATOM 2147 O O . PRO A 1 265 ? -1.041 3.454 16.175 1.00 95.88 265 PRO A O 1
ATOM 2150 N N . ASP A 1 266 ? 0.643 2.364 15.166 1.00 96.19 266 ASP A N 1
ATOM 2151 C CA . ASP A 1 266 ? -0.121 1.153 14.888 1.00 96.19 266 ASP A CA 1
ATOM 2152 C C . ASP A 1 266 ? -0.299 0.299 16.144 1.00 96.19 266 ASP A C 1
ATOM 2154 O O . ASP A 1 266 ? -1.353 -0.311 16.313 1.00 96.19 266 ASP A O 1
ATOM 2158 N N . GLN A 1 267 ? 0.663 0.294 17.074 1.00 98.19 267 GLN A N 1
ATOM 2159 C CA . GLN A 1 267 ? 0.473 -0.337 18.385 1.00 98.19 267 GLN A CA 1
ATOM 2160 C C . GLN A 1 267 ? -0.703 0.301 19.134 1.00 98.19 267 GLN A C 1
ATOM 2162 O O . GLN A 1 267 ? -1.573 -0.414 19.635 1.00 98.19 267 GLN A O 1
ATOM 2167 N N . ILE A 1 268 ? -0.778 1.638 19.158 1.00 98.12 268 ILE A N 1
ATOM 2168 C CA . ILE A 1 268 ? -1.892 2.376 19.775 1.00 98.12 268 ILE A CA 1
ATOM 2169 C C . ILE A 1 268 ? -3.223 2.012 19.099 1.00 98.12 268 ILE A C 1
ATOM 2171 O O . ILE A 1 268 ? -4.213 1.735 19.787 1.00 98.12 268 ILE A O 1
ATOM 2175 N N . ALA A 1 269 ? -3.260 1.958 17.763 1.00 97.81 269 ALA A N 1
ATOM 2176 C CA . ALA A 1 269 ? -4.454 1.566 17.013 1.00 97.81 269 ALA A CA 1
ATOM 2177 C C . ALA A 1 269 ? -4.889 0.120 17.322 1.00 97.81 269 ALA A C 1
ATOM 2179 O O . ALA A 1 269 ? -6.074 -0.142 17.551 1.00 97.81 269 ALA A O 1
ATOM 2180 N N . ILE A 1 270 ? -3.940 -0.816 17.406 1.00 98.56 270 ILE A N 1
ATOM 2181 C CA . ILE A 1 270 ? -4.210 -2.216 17.750 1.00 98.56 270 ILE A CA 1
ATOM 2182 C C . ILE A 1 270 ? -4.752 -2.328 19.181 1.00 98.56 270 ILE A C 1
ATOM 2184 O O . ILE A 1 270 ? -5.787 -2.965 19.389 1.00 98.56 270 ILE A O 1
ATOM 2188 N N . TYR A 1 271 ? -4.141 -1.660 20.165 1.00 98.62 271 TYR A N 1
ATOM 2189 C CA . TYR A 1 271 ? -4.672 -1.639 21.532 1.00 98.62 271 TYR A CA 1
ATOM 2190 C C . TYR A 1 271 ? -6.071 -1.023 21.615 1.00 98.62 271 TYR A C 1
ATOM 2192 O O . TYR A 1 271 ? -6.922 -1.530 22.346 1.00 98.62 271 TYR A O 1
ATOM 2200 N N . THR A 1 272 ? -6.339 0.024 20.834 1.00 98.31 272 THR A N 1
ATOM 2201 C CA . THR A 1 272 ? -7.672 0.635 20.724 1.00 98.31 272 THR A CA 1
ATOM 2202 C C . THR A 1 272 ? -8.701 -0.389 20.234 1.00 98.31 272 THR A C 1
ATOM 2204 O O . THR A 1 272 ? -9.800 -0.484 20.784 1.00 98.31 272 THR A O 1
ATOM 2207 N N . HIS A 1 273 ? -8.349 -1.219 19.247 1.00 98.38 273 HIS A N 1
ATOM 2208 C CA . HIS A 1 273 ? -9.225 -2.287 18.767 1.00 98.38 273 HIS A CA 1
ATOM 2209 C C . HIS A 1 273 ? -9.431 -3.422 19.778 1.00 98.38 273 HIS A C 1
ATOM 2211 O O . HIS A 1 273 ? -10.561 -3.895 19.917 1.00 98.38 273 HIS A O 1
ATOM 2217 N N . ILE A 1 274 ? -8.390 -3.821 20.516 1.00 98.69 274 ILE A N 1
ATOM 2218 C CA . ILE A 1 274 ? -8.510 -4.788 21.619 1.00 98.69 274 ILE A CA 1
ATOM 2219 C C . ILE A 1 274 ? -9.464 -4.244 22.693 1.00 98.69 274 ILE A C 1
ATOM 2221 O O . ILE A 1 274 ? -10.375 -4.941 23.140 1.00 98.69 274 ILE A O 1
ATOM 2225 N N . ALA A 1 275 ? -9.292 -2.982 23.088 1.00 98.44 275 ALA A N 1
ATOM 2226 C CA . ALA A 1 275 ? -10.131 -2.323 24.080 1.00 98.44 275 ALA A CA 1
ATOM 2227 C C . ALA A 1 275 ? -11.601 -2.212 23.628 1.00 98.44 275 ALA A C 1
ATOM 2229 O O . ALA A 1 275 ? -12.495 -2.516 24.418 1.00 98.44 275 ALA A O 1
ATOM 2230 N N . ASP A 1 276 ? -11.878 -1.856 22.368 1.00 98.12 276 ASP A N 1
ATOM 2231 C CA . ASP A 1 276 ? -13.249 -1.860 21.827 1.00 98.12 276 ASP A CA 1
ATOM 2232 C C . ASP A 1 276 ? -13.873 -3.266 21.845 1.00 98.12 276 ASP A C 1
ATOM 2234 O O . ASP A 1 276 ? -15.034 -3.429 22.233 1.00 98.12 276 ASP A O 1
ATOM 2238 N N . ALA A 1 277 ? -13.101 -4.303 21.502 1.00 98.25 277 ALA A N 1
ATOM 2239 C CA . ALA A 1 277 ? -13.569 -5.685 21.578 1.00 98.25 277 ALA A CA 1
ATOM 2240 C C . ALA A 1 277 ? -13.916 -6.090 23.024 1.00 98.25 277 ALA A C 1
ATOM 2242 O O . ALA A 1 277 ? -14.995 -6.636 23.263 1.00 98.25 277 ALA A O 1
ATOM 2243 N N . TYR A 1 278 ? -13.078 -5.745 24.008 1.00 98.62 278 TYR A N 1
ATOM 2244 C CA . TYR A 1 278 ? -13.387 -5.974 25.425 1.00 98.62 278 TYR A CA 1
ATOM 2245 C C . TYR A 1 278 ? -14.606 -5.174 25.910 1.00 98.62 278 TYR A C 1
ATOM 2247 O O . TYR A 1 278 ? -15.413 -5.713 26.672 1.00 98.62 278 TYR A O 1
ATOM 2255 N N . ILE A 1 279 ? -14.806 -3.933 25.441 1.00 97.94 279 ILE A N 1
ATOM 2256 C CA . ILE A 1 279 ? -16.028 -3.162 25.727 1.00 97.94 279 ILE A CA 1
ATOM 2257 C C . ILE A 1 279 ? -17.265 -3.920 25.234 1.00 97.94 279 ILE A C 1
ATOM 2259 O O . ILE A 1 279 ? -18.238 -4.035 25.981 1.00 97.94 279 ILE A O 1
ATOM 2263 N N . LYS A 1 280 ? -17.239 -4.452 24.005 1.00 97.00 280 LYS A N 1
ATOM 2264 C CA . LYS A 1 280 ? -18.360 -5.218 23.431 1.00 97.00 280 LYS A CA 1
ATOM 2265 C C . LYS A 1 280 ? -18.628 -6.522 24.184 1.00 97.00 280 LYS A C 1
ATOM 2267 O O . LYS A 1 280 ? -19.786 -6.894 24.338 1.00 97.00 280 LYS A O 1
ATOM 2272 N N . LYS A 1 281 ? -17.585 -7.168 24.719 1.00 97.44 281 LYS A N 1
ATOM 2273 C CA . LYS A 1 281 ? -17.714 -8.336 25.611 1.00 97.44 281 LYS A CA 1
ATOM 2274 C C . LYS A 1 281 ? -18.194 -7.986 27.028 1.00 97.44 281 LYS A C 1
ATOM 2276 O O . LYS A 1 281 ? -18.546 -8.882 27.786 1.00 97.44 281 LYS A O 1
ATOM 2281 N N . GLY A 1 282 ? -18.205 -6.705 27.405 1.00 97.31 282 GLY A N 1
ATOM 2282 C CA . GLY A 1 282 ? -18.528 -6.258 28.764 1.00 97.31 282 GLY A CA 1
ATOM 2283 C C . GLY A 1 282 ? -17.402 -6.478 29.783 1.00 97.31 282 GLY A C 1
ATOM 2284 O O . GLY A 1 282 ? -17.628 -6.376 30.987 1.00 97.31 282 GLY A O 1
ATOM 2285 N N . GLU A 1 283 ? -16.182 -6.759 29.327 1.00 98.38 283 GLU A N 1
ATOM 2286 C CA . GLU A 1 283 ? -15.019 -7.049 30.172 1.00 98.38 283 GLU A CA 1
ATOM 2287 C C . GLU A 1 283 ? -14.253 -5.761 30.520 1.00 98.38 283 GLU A C 1
ATOM 2289 O O . GLU A 1 283 ? -13.115 -5.535 30.105 1.00 98.38 283 GLU A O 1
ATOM 2294 N N . TYR A 1 284 ? -14.887 -4.874 31.287 1.00 98.38 284 TYR A N 1
ATOM 2295 C CA . TYR A 1 284 ? -14.396 -3.506 31.515 1.00 98.38 284 TYR A CA 1
ATOM 2296 C C . TYR A 1 284 ? -13.047 -3.418 32.248 1.00 98.38 284 TYR A C 1
ATOM 2298 O O . TYR A 1 284 ? -12.293 -2.472 32.030 1.00 98.38 284 TYR A O 1
ATOM 2306 N N . ASP A 1 285 ? -12.708 -4.398 33.088 1.00 98.38 285 ASP A N 1
ATOM 2307 C CA . ASP A 1 285 ? -11.390 -4.463 33.732 1.00 98.38 285 ASP A CA 1
ATOM 2308 C C . ASP A 1 285 ? -10.258 -4.714 32.730 1.00 98.38 285 ASP A C 1
ATOM 2310 O O . ASP A 1 285 ? -9.171 -4.150 32.869 1.00 98.38 285 ASP A O 1
ATOM 2314 N N . ASN A 1 286 ? -10.517 -5.513 31.692 1.00 98.38 286 ASN A N 1
ATOM 2315 C CA . ASN A 1 286 ? -9.549 -5.752 30.626 1.00 98.38 286 ASN A CA 1
ATOM 2316 C C . ASN A 1 286 ? -9.392 -4.513 29.738 1.00 98.38 286 ASN A C 1
ATOM 2318 O O . ASN A 1 286 ? -8.267 -4.185 29.366 1.00 98.38 286 ASN A O 1
ATOM 2322 N N . VAL A 1 287 ? -10.473 -3.759 29.503 1.00 98.69 287 VAL A N 1
ATOM 2323 C CA . VAL A 1 287 ? -10.401 -2.458 28.813 1.00 98.69 287 VAL A CA 1
ATOM 2324 C C . VAL A 1 287 ? -9.436 -1.518 29.530 1.00 98.69 287 VAL A C 1
ATOM 2326 O O . VAL A 1 287 ? -8.520 -1.001 28.901 1.00 98.69 287 VAL A O 1
ATOM 2329 N N . ILE A 1 288 ? -9.599 -1.332 30.845 1.00 98.50 288 ILE A N 1
ATOM 2330 C CA . ILE A 1 288 ? -8.743 -0.431 31.633 1.00 98.50 288 ILE A CA 1
ATOM 2331 C C . ILE A 1 288 ? -7.274 -0.858 31.526 1.00 98.50 288 ILE A C 1
ATOM 2333 O O . ILE A 1 288 ? -6.417 -0.027 31.241 1.00 98.50 288 ILE A O 1
ATOM 2337 N N . LYS A 1 289 ? -6.975 -2.153 31.694 1.00 98.44 289 LYS A N 1
ATOM 2338 C CA . LYS A 1 289 ? -5.602 -2.676 31.587 1.00 98.44 289 LYS A CA 1
ATOM 2339 C C . LYS A 1 289 ? -4.979 -2.414 30.215 1.00 98.44 289 LYS A C 1
ATOM 2341 O O . LYS A 1 289 ? -3.829 -1.997 30.141 1.00 98.44 289 LYS A O 1
ATOM 2346 N N . VAL A 1 290 ? -5.721 -2.684 29.143 1.00 98.25 290 VAL A N 1
ATOM 2347 C CA . VAL A 1 290 ? -5.241 -2.527 27.763 1.00 98.25 290 VAL A CA 1
ATOM 2348 C C . VAL A 1 290 ? -5.037 -1.058 27.415 1.00 98.25 290 VAL A C 1
ATOM 2350 O O . VAL A 1 290 ? -4.005 -0.698 26.858 1.00 98.25 290 VAL A O 1
ATOM 2353 N N . VAL A 1 291 ? -5.988 -0.201 27.786 1.00 98.56 291 VAL A N 1
ATOM 2354 C CA . VAL A 1 291 ? -5.892 1.236 27.526 1.00 98.56 291 VAL A CA 1
ATOM 2355 C C . VAL A 1 291 ? -4.717 1.858 28.280 1.00 98.56 291 VAL A C 1
ATOM 2357 O O . VAL A 1 291 ? -3.996 2.657 27.695 1.00 98.56 291 VAL A O 1
ATOM 2360 N N . LEU A 1 292 ? -4.472 1.472 29.537 1.00 98.19 292 LEU A N 1
ATOM 2361 C CA . LEU A 1 292 ? -3.322 1.982 30.291 1.00 98.19 292 LEU A CA 1
ATOM 2362 C C . LEU A 1 292 ? -1.987 1.626 29.620 1.00 98.19 292 LEU A C 1
ATOM 2364 O O . LEU A 1 292 ? -1.136 2.499 29.513 1.00 98.19 292 LEU A O 1
ATOM 2368 N N . LYS A 1 293 ? -1.838 0.409 29.078 1.00 97.62 293 LYS A N 1
ATOM 2369 C CA . LYS A 1 293 ? -0.654 0.040 28.278 1.00 97.62 293 LYS A CA 1
ATOM 2370 C C . LYS A 1 293 ? -0.508 0.891 27.016 1.00 97.62 293 LYS A C 1
ATOM 2372 O O . LYS A 1 293 ? 0.595 1.271 26.656 1.00 97.62 293 LYS A O 1
ATOM 2377 N N . ALA A 1 294 ? -1.610 1.195 26.334 1.00 97.88 294 ALA A N 1
ATOM 2378 C CA . ALA A 1 294 ? -1.569 2.039 25.142 1.00 97.88 294 ALA A CA 1
ATOM 2379 C C . ALA A 1 294 ? -1.162 3.486 25.473 1.00 97.88 294 ALA A C 1
ATOM 2381 O O . ALA A 1 294 ? -0.409 4.100 24.722 1.00 97.88 294 ALA A O 1
ATOM 2382 N N . LEU A 1 295 ? -1.612 4.002 26.621 1.00 98.00 295 LEU A N 1
ATOM 2383 C CA . LEU A 1 295 ? -1.254 5.333 27.117 1.00 98.00 295 LEU A CA 1
ATOM 2384 C C . LEU A 1 295 ? 0.221 5.449 27.535 1.00 98.00 295 LEU A C 1
ATOM 2386 O O . LEU A 1 295 ? 0.745 6.558 27.544 1.00 98.00 295 LEU A O 1
ATOM 2390 N N . GLU A 1 296 ? 0.905 4.339 27.838 1.00 97.81 296 GLU A N 1
ATOM 2391 C CA . GLU A 1 296 ? 2.366 4.330 28.036 1.00 97.81 296 GLU A CA 1
ATOM 2392 C C . GLU A 1 296 ? 3.132 4.634 26.735 1.00 97.81 296 GLU A C 1
ATOM 2394 O O . GLU A 1 296 ? 4.260 5.117 26.798 1.00 97.81 296 GLU A O 1
ATOM 2399 N N . ILE A 1 297 ? 2.524 4.378 25.568 1.00 97.44 297 ILE A N 1
ATOM 2400 C CA . ILE A 1 297 ? 3.108 4.654 24.245 1.00 97.44 297 ILE A CA 1
ATOM 2401 C C . ILE A 1 297 ? 2.758 6.074 23.799 1.00 97.44 297 ILE A C 1
ATOM 2403 O O . ILE A 1 297 ? 3.621 6.828 23.357 1.00 97.44 297 ILE A O 1
ATOM 2407 N N . GLY A 1 298 ? 1.484 6.451 23.904 1.00 97.06 298 GLY A N 1
ATOM 2408 C CA . GLY A 1 298 ? 1.047 7.778 23.496 1.00 97.06 298 GLY A CA 1
ATOM 2409 C C . GLY A 1 298 ? -0.402 8.084 23.844 1.00 97.06 298 GLY A C 1
ATOM 2410 O O . GLY A 1 298 ? -1.271 7.211 23.884 1.00 97.06 298 GLY A O 1
ATOM 2411 N N . GLU A 1 299 ? -0.669 9.366 24.071 1.00 96.44 299 GLU A N 1
ATOM 2412 C CA . GLU A 1 299 ? -2.012 9.860 24.346 1.00 96.44 299 GLU A CA 1
ATOM 2413 C C . GLU A 1 299 ? -2.782 10.130 23.049 1.00 96.44 299 GLU A C 1
ATOM 2415 O O . GLU A 1 299 ? -2.373 10.939 22.217 1.00 96.44 299 GLU A O 1
ATOM 2420 N N . VAL A 1 300 ? -3.954 9.507 22.911 1.00 96.69 300 VAL A N 1
ATOM 2421 C CA . VAL A 1 300 ? -4.942 9.838 21.876 1.00 96.69 300 VAL A CA 1
ATOM 2422 C C . VAL A 1 300 ? -6.339 9.897 22.491 1.00 96.69 300 VAL A C 1
ATOM 2424 O O . VAL A 1 300 ? -6.648 9.153 23.424 1.00 96.69 300 VAL A O 1
ATOM 2427 N N . ALA A 1 301 ? -7.201 10.775 21.971 1.00 97.44 301 ALA A N 1
ATOM 2428 C CA . ALA A 1 301 ? -8.538 11.012 22.529 1.00 97.44 301 ALA A CA 1
ATOM 2429 C C . ALA A 1 301 ? -9.382 9.724 22.639 1.00 97.44 301 ALA A C 1
ATOM 2431 O O . ALA A 1 301 ? -10.067 9.515 23.640 1.00 97.44 301 ALA A O 1
ATOM 2432 N N . GLU A 1 302 ? -9.274 8.832 21.649 1.00 97.56 302 GLU A N 1
ATOM 2433 C CA . GLU A 1 302 ? -10.018 7.566 21.580 1.00 97.56 302 GLU A CA 1
ATOM 2434 C C . GLU A 1 302 ? -9.729 6.638 22.777 1.00 97.56 302 GLU A C 1
ATOM 2436 O O . GLU A 1 302 ? -10.640 6.008 23.316 1.00 97.56 302 GLU A O 1
ATOM 2441 N N . LEU A 1 303 ? -8.479 6.595 23.258 1.00 98.31 303 LEU A N 1
ATOM 2442 C CA . LEU A 1 303 ? -8.102 5.792 24.426 1.00 98.31 303 LEU A CA 1
ATOM 2443 C C . LEU A 1 303 ? -8.806 6.293 25.689 1.00 98.31 303 LEU A C 1
ATOM 2445 O O . LEU A 1 303 ? -9.377 5.506 26.445 1.00 98.31 303 LEU A O 1
ATOM 2449 N N . TYR A 1 304 ? -8.833 7.608 25.896 1.00 98.62 304 TYR A N 1
ATOM 2450 C CA . TYR A 1 304 ? -9.531 8.207 27.030 1.00 98.62 304 TYR A CA 1
ATOM 2451 C C . TYR A 1 304 ? -11.054 8.058 26.930 1.00 98.62 304 TYR A C 1
ATOM 2453 O O . TYR A 1 304 ? -11.708 7.832 27.950 1.00 98.62 304 TYR A O 1
ATOM 2461 N N . ASN A 1 305 ? -11.627 8.088 25.722 1.00 98.38 305 ASN A N 1
ATOM 2462 C CA . ASN A 1 305 ? -13.035 7.743 25.517 1.00 98.38 305 ASN A CA 1
ATOM 2463 C C . ASN A 1 305 ? -13.329 6.297 25.955 1.00 98.38 305 ASN A C 1
ATOM 2465 O O . ASN A 1 305 ? -14.262 6.061 26.728 1.00 98.38 305 ASN A O 1
ATOM 2469 N N . LEU A 1 306 ? -12.520 5.328 25.515 1.00 98.56 306 LEU A N 1
ATOM 2470 C CA . LEU A 1 306 ? -12.671 3.917 25.889 1.00 98.56 306 LEU A CA 1
ATOM 2471 C C . LEU A 1 306 ? -12.520 3.706 27.400 1.00 98.56 306 LEU A C 1
ATOM 2473 O O . LEU A 1 306 ? -13.326 2.994 28.008 1.00 98.56 306 LEU A O 1
ATOM 2477 N N . LEU A 1 307 ? -11.549 4.380 28.021 1.00 98.44 307 LEU A N 1
ATOM 2478 C CA . LEU A 1 307 ? -11.354 4.374 29.469 1.00 98.44 307 LEU A CA 1
ATOM 2479 C C . LEU A 1 307 ? -12.578 4.938 30.205 1.00 98.44 307 LEU A C 1
ATOM 2481 O O . LEU A 1 307 ? -13.075 4.329 31.156 1.00 98.44 307 LEU A O 1
ATOM 2485 N N . GLY A 1 308 ? -13.112 6.065 29.727 1.00 98.50 308 GLY A N 1
ATOM 2486 C CA . GLY A 1 308 ? -14.318 6.685 30.264 1.00 98.50 308 GLY A CA 1
ATOM 2487 C C . GLY A 1 308 ? -15.537 5.771 30.161 1.00 98.50 308 GLY A C 1
ATOM 2488 O O . GLY A 1 308 ? -16.270 5.593 31.137 1.00 98.50 308 GLY A O 1
ATOM 2489 N N . ARG A 1 309 ? -15.726 5.111 29.009 1.00 98.56 309 ARG A N 1
ATOM 2490 C CA . ARG A 1 309 ? -16.804 4.130 28.791 1.00 98.56 309 ARG A CA 1
ATOM 2491 C C . ARG A 1 309 ? -16.689 2.954 29.758 1.00 98.56 309 ARG A C 1
ATOM 2493 O O . ARG A 1 309 ? -17.702 2.560 30.339 1.00 98.56 309 ARG A O 1
ATOM 2500 N N . ALA A 1 310 ? -15.484 2.423 29.963 1.00 98.62 310 ALA A N 1
ATOM 2501 C CA . ALA A 1 310 ? -15.244 1.333 30.905 1.00 98.62 310 ALA A CA 1
ATOM 2502 C C . ALA A 1 310 ? -15.595 1.742 32.344 1.00 98.62 310 ALA A C 1
ATOM 2504 O O . ALA A 1 310 ? -16.396 1.069 32.994 1.00 98.62 310 ALA A O 1
ATOM 2505 N N . PHE A 1 311 ? -15.083 2.879 32.827 1.00 98.75 311 PHE A N 1
ATOM 2506 C CA . PHE A 1 311 ? -15.401 3.367 34.172 1.00 98.75 311 PHE A CA 1
ATOM 2507 C C . PHE A 1 311 ? -16.890 3.663 34.358 1.00 98.75 311 PHE A C 1
ATOM 2509 O O . PHE A 1 311 ? -17.453 3.302 35.392 1.00 98.75 311 PHE A O 1
ATOM 2516 N N . TYR A 1 312 ? -17.550 4.251 33.356 1.00 98.56 312 TYR A N 1
ATOM 2517 C CA . TYR A 1 312 ? -18.984 4.529 33.410 1.00 98.56 312 TYR A CA 1
ATOM 2518 C C . TYR A 1 312 ? -19.787 3.239 33.586 1.00 98.56 312 TYR A C 1
ATOM 2520 O O . TYR A 1 312 ? -20.671 3.163 34.438 1.00 98.56 312 TYR A O 1
ATOM 2528 N N . LYS A 1 313 ? -19.452 2.195 32.819 1.00 98.06 313 LYS A N 1
ATOM 2529 C CA . LYS A 1 313 ? -20.118 0.889 32.904 1.00 98.06 313 LYS A CA 1
ATOM 2530 C C . LYS A 1 313 ? -19.875 0.170 34.228 1.00 98.06 313 LYS A C 1
ATOM 2532 O O . LYS A 1 313 ? -20.736 -0.595 34.652 1.00 98.06 313 LYS A O 1
ATOM 2537 N N . LYS A 1 314 ? -18.758 0.452 34.900 1.00 97.94 314 LYS A N 1
ATOM 2538 C CA . LYS A 1 314 ? -18.487 -0.013 36.267 1.00 97.94 314 LYS A CA 1
ATOM 2539 C C . LYS A 1 314 ? -19.177 0.819 37.359 1.00 97.94 314 LYS A C 1
ATOM 2541 O O . LYS A 1 314 ? -19.077 0.461 38.525 1.00 97.94 314 LYS A O 1
ATOM 2546 N N . GLY A 1 315 ? -19.857 1.914 37.009 1.00 97.50 315 GLY A N 1
ATOM 2547 C CA . GLY A 1 315 ? -20.475 2.838 37.968 1.00 97.50 315 GLY A CA 1
ATOM 2548 C C . GLY A 1 315 ? -19.512 3.875 38.562 1.00 97.50 315 GLY A C 1
ATOM 2549 O O . GLY A 1 315 ? -19.910 4.676 39.406 1.00 97.50 315 GLY A O 1
ATOM 2550 N N . ASN A 1 316 ? -18.259 3.919 38.102 1.00 98.44 316 ASN A N 1
ATOM 2551 C CA . ASN A 1 316 ? -17.241 4.859 38.573 1.00 98.44 316 ASN A CA 1
ATOM 2552 C C . ASN A 1 316 ? -17.343 6.191 37.813 1.00 98.44 316 ASN A C 1
ATOM 2554 O O . ASN A 1 316 ? -16.445 6.582 37.065 1.00 98.44 316 ASN A O 1
ATOM 2558 N N . TYR A 1 317 ? -18.456 6.902 37.992 1.00 98.31 317 TYR A N 1
ATOM 2559 C CA . TYR A 1 317 ? -18.805 8.069 37.172 1.00 98.31 317 TYR A CA 1
ATOM 2560 C C . TYR A 1 317 ? -17.812 9.234 37.264 1.00 98.31 317 TYR A C 1
ATOM 2562 O O . TYR A 1 317 ? -17.622 9.943 36.279 1.00 98.31 317 TYR A O 1
ATOM 2570 N N . LYS A 1 318 ? -17.144 9.419 38.411 1.00 98.31 318 LYS A N 1
ATOM 2571 C CA . LYS A 1 318 ? -16.119 10.461 38.570 1.00 98.31 318 LYS A CA 1
ATOM 2572 C C . LYS A 1 318 ? -14.892 10.190 37.690 1.00 98.31 318 LYS A C 1
ATOM 2574 O O . LYS A 1 318 ? -14.508 11.054 36.913 1.00 98.31 318 LYS A O 1
ATOM 2579 N N . GLN A 1 319 ? -14.339 8.977 37.755 1.00 98.38 319 GLN A N 1
ATOM 2580 C CA . GLN A 1 319 ? -13.197 8.575 36.921 1.00 98.38 319 GLN A CA 1
ATOM 2581 C C . GLN A 1 319 ? -13.569 8.560 35.435 1.00 98.38 319 GLN A C 1
ATOM 2583 O O . GLN A 1 319 ? -12.777 8.953 34.586 1.00 98.38 319 GLN A O 1
ATOM 2588 N N . ALA A 1 320 ? -14.804 8.155 35.120 1.00 98.75 320 ALA A N 1
ATOM 2589 C CA . ALA A 1 320 ? -15.317 8.223 33.759 1.00 98.75 320 ALA A CA 1
ATOM 2590 C C . ALA A 1 320 ? -15.326 9.663 33.229 1.00 98.75 320 ALA A C 1
ATOM 2592 O O . ALA A 1 320 ? -14.866 9.920 32.122 1.00 98.75 320 ALA A O 1
ATOM 2593 N N . MET A 1 321 ? -15.821 10.604 34.037 1.00 98.56 321 MET A N 1
ATOM 2594 C CA . MET A 1 321 ? -15.838 12.025 33.700 1.00 98.56 321 MET A CA 1
ATOM 2595 C C . MET A 1 321 ? -14.428 12.589 33.493 1.00 98.56 321 MET A C 1
ATOM 2597 O O . MET A 1 321 ? -14.221 13.307 32.524 1.00 98.56 321 MET A O 1
ATOM 2601 N N . GLU A 1 322 ? -13.471 12.257 34.364 1.00 98.50 322 GLU A N 1
ATOM 2602 C CA . GLU A 1 322 ? -12.066 12.678 34.230 1.00 98.50 322 GLU A CA 1
ATOM 2603 C C . GLU A 1 322 ? -11.453 12.183 32.910 1.00 98.50 322 GLU A C 1
ATOM 2605 O O . GLU A 1 322 ? -10.825 12.959 32.190 1.00 98.50 322 GLU A O 1
ATOM 2610 N N . ALA A 1 323 ? -11.708 10.926 32.538 1.00 98.56 323 ALA A N 1
ATOM 2611 C CA . ALA A 1 323 ? -11.250 10.379 31.266 1.00 98.56 323 ALA A CA 1
ATOM 2612 C C . ALA A 1 323 ? -11.910 11.083 30.066 1.00 98.56 323 ALA A C 1
ATOM 2614 O O . ALA A 1 323 ? -11.214 11.524 29.156 1.00 98.56 323 ALA A O 1
ATOM 2615 N N . PHE A 1 324 ? -13.234 11.277 30.073 1.00 98.75 324 PHE A N 1
ATOM 2616 C CA . PHE A 1 324 ? -13.902 12.001 28.985 1.00 98.75 324 PHE A CA 1
ATOM 2617 C C . PHE A 1 324 ? -13.462 13.468 28.887 1.00 98.75 324 PHE A C 1
ATOM 2619 O O . PHE A 1 324 ? -13.348 13.989 27.781 1.00 98.75 324 PHE A O 1
ATOM 2626 N N . LEU A 1 325 ? -13.162 14.133 30.008 1.00 98.56 325 LEU A N 1
ATOM 2627 C CA . LEU A 1 325 ? -12.584 15.478 29.996 1.00 98.56 325 LEU A CA 1
ATOM 2628 C C . LEU A 1 325 ? -11.233 15.484 29.278 1.00 98.56 325 LEU A C 1
ATOM 2630 O O . LEU A 1 325 ? -11.052 16.280 28.357 1.00 98.56 325 LEU A O 1
ATOM 2634 N N . ARG A 1 326 ? -10.338 14.541 29.600 1.00 98.50 326 ARG A N 1
ATOM 2635 C CA . ARG A 1 326 ? -9.058 14.411 28.892 1.00 98.50 326 ARG A CA 1
ATOM 2636 C C . ARG A 1 326 ? -9.245 14.116 27.400 1.00 98.50 326 ARG A C 1
ATOM 2638 O O . ARG A 1 326 ? -8.544 14.696 26.575 1.00 98.50 326 ARG A O 1
ATOM 2645 N N . ALA A 1 327 ? -10.241 13.304 27.032 1.00 98.38 327 ALA A N 1
ATOM 2646 C CA . ALA A 1 327 ? -10.606 13.092 25.629 1.00 98.38 327 ALA A CA 1
ATOM 2647 C C . ALA A 1 327 ? -11.020 14.405 24.935 1.00 98.38 327 ALA A C 1
ATOM 2649 O O . ALA A 1 327 ? -10.562 14.671 23.826 1.00 98.38 327 ALA A O 1
ATOM 2650 N N . THR A 1 328 ? -11.807 15.268 25.594 1.00 98.12 328 THR A N 1
ATOM 2651 C CA . THR A 1 328 ? -12.187 16.586 25.042 1.00 98.12 328 THR A CA 1
ATOM 2652 C C . THR A 1 328 ? -11.048 17.605 25.004 1.00 98.12 328 THR A C 1
ATOM 2654 O O . THR A 1 328 ? -11.078 18.505 24.172 1.00 98.12 328 THR A O 1
ATOM 2657 N N . GLU A 1 329 ? -10.039 17.485 25.868 1.00 98.25 329 GLU A N 1
ATOM 2658 C CA . GLU A 1 329 ? -8.827 18.313 25.792 1.00 98.25 329 GLU A CA 1
ATOM 2659 C C . GLU A 1 329 ? -7.993 17.955 24.556 1.00 98.25 329 GLU A C 1
ATOM 2661 O O . GLU A 1 329 ? -7.500 18.846 23.866 1.00 98.25 329 GLU A O 1
ATOM 2666 N N . LEU A 1 330 ? -7.879 16.658 24.251 1.00 97.56 330 LEU A N 1
ATOM 2667 C CA . LEU A 1 330 ? -7.163 16.152 23.076 1.00 97.56 330 LEU A CA 1
ATOM 2668 C C . LEU A 1 330 ? -7.964 16.331 21.776 1.00 97.56 330 LEU A C 1
ATOM 2670 O O . LEU A 1 330 ? -7.382 16.562 20.719 1.00 97.56 330 LEU A O 1
ATOM 2674 N N . ASN A 1 331 ? -9.295 16.242 21.845 1.00 97.31 331 ASN A N 1
ATOM 2675 C CA . ASN A 1 331 ? -10.203 16.484 20.726 1.00 97.31 331 ASN A CA 1
ATOM 2676 C C . ASN A 1 331 ? -11.392 17.381 21.138 1.00 97.31 331 ASN A C 1
ATOM 2678 O O . ASN A 1 331 ? -12.488 16.882 21.426 1.00 97.31 331 ASN A O 1
ATOM 2682 N N . PRO A 1 332 ? -11.228 18.717 21.082 1.00 97.25 332 PRO A N 1
ATOM 2683 C CA . PRO A 1 332 ? -12.282 19.671 21.444 1.00 97.25 332 PRO A CA 1
ATOM 2684 C C . PRO A 1 332 ? -13.518 19.660 20.529 1.00 97.25 332 PRO A C 1
ATOM 2686 O O . PRO A 1 332 ? -14.507 20.334 20.825 1.00 97.25 332 PRO A O 1
ATOM 2689 N N . ALA A 1 333 ? -13.478 18.934 19.408 1.00 97.12 333 ALA A N 1
ATOM 2690 C CA . ALA A 1 333 ? -14.591 18.809 18.469 1.00 97.12 333 ALA A CA 1
ATOM 2691 C C . ALA A 1 333 ? -15.465 17.564 18.724 1.00 97.12 333 ALA A C 1
ATOM 2693 O O . ALA A 1 333 ? -16.468 17.369 18.036 1.00 97.12 333 ALA A O 1
ATOM 2694 N N . SER A 1 334 ? -15.131 16.726 19.711 1.00 96.81 334 SER A N 1
ATOM 2695 C CA . SER A 1 334 ? -15.873 15.492 19.987 1.00 96.81 334 SER A CA 1
ATOM 2696 C C . SER A 1 334 ? -17.203 15.750 20.705 1.00 96.81 334 SER A C 1
ATOM 2698 O O . SER A 1 334 ? -17.282 15.812 21.934 1.00 96.81 334 SER A O 1
ATOM 2700 N N . ALA A 1 335 ? -18.292 15.856 19.938 1.00 97.75 335 ALA A N 1
ATOM 2701 C CA . ALA A 1 335 ? -19.647 15.983 20.484 1.00 97.75 335 ALA A CA 1
ATOM 2702 C C . ALA A 1 335 ? -20.023 14.811 21.415 1.00 97.75 335 ALA A C 1
ATOM 2704 O O . ALA A 1 335 ? -20.692 15.005 22.433 1.00 97.75 335 ALA A O 1
ATOM 2705 N N . ILE A 1 336 ? -19.569 13.598 21.080 1.00 97.94 336 ILE A N 1
ATOM 2706 C CA . ILE A 1 336 ? -19.846 12.373 21.839 1.00 97.94 336 ILE A CA 1
ATOM 2707 C C . ILE A 1 336 ? -19.211 12.439 23.232 1.00 97.94 336 ILE A C 1
ATOM 2709 O O . ILE A 1 336 ? -19.877 12.108 24.212 1.00 97.94 336 ILE A O 1
ATOM 2713 N N . ASP A 1 337 ? -17.970 12.918 23.352 1.00 98.19 337 ASP A N 1
ATOM 2714 C CA . ASP A 1 337 ? -17.292 13.008 24.651 1.00 98.19 337 ASP A CA 1
ATOM 2715 C C . ASP A 1 337 ? -17.943 14.039 25.576 1.00 98.19 337 ASP A C 1
ATOM 2717 O O . ASP A 1 337 ? -18.170 13.754 26.754 1.00 98.19 337 ASP A O 1
ATOM 2721 N N . TYR A 1 338 ? -18.374 15.190 25.046 1.00 98.69 338 TYR A N 1
ATOM 2722 C CA . TYR A 1 338 ? -19.164 16.146 25.829 1.00 98.69 338 TYR A CA 1
ATOM 2723 C C . TYR A 1 338 ? -20.496 15.550 26.302 1.00 98.69 338 TYR A C 1
ATOM 2725 O O . TYR A 1 338 ? -20.890 15.754 27.452 1.00 98.69 338 TYR A O 1
ATOM 2733 N N . ALA A 1 339 ? -21.186 14.778 25.456 1.00 98.56 339 ALA A N 1
ATOM 2734 C CA . ALA A 1 339 ? -22.408 14.092 25.865 1.00 98.56 339 ALA A CA 1
ATOM 2735 C C . ALA A 1 339 ? -22.129 13.051 26.963 1.00 98.56 339 ALA A C 1
ATOM 2737 O O . ALA A 1 339 ? -22.887 12.963 27.930 1.00 98.56 339 ALA A O 1
ATOM 2738 N N . ASN A 1 340 ? -21.029 12.304 26.857 1.00 98.56 340 ASN A N 1
ATOM 2739 C CA . ASN A 1 340 ? -20.616 11.328 27.862 1.00 98.56 340 ASN A CA 1
ATOM 2740 C C . ASN A 1 340 ? -20.314 11.983 29.222 1.00 98.56 340 ASN A C 1
ATOM 2742 O O . ASN A 1 340 ? -20.766 11.471 30.248 1.00 98.56 340 ASN A O 1
ATOM 2746 N N . ILE A 1 341 ? -19.664 13.155 29.248 1.00 98.69 341 ILE A N 1
ATOM 2747 C CA . ILE A 1 341 ? -19.494 13.961 30.475 1.00 98.69 341 ILE A CA 1
ATOM 2748 C C . ILE A 1 341 ? -20.858 14.315 31.082 1.00 98.69 341 ILE A C 1
ATOM 2750 O O . ILE A 1 341 ? -21.073 14.125 32.283 1.00 98.69 341 ILE A O 1
ATOM 2754 N N . GLY A 1 342 ? -21.809 14.766 30.255 1.00 98.38 342 GLY A N 1
ATOM 2755 C CA . GLY A 1 342 ? -23.184 15.036 30.681 1.00 98.38 342 GLY A CA 1
ATOM 2756 C C . GLY A 1 342 ? -23.857 13.812 31.311 1.00 98.38 342 GLY A C 1
ATOM 2757 O O . GLY A 1 342 ? -24.506 13.923 32.352 1.00 98.38 342 GLY A O 1
ATOM 2758 N N . TYR A 1 343 ? -23.649 12.618 30.749 1.00 98.62 343 TYR A N 1
ATOM 2759 C CA . TYR A 1 343 ? -24.155 11.369 31.324 1.00 98.62 343 TYR A CA 1
ATOM 2760 C C . TYR A 1 343 ? -23.490 10.995 32.652 1.00 98.62 343 TYR A C 1
ATOM 2762 O O . TYR A 1 343 ? -24.190 10.500 33.539 1.00 98.62 343 TYR A O 1
ATOM 2770 N N . CYS A 1 344 ? -22.189 11.245 32.828 1.00 98.69 344 CYS A N 1
ATOM 2771 C CA . CYS A 1 344 ? -21.514 11.071 34.117 1.00 98.69 344 CYS A CA 1
ATOM 2772 C C . CYS A 1 344 ? -22.099 12.008 35.182 1.00 98.69 344 CYS A C 1
ATOM 2774 O O . CYS A 1 344 ? -22.455 11.561 36.271 1.00 98.69 344 CYS A O 1
ATOM 2776 N N . LEU A 1 345 ? -22.259 13.295 34.856 1.00 98.50 345 LEU A N 1
ATOM 2777 C CA . LEU A 1 345 ? -22.840 14.299 35.754 1.00 98.50 345 LEU A CA 1
ATOM 2778 C C . LEU A 1 345 ? -24.283 13.956 36.131 1.00 98.50 345 LEU A C 1
ATOM 2780 O O . LEU A 1 345 ? -24.635 13.985 37.309 1.00 98.50 345 LEU A O 1
ATOM 2784 N N . LYS A 1 346 ? -25.094 13.546 35.149 1.00 97.88 346 LYS A N 1
ATOM 2785 C CA . LYS A 1 346 ? -26.457 13.051 35.368 1.00 97.88 346 LYS A CA 1
ATOM 2786 C C . LYS A 1 346 ? -26.471 11.860 36.330 1.00 97.88 346 LYS A C 1
ATOM 2788 O O . LYS A 1 346 ? -27.291 11.836 37.242 1.00 97.88 346 LYS A O 1
ATOM 2793 N N . ALA A 1 347 ? -25.583 10.882 36.143 1.00 97.81 347 ALA A N 1
ATOM 2794 C CA . ALA A 1 347 ? -25.508 9.698 37.002 1.00 97.81 347 ALA A CA 1
ATOM 2795 C C . ALA A 1 347 ? -25.077 10.030 38.444 1.00 97.81 347 ALA A C 1
ATOM 2797 O O . ALA A 1 347 ? -25.485 9.351 39.380 1.00 97.81 347 ALA A O 1
ATOM 2798 N N . MET A 1 348 ? -24.314 11.110 38.626 1.00 97.69 348 MET A N 1
ATOM 2799 C CA . MET A 1 348 ? -23.952 11.672 39.933 1.00 97.69 348 MET A CA 1
ATOM 2800 C C . MET A 1 348 ? -24.983 12.682 40.478 1.00 97.69 348 MET A C 1
ATOM 2802 O O . MET A 1 348 ? -24.730 13.327 41.490 1.00 97.69 348 MET A O 1
ATOM 2806 N N . ASN A 1 349 ? -26.141 12.828 39.823 1.00 96.31 349 ASN A N 1
ATOM 2807 C CA . ASN A 1 349 ? -27.217 13.762 40.172 1.00 96.31 349 ASN A CA 1
ATOM 2808 C C . ASN A 1 349 ? -26.849 15.265 40.094 1.00 96.31 349 ASN A C 1
ATOM 2810 O O . ASN A 1 349 ? -27.546 16.113 40.650 1.00 96.31 349 ASN A O 1
ATOM 2814 N N . PHE A 1 350 ? -25.798 15.631 39.355 1.00 97.62 350 PHE A N 1
ATOM 2815 C CA . PHE A 1 350 ? -25.450 17.024 39.049 1.00 97.62 350 PHE A CA 1
ATOM 2816 C C . PHE A 1 350 ? -26.189 17.498 37.789 1.00 97.62 350 PHE A C 1
ATOM 2818 O O . PHE A 1 350 ? -25.600 17.667 36.719 1.00 97.62 350 PHE A O 1
ATOM 2825 N N . ILE A 1 351 ? -27.506 17.690 37.912 1.00 97.62 351 ILE A N 1
ATOM 2826 C CA . ILE A 1 351 ? -28.397 17.943 36.768 1.00 97.62 351 ILE A CA 1
ATOM 2827 C C . ILE A 1 351 ? -28.119 19.271 36.035 1.00 97.62 351 ILE A C 1
ATOM 2829 O O . ILE A 1 351 ? -27.994 19.217 34.808 1.00 97.62 351 ILE A O 1
ATOM 2833 N N . PRO A 1 352 ? -27.964 20.438 36.703 1.00 97.00 352 PRO A N 1
ATOM 2834 C CA . PRO A 1 352 ? -27.692 21.687 35.984 1.00 97.00 352 PRO A CA 1
ATOM 2835 C C . PRO A 1 352 ? -26.361 21.671 35.204 1.00 97.00 352 PRO A C 1
ATOM 2837 O O . PRO A 1 352 ? -26.366 22.031 34.026 1.00 97.00 352 PRO A O 1
ATOM 2840 N N . PRO A 1 353 ? -25.230 21.187 35.766 1.00 97.69 353 PRO A N 1
ATOM 2841 C CA . PRO A 1 353 ? -24.006 21.004 34.986 1.00 97.69 353 PRO A CA 1
ATOM 2842 C C . PRO A 1 353 ? -24.168 20.031 33.810 1.00 97.69 353 PRO A C 1
ATOM 2844 O O . PRO A 1 353 ? -23.650 20.297 32.728 1.00 97.69 353 PRO A O 1
ATOM 2847 N N . ALA A 1 354 ? -24.912 18.930 33.981 1.00 98.31 354 ALA A N 1
ATOM 2848 C CA . ALA A 1 354 ? -25.143 17.964 32.905 1.00 98.31 354 ALA A CA 1
ATOM 2849 C C . ALA A 1 354 ? -25.835 18.601 31.685 1.00 98.31 354 ALA A C 1
ATOM 2851 O O . ALA A 1 354 ? -25.438 18.339 30.548 1.00 98.31 354 ALA A O 1
ATOM 2852 N N . GLU A 1 355 ? -26.820 19.481 31.907 1.00 98.19 355 GLU A N 1
ATOM 2853 C CA . GLU A 1 355 ? -27.494 20.219 30.829 1.00 98.19 355 GLU A CA 1
ATOM 2854 C C . GLU A 1 355 ? -26.509 21.047 29.988 1.00 98.19 355 GLU A C 1
ATOM 2856 O O . GLU A 1 355 ? -26.607 21.045 28.758 1.00 98.19 355 GLU A O 1
ATOM 2861 N N . ILE A 1 356 ? -25.547 21.726 30.623 1.00 98.12 356 ILE A N 1
ATOM 2862 C CA . ILE A 1 356 ? -24.541 22.545 29.926 1.00 98.12 356 ILE A CA 1
ATOM 2863 C C . ILE A 1 356 ? -23.734 21.678 28.953 1.00 98.12 356 ILE A C 1
ATOM 2865 O O . ILE A 1 356 ? -23.560 22.044 27.789 1.00 98.12 356 ILE A O 1
ATOM 2869 N N . PHE A 1 357 ? -23.293 20.503 29.403 1.00 98.38 357 PHE A N 1
ATOM 2870 C CA . PHE A 1 357 ? -22.518 19.575 28.582 1.00 98.38 357 PHE A CA 1
ATOM 2871 C C . PHE A 1 357 ? -23.338 18.964 27.439 1.00 98.38 357 PHE A C 1
ATOM 2873 O O . PHE A 1 357 ? -22.851 18.899 26.309 1.00 98.38 357 PHE A O 1
ATOM 2880 N N . PHE A 1 358 ? -24.608 18.613 27.670 1.00 98.69 358 PHE A N 1
ATOM 2881 C CA . PHE A 1 358 ? -25.487 18.171 26.582 1.00 98.69 358 PHE A CA 1
ATOM 2882 C C . PHE A 1 358 ? -25.740 19.273 25.548 1.00 98.69 358 PHE A C 1
ATOM 2884 O O . PHE A 1 358 ? -25.759 18.995 24.350 1.00 98.69 358 PHE A O 1
ATOM 2891 N N . ARG A 1 359 ? -25.884 20.534 25.975 1.00 98.44 359 ARG A N 1
ATOM 2892 C CA . ARG A 1 359 ? -25.992 21.674 25.050 1.00 98.44 359 ARG A CA 1
ATOM 2893 C C . ARG A 1 359 ? -24.717 21.869 24.242 1.00 98.44 359 ARG A C 1
ATOM 2895 O O . ARG A 1 359 ? -24.813 22.033 23.032 1.00 98.44 359 ARG A O 1
ATOM 2902 N N . LYS A 1 360 ? -23.543 21.796 24.879 1.00 98.12 360 LYS A N 1
ATOM 2903 C CA . LYS A 1 360 ? -22.247 21.883 24.190 1.00 98.12 360 LYS A CA 1
ATOM 2904 C C . LYS A 1 360 ? -22.100 20.788 23.131 1.00 98.12 360 LYS A C 1
ATOM 2906 O O . LYS A 1 360 ? -21.709 21.095 22.008 1.00 98.12 360 LYS A O 1
ATOM 2911 N N . ALA A 1 361 ? -22.471 19.550 23.461 1.00 98.31 361 ALA A N 1
ATOM 2912 C CA . ALA A 1 361 ? -22.493 18.445 22.508 1.00 98.31 361 ALA A CA 1
ATOM 2913 C C . ALA A 1 361 ? -23.402 18.744 21.303 1.00 98.31 361 ALA A C 1
ATOM 2915 O O . ALA A 1 361 ? -22.990 18.546 20.167 1.00 98.31 361 ALA A O 1
ATOM 2916 N N . LEU A 1 362 ? -24.599 19.298 21.533 1.00 98.50 362 LEU A N 1
ATOM 2917 C CA . LEU A 1 362 ? -25.543 19.661 20.466 1.00 98.50 362 LEU A CA 1
ATOM 2918 C C . LEU A 1 362 ? -25.140 20.904 19.661 1.00 98.50 362 LEU A C 1
ATOM 2920 O O . LEU A 1 362 ? -25.605 21.066 18.537 1.00 98.50 362 LEU A O 1
ATOM 2924 N N . THR A 1 363 ? -24.286 21.780 20.198 1.00 98.38 363 THR A N 1
ATOM 2925 C CA . THR A 1 363 ? -23.649 22.845 19.406 1.00 98.38 363 THR A CA 1
ATOM 2926 C C . THR A 1 363 ? -22.677 22.263 18.379 1.00 98.38 363 THR A C 1
ATOM 2928 O O . THR A 1 363 ? -22.554 22.817 17.293 1.00 98.38 363 THR A O 1
ATOM 2931 N N . LEU A 1 364 ? -21.991 21.167 18.720 1.00 98.00 364 LEU A N 1
ATOM 2932 C CA . LEU A 1 364 ? -21.020 20.505 17.844 1.00 98.00 364 LEU A CA 1
ATOM 2933 C C . LEU A 1 364 ? -21.691 19.534 16.863 1.00 98.00 364 LEU A C 1
ATOM 2935 O O . LEU A 1 364 ? -21.353 19.527 15.686 1.00 98.00 364 LEU A O 1
ATOM 2939 N N . ASP A 1 365 ? -22.665 18.755 17.335 1.00 98.00 365 ASP A N 1
ATOM 2940 C CA . ASP A 1 365 ? -23.503 17.885 16.509 1.00 98.00 365 ASP A CA 1
ATOM 2941 C C . ASP A 1 365 ? -24.986 18.042 16.895 1.00 98.00 365 ASP A C 1
ATOM 2943 O O . ASP A 1 365 ? -25.475 17.385 17.826 1.00 98.00 365 ASP A O 1
ATOM 2947 N N . PRO A 1 366 ? -25.746 18.870 16.154 1.00 97.94 366 PRO A N 1
ATOM 2948 C CA . PRO A 1 366 ? -27.175 19.067 16.383 1.00 97.94 366 PRO A CA 1
ATOM 2949 C C . PRO A 1 366 ? -28.029 17.806 16.212 1.00 97.94 366 PRO A C 1
ATOM 2951 O O . PRO A 1 366 ? -29.197 17.812 16.607 1.00 97.94 366 PRO A O 1
ATOM 2954 N N . ASN A 1 367 ? -27.504 16.730 15.621 1.00 97.62 367 ASN A N 1
ATOM 2955 C CA . ASN A 1 367 ? -28.217 15.478 15.380 1.00 97.62 367 ASN A CA 1
ATOM 2956 C C . ASN A 1 367 ? -27.884 14.379 16.396 1.00 97.62 367 ASN A C 1
ATOM 2958 O O . ASN A 1 367 ? -28.524 13.321 16.367 1.00 97.62 367 ASN A O 1
ATOM 2962 N N . LEU A 1 368 ? -26.993 14.644 17.358 1.00 97.81 368 LEU A N 1
ATOM 2963 C CA . LEU A 1 368 ? -26.572 13.666 18.355 1.00 97.81 368 LEU A CA 1
ATOM 2964 C C . LEU A 1 368 ? -27.728 13.252 19.280 1.00 97.81 368 LEU A C 1
ATOM 2966 O O . LEU A 1 368 ? -28.041 13.891 20.289 1.00 97.81 368 LEU A O 1
ATOM 2970 N N . THR A 1 369 ? -28.365 12.127 18.949 1.00 97.69 369 THR A N 1
ATOM 2971 C CA . THR A 1 369 ? -29.601 11.660 19.601 1.00 97.69 369 THR A CA 1
ATOM 2972 C C . THR A 1 369 ? -29.422 11.438 21.103 1.00 97.69 369 THR A C 1
ATOM 2974 O O . THR A 1 369 ? -30.308 11.779 21.890 1.00 97.69 369 THR A O 1
ATOM 2977 N N . MET A 1 370 ? -28.269 10.914 21.533 1.00 97.06 370 MET A N 1
ATOM 2978 C CA . MET A 1 370 ? -28.004 10.712 22.960 1.00 97.06 370 MET A CA 1
ATOM 2979 C C . MET A 1 370 ? -27.913 12.028 23.740 1.00 97.06 370 MET A C 1
ATOM 2981 O O . MET A 1 370 ? -28.371 12.073 24.880 1.00 97.06 370 MET A O 1
ATOM 2985 N N . ALA A 1 371 ? -27.398 13.101 23.134 1.00 97.94 371 ALA A N 1
ATOM 2986 C CA . ALA A 1 371 ? -27.329 14.408 23.775 1.00 97.94 371 ALA A CA 1
ATOM 2987 C C . ALA A 1 371 ? -28.713 15.068 23.844 1.00 97.94 371 ALA A C 1
ATOM 2989 O O . ALA A 1 371 ? -29.056 15.632 24.880 1.00 97.94 371 ALA A O 1
ATOM 2990 N N . LYS A 1 372 ? -29.555 14.913 22.807 1.00 98.38 372 LYS A N 1
ATOM 2991 C CA . LYS A 1 372 ? -30.964 15.365 22.835 1.00 98.38 372 LYS A CA 1
ATOM 2992 C C . LYS A 1 372 ? -31.736 14.734 23.993 1.00 98.38 372 LYS A C 1
ATOM 2994 O O . LYS A 1 372 ? -32.347 15.452 24.778 1.00 98.38 372 LYS A O 1
ATOM 2999 N N . ARG A 1 373 ? -31.645 13.406 24.137 1.00 97.94 373 ARG A N 1
ATOM 3000 C CA . ARG A 1 373 ? -32.292 12.659 25.232 1.00 97.94 373 ARG A CA 1
ATOM 3001 C C . ARG A 1 373 ? -31.770 13.080 26.607 1.00 97.94 373 ARG A C 1
ATOM 3003 O O . ARG A 1 373 ? -32.549 13.217 27.545 1.00 97.94 373 ARG A O 1
ATOM 3010 N N . GLY A 1 374 ? -30.458 13.288 26.727 1.00 97.50 374 GLY A N 1
ATOM 3011 C CA . GLY A 1 374 ? -29.837 13.776 27.959 1.00 97.50 374 GLY A CA 1
ATOM 3012 C C . GLY A 1 374 ? -30.336 15.169 28.348 1.00 97.50 374 GLY A C 1
ATOM 3013 O O . GLY A 1 374 ? -30.719 15.391 29.495 1.00 97.50 374 GLY A O 1
ATOM 3014 N N . LEU A 1 375 ? -30.408 16.081 27.376 1.00 97.75 375 LEU A N 1
ATOM 3015 C CA . LEU A 1 375 ? -30.900 17.442 27.571 1.00 97.75 375 LEU A CA 1
ATOM 3016 C C . LEU A 1 375 ? -32.383 17.479 27.964 1.00 97.75 375 LEU A C 1
ATOM 3018 O O . LEU A 1 375 ? -32.757 18.216 28.873 1.00 97.75 375 LEU A O 1
ATOM 3022 N N . GLU A 1 376 ? -33.224 16.687 27.300 1.00 97.50 376 GLU A N 1
ATOM 3023 C CA . GLU A 1 376 ? -34.648 16.564 27.628 1.00 97.50 376 GLU A CA 1
ATOM 3024 C C . GLU A 1 376 ? -34.852 16.048 29.058 1.00 97.50 376 GLU A C 1
ATOM 3026 O O . GLU A 1 376 ? -35.621 16.632 29.820 1.00 97.50 376 GLU A O 1
ATOM 3031 N N . TYR A 1 377 ? -34.094 15.021 29.456 1.00 96.88 377 TYR A N 1
ATOM 3032 C CA . TYR A 1 377 ? -34.105 14.516 30.828 1.00 96.88 377 TYR A CA 1
ATOM 3033 C C . TYR A 1 377 ? -33.770 15.617 31.844 1.00 96.88 377 TYR A C 1
ATOM 3035 O O . TYR A 1 377 ? -34.507 15.798 32.813 1.00 96.88 377 TYR A O 1
ATOM 3043 N N . CYS A 1 378 ? -32.689 16.374 31.619 1.00 96.75 378 CYS A N 1
ATOM 3044 C CA . CYS A 1 378 ? -32.300 17.460 32.519 1.00 96.75 378 CYS A CA 1
ATOM 3045 C C . CYS A 1 378 ? -33.399 18.522 32.639 1.00 96.75 378 CYS A C 1
ATOM 3047 O O . CYS A 1 378 ? -33.749 18.908 33.752 1.00 96.75 378 CYS A O 1
ATOM 3049 N N . ARG A 1 379 ? -33.990 18.944 31.515 1.00 95.31 379 ARG A N 1
ATOM 3050 C CA . ARG A 1 379 ? -35.070 19.943 31.500 1.00 95.31 379 ARG A CA 1
ATOM 3051 C C . ARG A 1 379 ? -36.302 19.480 32.266 1.00 95.31 379 ARG A C 1
ATOM 3053 O O . ARG A 1 379 ? -36.860 20.263 33.024 1.00 95.31 379 ARG A O 1
ATOM 3060 N N . ASN A 1 380 ? -36.704 18.221 32.101 1.00 95.12 380 ASN A N 1
ATOM 3061 C CA . ASN A 1 380 ? -37.861 17.680 32.811 1.00 95.12 380 ASN A CA 1
ATOM 3062 C C . ASN A 1 380 ? -37.646 17.710 34.329 1.00 95.12 380 ASN A C 1
ATOM 3064 O O . ASN A 1 380 ? -38.519 18.182 35.048 1.00 95.12 380 ASN A O 1
ATOM 3068 N N . ILE A 1 381 ? -36.470 17.292 34.808 1.00 94.44 381 ILE A N 1
ATOM 3069 C CA . ILE A 1 381 ? -36.146 17.319 36.242 1.00 94.44 381 ILE A CA 1
ATOM 3070 C C . ILE A 1 381 ? -36.114 18.753 36.787 1.00 94.44 381 ILE A C 1
ATOM 3072 O O . ILE A 1 381 ? -36.710 19.023 37.828 1.00 94.44 381 ILE A O 1
ATOM 3076 N N . LEU A 1 382 ? -35.470 19.682 36.078 1.00 91.50 382 LEU A N 1
ATOM 3077 C CA . LEU A 1 382 ? -35.362 21.078 36.517 1.00 91.50 382 LEU A CA 1
ATOM 3078 C C . LEU A 1 382 ? -36.715 21.799 36.517 1.00 91.50 382 LEU A C 1
ATOM 3080 O O . LEU A 1 382 ? -36.981 22.596 37.409 1.00 91.50 382 LEU A O 1
ATOM 3084 N N . ASN A 1 383 ? -37.595 21.481 35.565 1.00 89.31 383 ASN A N 1
ATOM 3085 C CA . ASN A 1 383 ? -38.953 22.024 35.524 1.00 89.31 383 ASN A CA 1
ATOM 3086 C C . ASN A 1 383 ? -39.857 21.457 36.625 1.00 89.31 383 ASN A C 1
ATOM 3088 O O . ASN A 1 383 ? -40.815 22.115 36.996 1.00 89.31 383 ASN A O 1
ATOM 3092 N N . THR A 1 384 ? -39.582 20.252 37.135 1.00 85.19 384 THR A N 1
ATOM 3093 C CA . THR A 1 384 ? -40.322 19.673 38.273 1.00 85.19 384 THR A CA 1
ATOM 3094 C C . THR A 1 384 ? -39.812 20.123 39.645 1.00 85.19 384 THR A C 1
ATOM 3096 O O . THR A 1 384 ? -40.456 19.837 40.650 1.00 85.19 384 THR A O 1
ATOM 3099 N N . GLN A 1 385 ? -38.642 20.768 39.704 1.00 72.06 385 GLN A N 1
ATOM 3100 C CA . GLN A 1 385 ? -38.020 21.262 40.942 1.00 72.06 385 GLN A CA 1
ATOM 3101 C C . GLN A 1 385 ? -38.243 22.765 41.184 1.00 72.06 385 GLN A C 1
ATOM 3103 O O . GLN A 1 385 ? -37.930 23.243 42.274 1.00 72.06 385 GLN A O 1
ATOM 3108 N N . ASN A 1 386 ? -38.776 23.479 40.188 1.00 53.72 386 ASN A N 1
ATOM 3109 C CA . ASN A 1 386 ? -39.287 24.849 40.286 1.00 53.72 386 ASN A CA 1
ATOM 3110 C C . ASN A 1 386 ? -40.809 24.822 40.423 1.00 53.72 386 ASN A C 1
ATOM 3112 O O . ASN A 1 386 ? -41.344 25.753 41.065 1.00 53.72 386 ASN A O 1
#

pLDDT: mean 94.3, std 7.27, range [53.72, 98.75]

Radius of gyration: 32.29 Å; chains: 1; bounding box: 72×46×83 Å

Secondary structure (DSSP, 8-state):
-HHHHHHHHHHHHHHHHH--PPPEEPGGG--THHHHHHHHHHHTT-EEEEEE--TT-SS-EEEEEEE-TTTTTTT---EEEEEE-SSHHHHHHHHHHHHHHHHTTS--S--PPP-SSPP-SSTTTTHHHHS-S-EE-GGGS-----SSHHHHHHHHHHHHHHTT---EEEE---TTT----EEEE-TT-------SS-HHHHHHHHHHHHS-HHHHHHHHHHHHHH--S-HHHHHHHHHHHHHTT-HHHHHHHHHHHHTT---HHHHHHHHHHHHHHHHHHT-HHHHHHHHHHHHHH---HHHHHHHHHHHHHTT-HHHHHHHHHHHHHH-TT-HHHHHHHHHHHHHTT-HHHHHHHHHHHHHH-TT-HHHHHHHHHHHHHHHHH-

Foldseek 3Di:
DQVQVLQQQLLLLVCVVVVAAFAFADLVLDDDPLVVLVVVCVVQVKDKFWGFSNVPQLWTKIKIWIADPVCPPPQAFIDIGIATDQALNNRSVRNSVVSCVQCVSRRHPDHGDDDRHDGDRDVVSVVSRVDHDYYDRSRVGHHQDDPDVVSSVVVNQVRCVVVVWHKDWDFPDDPVVNDTDIDIDIPPRDGPDPDPDDPVLVVLVCLLPPPDLVSNLVVLVVVCVVPVLALVSLQSNLVSCVVVVVLVSSLVSLVSSVVNPDDLVVVLVSLLSNLVSCVVVLVLVVNCVSLVVNVVSHDALSSLQSNLSSCVSVVVLVSSLVSLVSSCVRPVLQLPSLQSNLVSCVSVVVLVVSLVSLVSSCVSPVPPVSSVVSNVVSVVVVVVVD

Sequence (386 aa):
QAICELIERHVSALSVKINSPMPAIRRDSIKGEAEEILHCFEKLNIKLWIRDMTFDMPVPTIAVMAMDPSTYPERSEIVYTSGTATSPQRALIRALTEVAQLAGDFDTEGKYLESGLPKFATLEEAKIVTEFTYEVNLGELPSIYSDDHVEELETLAKELKNKGYEIYFIDITHEKLNLPAIYAIIPGMHFRERLQISLLYQLIRTISLYLPPQEKLKLIEEITNEIEDKYYLWAYLGNVYKELEKLTEAIMCYEKALLFYPPEPDQIAIYTHIADAYIKKGEYDNVIKVVLKALEIGEVAELYNLLGRAFYKKGNYKQAMEAFLRATELNPASAIDYANIGYCLKAMNFIPPAEIFFRKALTLDPNLTMAKRGLEYCRNILNTQN